Protein AF-A0A352AIN8-F1 (afdb_monomer_lite)

Secondary structure (DSSP, 8-state):
-------HHHHHHHHHHHTS---TTT--HHHHHHHHHHHHHHHHHTSSS---HHHHHHHHHHHHHHS-SSSHHHHHHHHHHHHHHHS-GGG-HHHHHHHHTT--HHHHHHHHHHHHHHH-TTS---HHHHHHHHHHHHHTT--THHHHHHHHHHTTPPPS-HHHHHHHHHHT-GGGGGGGT-----HHHHHHHHHHHTS---GGG--HHHHHHHHHHHHHHHHHTTSS---HHHHHHHHHHHHHHSPTT-HHHHHHHHHHHHHHHHS-GGG-HHHHHHHHTTS-HHHHHHHHHHHHHHHTTTS---HHHHHHHHHHHHHTT--HHHHHHHHHHHTTS----HHHHHHHHHHT-GGGGTTT-HHHHHHHHHHHHHHHHHH-

Sequence (380 aa):
MSTSDVSSEVVELLSSLTGRHLTQDEMTPSVKFLAALAITTMGVMFADGTVEPEERQLLSKMIAVLVPPEGNVRHMMQVLVSGLEENPFYQNPQVWLKLTTSLSELERVLLLSLAFEMAAIDAHIDPKEESYLYLTANALEIDPRIPEVLNAWLQNQSIPDAAVWEELLIKLQPQQFEHLGIRLVSLDAVEIVSCLVGRRLSRVDITPSAVFLLALVMMTLGVMFADGEVQPEEQRLLFKTVNRLIPNRDDELRQWLNNAIATLESNPEYRHPHSFVKLTTALSGSEKLLALGFVYEMSAVDGIIDPKEKKYLQLTANFLEIDPRYEAVMAAGFGGEGIEDEKAFTELRSQLNPEQFWYLNAVFVDAAKYILDSLEVCSS

Structure (mmCIF, N/CA/C/O backbone):
data_AF-A0A352AIN8-F1
#
_entry.id   AF-A0A352AIN8-F1
#
loop_
_atom_site.group_PDB
_atom_site.id
_atom_site.type_symbol
_atom_site.label_atom_id
_atom_site.label_alt_id
_atom_site.label_comp_id
_atom_site.label_asym_id
_atom_site.label_entity_id
_atom_site.label_seq_id
_atom_site.pdbx_PDB_ins_code
_atom_site.Cartn_x
_atom_site.Cartn_y
_atom_site.Cartn_z
_atom_site.occupancy
_atom_site.B_iso_or_equiv
_atom_site.auth_seq_id
_atom_site.auth_comp_id
_atom_site.auth_asym_id
_atom_site.auth_atom_id
_atom_site.pdbx_PDB_model_num
ATOM 1 N N . MET A 1 1 ? 7.154 -21.716 18.716 1.00 32.78 1 MET A N 1
ATOM 2 C CA . MET A 1 1 ? 5.781 -22.208 18.486 1.00 32.78 1 MET A CA 1
ATOM 3 C C . MET A 1 1 ? 4.998 -22.036 19.771 1.00 32.78 1 MET A C 1
ATOM 5 O O . MET A 1 1 ? 5.180 -22.830 20.680 1.00 32.78 1 MET A O 1
ATOM 9 N N . SER A 1 2 ? 4.174 -20.994 19.830 1.00 26.50 2 SER A N 1
ATOM 10 C CA . SER A 1 2 ? 3.079 -20.875 20.792 1.00 26.50 2 SER A CA 1
ATOM 11 C C . SER A 1 2 ? 1.897 -20.360 19.983 1.00 26.50 2 SER A C 1
ATOM 13 O O . SER A 1 2 ? 1.851 -19.183 19.644 1.00 26.50 2 SER A O 1
ATOM 15 N N . THR A 1 3 ? 1.014 -21.259 19.558 1.00 33.56 3 THR A N 1
ATOM 16 C CA . THR A 1 3 ? -0.309 -20.894 19.052 1.00 33.56 3 THR A CA 1
ATOM 17 C C . THR A 1 3 ? -1.026 -20.224 20.215 1.00 33.56 3 THR A C 1
ATOM 19 O O . THR A 1 3 ? -1.382 -20.904 21.172 1.00 33.56 3 THR A O 1
ATOM 22 N N . SER A 1 4 ? -1.121 -18.893 20.208 1.00 43.50 4 SER A N 1
ATOM 23 C CA . SER A 1 4 ? -1.864 -18.170 21.237 1.00 43.50 4 SER A CA 1
ATOM 24 C C . SER A 1 4 ? -3.303 -18.678 21.210 1.00 43.50 4 SER A C 1
ATOM 26 O O . SER A 1 4 ? -3.974 -18.521 20.184 1.00 43.50 4 SER A O 1
ATOM 28 N N . ASP A 1 5 ? -3.747 -19.306 22.296 1.00 46.97 5 ASP A N 1
ATOM 29 C CA . ASP A 1 5 ? -5.129 -19.736 22.474 1.00 46.97 5 ASP A CA 1
ATOM 30 C C . ASP A 1 5 ? -6.048 -18.550 22.183 1.00 46.97 5 ASP A C 1
ATOM 32 O O . ASP A 1 5 ? -6.076 -17.559 22.914 1.00 46.97 5 ASP A O 1
ATOM 36 N N . VAL A 1 6 ? -6.778 -18.628 21.072 1.00 54.31 6 VAL A N 1
ATOM 37 C CA . VAL A 1 6 ? -7.889 -17.715 20.831 1.00 54.31 6 VAL A CA 1
ATOM 38 C C . VAL A 1 6 ? -8.900 -18.025 21.916 1.00 54.31 6 VAL A C 1
ATOM 40 O O . VAL A 1 6 ? -9.452 -19.130 21.933 1.00 54.31 6 VAL A O 1
ATOM 43 N N . SER A 1 7 ? -9.110 -17.088 22.842 1.00 66.75 7 SER A N 1
ATOM 44 C CA . SER A 1 7 ? -10.103 -17.289 23.890 1.00 66.75 7 SER A CA 1
ATOM 45 C C . SER A 1 7 ? -11.453 -17.562 23.224 1.00 66.75 7 SER A C 1
ATOM 47 O O . SER A 1 7 ? -11.827 -16.905 22.248 1.00 66.75 7 SER A O 1
ATOM 49 N N . SER A 1 8 ? -12.181 -18.563 23.720 1.00 74.75 8 SER A N 1
ATOM 50 C CA . SER A 1 8 ? -13.527 -18.900 23.237 1.00 74.75 8 SER A CA 1
ATOM 51 C C . SER A 1 8 ? -14.443 -17.672 23.199 1.00 74.75 8 SER A C 1
ATOM 53 O O . SER A 1 8 ? -15.295 -17.563 22.325 1.00 74.75 8 SER A O 1
ATOM 55 N N . GLU A 1 9 ? -14.187 -16.698 24.074 1.00 78.56 9 GLU A N 1
ATOM 56 C CA . GLU A 1 9 ? -14.882 -15.414 24.140 1.00 78.56 9 GLU A CA 1
ATOM 57 C C . GLU A 1 9 ? -14.755 -14.563 22.864 1.00 78.56 9 GLU A C 1
ATOM 59 O O . GLU A 1 9 ? -15.727 -13.920 22.475 1.00 78.56 9 GLU A O 1
ATOM 64 N N . VAL A 1 10 ? -13.597 -14.544 22.190 1.00 82.56 10 VAL A N 1
ATOM 65 C CA . VAL A 1 10 ? -13.422 -13.789 20.930 1.00 82.56 10 VAL A CA 1
ATOM 66 C C . VAL A 1 10 ? -14.238 -14.423 19.806 1.00 82.56 10 VAL A C 1
ATOM 68 O O . VAL A 1 10 ? -14.904 -13.719 19.049 1.00 82.56 10 VAL A O 1
ATOM 71 N N . VAL A 1 11 ? -14.228 -15.757 19.726 1.00 85.19 11 VAL A N 1
ATOM 72 C CA . VAL A 1 11 ? -15.022 -16.509 18.744 1.00 85.19 11 VAL A CA 1
ATOM 73 C C . VAL A 1 11 ? -16.512 -16.286 18.985 1.00 85.19 11 VAL A C 1
ATOM 75 O O . VAL A 1 11 ? -17.246 -16.019 18.037 1.00 85.19 11 VAL A O 1
ATOM 78 N N . GLU A 1 12 ? -16.961 -16.358 20.239 1.00 84.81 12 GLU A N 1
ATOM 79 C CA . GLU A 1 12 ? -18.355 -16.113 20.620 1.00 84.81 12 GLU A CA 1
ATOM 80 C C . GLU A 1 12 ? -18.792 -14.682 20.292 1.00 84.81 12 GLU A C 1
ATOM 82 O O . GLU A 1 12 ? -19.850 -14.488 19.691 1.00 84.81 12 GLU A O 1
ATOM 87 N N . LEU A 1 13 ? -17.962 -13.684 20.613 1.00 84.50 13 LEU A N 1
ATOM 88 C CA . LEU A 1 13 ? -18.246 -12.283 20.312 1.00 84.50 13 LEU A CA 1
ATOM 89 C C . LEU A 1 13 ? -18.413 -12.065 18.805 1.00 84.50 13 LEU A C 1
ATOM 91 O O . LEU A 1 13 ? -19.433 -11.531 18.370 1.00 84.50 13 LEU A O 1
ATOM 95 N N . LEU A 1 14 ? -17.459 -12.525 17.996 1.00 86.12 14 LEU A N 1
ATOM 96 C CA . LEU A 1 14 ? -17.529 -12.364 16.543 1.00 86.12 14 LEU A CA 1
ATOM 97 C C . LEU A 1 14 ? -18.645 -13.208 15.916 1.00 86.12 14 LEU A C 1
ATOM 99 O O . LEU A 1 14 ? -19.280 -12.767 14.958 1.00 86.12 14 LEU A O 1
ATOM 103 N N . SER A 1 15 ? -18.955 -14.374 16.482 1.00 87.50 15 SER A N 1
ATOM 104 C CA . SER A 1 15 ? -20.103 -15.182 16.056 1.00 87.50 15 SER A CA 1
ATOM 105 C C . SER A 1 15 ? -21.427 -14.464 16.316 1.00 87.50 15 SER A C 1
ATOM 107 O O . SER A 1 15 ? -22.312 -14.454 15.462 1.00 87.50 15 SER A O 1
ATOM 109 N N . SER A 1 16 ? -21.548 -13.813 17.477 1.00 85.25 16 SER A N 1
ATOM 110 C CA . SER A 1 16 ? -22.736 -13.036 17.838 1.00 85.25 16 SER A CA 1
ATOM 111 C C . SER A 1 16 ? -22.932 -11.831 16.918 1.00 85.25 16 SER A C 1
ATOM 113 O O . SER A 1 16 ? -24.041 -11.596 16.450 1.00 85.25 16 SER A O 1
ATOM 115 N N . LEU A 1 17 ? -21.842 -11.133 16.586 1.00 83.25 17 LEU A N 1
ATOM 116 C CA . LEU A 1 17 ? -21.850 -9.977 15.693 1.00 83.25 17 LEU A CA 1
ATOM 117 C C . LEU A 1 17 ? -22.157 -10.341 14.249 1.00 83.25 17 LEU A C 1
ATOM 119 O O . LEU A 1 17 ? -22.866 -9.620 13.561 1.00 83.25 17 LEU A O 1
ATOM 123 N N . THR A 1 18 ? -21.620 -11.460 13.776 1.00 85.19 18 THR A N 1
ATOM 124 C CA . THR A 1 18 ? -21.806 -11.867 12.381 1.00 85.19 18 THR A CA 1
ATOM 125 C C . THR A 1 18 ? -23.087 -12.668 12.154 1.00 85.19 18 THR A C 1
ATOM 127 O O . THR A 1 18 ? -23.425 -12.960 11.008 1.00 85.19 18 THR A O 1
ATOM 130 N N . GLY A 1 19 ? -23.778 -13.089 13.221 1.00 82.44 19 GLY A N 1
ATOM 131 C CA . GLY A 1 19 ? -24.901 -14.028 13.144 1.00 82.44 19 GLY A CA 1
ATOM 132 C C . GLY A 1 19 ? -24.507 -15.412 12.607 1.00 82.44 19 GLY A C 1
ATOM 133 O O . GLY A 1 19 ? -25.372 -16.196 12.212 1.00 82.44 19 GLY A O 1
ATOM 134 N N . ARG A 1 20 ? -23.205 -15.719 12.558 1.00 84.25 20 ARG A N 1
ATOM 135 C CA . ARG A 1 20 ? -22.641 -16.966 12.028 1.00 84.25 20 ARG A CA 1
ATOM 136 C C . ARG A 1 20 ? -21.929 -17.714 13.141 1.00 84.25 20 ARG A C 1
ATOM 138 O O . ARG A 1 20 ? -21.288 -17.111 13.985 1.00 84.25 20 ARG A O 1
ATOM 145 N N . HIS A 1 21 ? -22.000 -19.040 13.120 1.00 85.94 21 HIS A N 1
ATOM 146 C CA . HIS A 1 21 ? -21.219 -19.855 14.044 1.00 85.94 21 HIS A CA 1
ATOM 147 C C . HIS A 1 21 ? -19.779 -19.959 13.533 1.00 85.94 21 HIS A C 1
ATOM 149 O O . HIS A 1 21 ? -19.478 -20.845 12.734 1.00 85.94 21 HIS A O 1
ATOM 155 N N . LEU A 1 22 ? -18.910 -19.053 13.978 1.00 85.88 22 LEU A N 1
ATOM 156 C CA . LEU A 1 22 ? -17.504 -19.053 13.586 1.00 85.88 22 LEU A CA 1
ATOM 157 C C . LEU A 1 22 ? -16.728 -20.121 14.366 1.00 85.88 22 LEU A C 1
ATOM 159 O O . LEU A 1 22 ? -17.043 -20.430 15.518 1.00 85.88 22 LEU A O 1
ATOM 163 N N . THR A 1 23 ? -15.712 -20.703 13.739 1.00 85.31 23 THR A N 1
ATOM 164 C CA . THR A 1 23 ? -14.772 -21.626 14.392 1.00 85.31 23 THR A CA 1
ATOM 165 C C . THR A 1 23 ? -13.455 -20.928 14.734 1.00 85.31 23 THR A C 1
ATOM 167 O O . THR A 1 23 ? -13.161 -19.838 14.243 1.00 85.31 23 THR A O 1
ATOM 170 N N . GLN A 1 24 ? -12.623 -21.558 15.571 1.00 81.81 24 GLN A N 1
ATOM 171 C CA . GLN A 1 24 ? -11.273 -21.046 15.844 1.00 81.81 24 GLN A CA 1
ATOM 172 C C . GLN A 1 24 ? -10.399 -20.978 14.582 1.00 81.81 24 GLN A C 1
ATOM 174 O O . GLN A 1 24 ? -9.587 -20.063 14.470 1.00 81.81 24 GLN A O 1
ATOM 179 N N . ASP A 1 25 ? -10.592 -21.883 13.619 1.00 83.69 25 ASP A N 1
ATOM 180 C CA . ASP A 1 25 ? -9.819 -21.903 12.370 1.00 83.69 25 ASP A CA 1
ATOM 181 C C . ASP A 1 25 ? -10.167 -20.713 11.462 1.00 83.69 25 ASP A C 1
ATOM 183 O O . ASP A 1 25 ? -9.329 -20.229 10.703 1.00 83.69 25 ASP A O 1
ATOM 187 N N . GLU A 1 26 ? -11.391 -20.189 11.575 1.00 82.19 26 GLU A N 1
ATOM 188 C CA . GLU A 1 26 ? -11.822 -18.977 10.872 1.00 82.19 26 GLU A CA 1
ATOM 189 C C . GLU A 1 26 ? -11.247 -17.695 11.510 1.00 82.19 26 GLU A C 1
ATOM 191 O O . GLU A 1 26 ? -11.233 -16.637 10.875 1.00 82.19 26 GLU A O 1
ATOM 196 N N . MET A 1 27 ? -10.703 -17.772 12.733 1.00 85.50 27 MET A N 1
ATOM 197 C CA . MET A 1 27 ? -10.077 -16.649 13.448 1.00 85.50 27 MET A CA 1
ATOM 198 C C . MET A 1 27 ? -8.617 -16.445 13.036 1.00 85.50 27 MET A C 1
ATOM 200 O O . MET A 1 27 ? -7.688 -16.506 13.851 1.00 85.50 27 MET A O 1
ATOM 204 N N . THR A 1 28 ? -8.405 -16.171 11.753 1.00 87.81 28 THR A N 1
ATOM 205 C CA . THR A 1 28 ? -7.077 -15.809 11.242 1.00 87.81 28 THR A CA 1
ATOM 206 C C . THR A 1 28 ? -6.591 -14.475 11.846 1.00 87.81 28 THR A C 1
ATOM 208 O O . THR A 1 28 ? -7.410 -13.684 12.328 1.00 87.81 28 THR A O 1
ATOM 211 N N . PRO A 1 29 ? -5.276 -14.178 11.832 1.00 89.00 29 PRO A N 1
ATOM 212 C CA . PRO A 1 29 ? -4.754 -12.889 12.301 1.00 89.00 29 PRO A CA 1
ATOM 213 C C . PRO A 1 29 ? -5.438 -11.686 11.636 1.00 89.00 29 PRO A C 1
ATOM 215 O O . PRO A 1 29 ? -5.846 -10.758 12.332 1.00 89.00 29 PRO A O 1
ATOM 218 N N . SER A 1 30 ? -5.670 -11.766 10.317 1.00 89.62 30 SER A N 1
ATOM 219 C CA . SER A 1 30 ? -6.389 -10.750 9.533 1.00 89.62 30 SER A CA 1
ATOM 220 C C . SER A 1 30 ? -7.755 -10.408 10.132 1.00 89.62 30 SER A C 1
ATOM 222 O O . SER A 1 30 ? -8.097 -9.248 10.327 1.00 89.62 30 SER A O 1
ATOM 224 N N . VAL A 1 31 ? -8.516 -11.438 10.499 1.00 89.44 31 VAL A N 1
ATOM 225 C CA . VAL A 1 31 ? -9.891 -11.330 10.985 1.00 89.44 31 VAL A CA 1
ATOM 226 C C . VAL A 1 31 ? -9.931 -10.668 12.348 1.00 89.44 31 VAL A C 1
ATOM 228 O O . VAL A 1 31 ? -10.738 -9.771 12.568 1.00 89.44 31 VAL A O 1
ATOM 231 N N . LYS A 1 32 ? -9.040 -11.076 13.256 1.00 89.31 32 LYS A N 1
ATOM 232 C CA . LYS A 1 32 ? -8.955 -10.481 14.595 1.00 89.31 32 LYS A CA 1
ATOM 233 C C . LYS A 1 32 ? -8.574 -9.010 14.512 1.00 89.31 32 LYS A C 1
ATOM 235 O O . LYS A 1 32 ? -9.218 -8.178 15.146 1.00 89.31 32 LYS A O 1
ATOM 240 N N . PHE A 1 33 ? -7.559 -8.699 13.707 1.00 93.00 33 PHE A N 1
ATOM 241 C CA . PHE A 1 33 ? -7.091 -7.334 13.526 1.00 93.00 33 PHE A CA 1
ATOM 242 C C . PHE A 1 33 ? -8.173 -6.442 12.906 1.00 93.00 33 PHE A C 1
ATOM 244 O O . PHE A 1 33 ? -8.482 -5.388 13.452 1.00 93.00 33 PHE A O 1
ATOM 251 N N . LEU A 1 34 ? -8.803 -6.877 11.812 1.00 92.31 34 LEU A N 1
ATOM 252 C CA . LEU A 1 34 ? -9.840 -6.096 11.134 1.00 92.31 34 LEU A CA 1
ATOM 253 C C . LEU A 1 34 ? -11.115 -5.957 11.973 1.00 92.31 34 LEU A C 1
ATOM 255 O O . LEU A 1 34 ? -11.768 -4.920 11.908 1.00 92.31 34 LEU A O 1
ATOM 259 N N . ALA A 1 35 ? -11.463 -6.958 12.787 1.00 91.00 35 ALA A N 1
ATOM 260 C CA . ALA A 1 35 ? -12.559 -6.847 13.744 1.00 91.00 35 ALA A CA 1
ATOM 261 C C . ALA A 1 35 ? -12.265 -5.801 14.828 1.00 91.00 35 ALA A C 1
ATOM 263 O O . ALA A 1 35 ? -13.121 -4.968 15.122 1.00 91.00 35 ALA A O 1
ATOM 264 N N . ALA A 1 36 ? -11.051 -5.814 15.391 1.00 92.38 36 ALA A N 1
ATOM 265 C CA . ALA A 1 36 ? -10.611 -4.782 16.324 1.00 92.38 36 ALA A CA 1
ATOM 266 C C . ALA A 1 36 ? -10.637 -3.396 15.661 1.00 92.38 36 ALA A C 1
ATOM 268 O O . ALA A 1 36 ? -11.183 -2.461 16.238 1.00 92.38 36 ALA A O 1
ATOM 269 N N . LEU A 1 37 ? -10.149 -3.288 14.421 1.00 93.12 37 LEU A N 1
ATOM 270 C CA . LEU A 1 37 ? -10.188 -2.059 13.631 1.00 93.12 37 LEU A CA 1
ATOM 271 C C . LEU A 1 37 ? -11.609 -1.542 13.436 1.00 93.12 37 LEU A C 1
ATOM 273 O O . LEU A 1 37 ? -11.871 -0.389 13.761 1.00 93.12 37 LEU A O 1
ATOM 277 N N . ALA A 1 38 ? -12.533 -2.378 12.963 1.00 90.88 38 ALA A N 1
ATOM 278 C CA . ALA A 1 38 ? -13.923 -1.984 12.753 1.00 90.88 38 ALA A CA 1
ATOM 279 C C . ALA A 1 38 ? -14.574 -1.479 14.049 1.00 90.88 38 ALA A C 1
ATOM 281 O O . ALA A 1 38 ? -15.252 -0.460 14.048 1.00 90.88 38 ALA A O 1
ATOM 282 N N . ILE A 1 39 ? -14.324 -2.143 15.177 1.00 89.56 39 ILE A N 1
ATOM 283 C CA . ILE A 1 39 ? -14.923 -1.749 16.456 1.00 89.56 39 ILE A CA 1
ATOM 284 C C . ILE A 1 39 ? -14.318 -0.455 16.991 1.00 89.56 39 ILE A C 1
ATOM 286 O O . ILE A 1 39 ? -15.060 0.422 17.428 1.00 89.56 39 ILE A O 1
ATOM 290 N N . THR A 1 40 ? -12.993 -0.316 16.951 1.00 90.12 40 THR A N 1
ATOM 291 C CA . THR A 1 40 ? -12.316 0.902 17.407 1.00 90.12 40 THR A CA 1
ATOM 292 C C . THR A 1 40 ? -12.707 2.101 16.547 1.00 90.12 40 THR A C 1
ATOM 294 O O . THR A 1 40 ? -13.025 3.152 17.091 1.00 90.12 40 THR A O 1
ATOM 297 N N . THR A 1 41 ? -12.748 1.943 15.223 1.00 89.94 41 THR A N 1
ATOM 298 C CA . THR A 1 41 ? -13.132 3.019 14.291 1.00 89.94 41 THR A CA 1
ATOM 299 C C . THR A 1 41 ? -14.600 3.403 14.421 1.00 89.94 41 THR A C 1
ATOM 301 O O . THR A 1 41 ? -14.899 4.587 14.480 1.00 89.94 41 THR A O 1
ATOM 304 N N . MET A 1 42 ? -15.517 2.446 14.592 1.00 87.94 42 MET A N 1
ATOM 305 C CA . MET A 1 42 ? -16.904 2.779 14.937 1.00 87.94 42 MET A CA 1
ATOM 306 C C . MET A 1 42 ? -16.994 3.493 16.288 1.00 87.94 42 MET A C 1
ATOM 308 O O . MET A 1 42 ? -17.786 4.411 16.446 1.00 87.94 42 MET A O 1
ATOM 312 N N . GLY A 1 43 ? -16.162 3.126 17.262 1.00 88.19 43 GLY A N 1
ATOM 313 C CA . GLY A 1 43 ? -16.069 3.844 18.530 1.00 88.19 43 GLY A CA 1
ATOM 314 C C . GLY A 1 43 ? -15.679 5.314 18.378 1.00 88.19 43 GLY A C 1
ATOM 315 O O . GLY A 1 43 ? -16.268 6.155 19.052 1.00 88.19 43 GLY A O 1
ATOM 316 N N . VAL A 1 44 ? -14.745 5.608 17.468 1.00 88.81 44 VAL A N 1
ATOM 317 C CA . VAL A 1 44 ? -14.362 6.974 17.079 1.00 88.81 44 VAL A CA 1
ATOM 318 C C . VAL A 1 44 ? -15.547 7.696 16.438 1.00 88.81 44 VAL A C 1
ATOM 320 O O . VAL A 1 44 ? -15.969 8.712 16.972 1.00 88.81 44 VAL A O 1
ATOM 323 N N . MET A 1 45 ? -16.156 7.112 15.401 1.00 86.38 45 MET A N 1
ATOM 324 C CA . MET A 1 45 ? -17.291 7.710 14.676 1.00 86.38 45 MET A CA 1
ATOM 325 C C . MET A 1 45 ? -18.492 8.009 15.588 1.00 86.38 45 MET A C 1
ATOM 327 O O . MET A 1 45 ? -19.251 8.938 15.376 1.00 86.38 45 MET A O 1
ATOM 331 N N . PHE A 1 46 ? -18.708 7.200 16.630 1.00 84.75 46 PHE A N 1
ATOM 332 C CA . PHE A 1 46 ? -19.801 7.406 17.585 1.00 84.75 46 PHE A CA 1
ATOM 333 C C . PHE A 1 46 ? -19.404 8.233 18.817 1.00 84.75 46 PHE A C 1
ATOM 335 O O . PHE A 1 46 ? -20.231 8.395 19.723 1.00 84.75 46 PHE A O 1
ATOM 342 N N . ALA A 1 47 ? -18.166 8.730 18.905 1.00 82.50 47 ALA A N 1
ATOM 343 C CA . ALA A 1 47 ? -17.677 9.455 20.077 1.00 82.50 47 ALA A CA 1
ATOM 344 C C . ALA A 1 47 ? -18.441 10.768 20.307 1.00 82.50 47 ALA A C 1
ATOM 346 O O . ALA A 1 47 ? -18.635 11.194 21.453 1.00 82.50 47 ALA A O 1
ATOM 347 N N . ASP A 1 48 ? -18.914 11.398 19.234 1.00 78.12 48 ASP A N 1
ATOM 348 C CA . ASP A 1 48 ? -19.683 12.635 19.283 1.00 78.12 48 ASP A CA 1
ATOM 349 C C . ASP A 1 48 ? -21.189 12.427 19.552 1.00 78.12 48 ASP A C 1
ATOM 351 O O . ASP A 1 48 ? -21.842 13.334 20.091 1.00 78.12 48 ASP A O 1
ATOM 355 N N . GLY A 1 49 ? -21.682 11.208 19.305 1.00 73.50 49 GLY A N 1
ATOM 356 C CA . GLY A 1 49 ? -23.067 10.765 19.430 1.00 73.50 49 GLY A CA 1
ATOM 357 C C . GLY A 1 49 ? -23.828 10.640 18.102 1.00 73.50 49 GLY A C 1
ATOM 358 O O . GLY A 1 49 ? -25.003 10.260 18.133 1.00 73.50 49 GLY A O 1
ATOM 359 N N . THR A 1 50 ? -23.202 10.927 16.960 1.00 73.69 50 THR A N 1
ATOM 360 C CA . THR A 1 50 ? -23.822 10.978 15.630 1.00 73.69 50 THR A CA 1
ATOM 361 C C . THR A 1 50 ? -22.884 10.427 14.568 1.00 73.69 50 THR A C 1
ATOM 363 O O . THR A 1 50 ? -21.771 10.887 14.456 1.00 73.69 50 THR A O 1
ATOM 366 N N . VAL A 1 51 ? -23.358 9.493 13.737 1.00 76.94 51 VAL A N 1
ATOM 367 C CA . VAL A 1 51 ? -22.559 8.987 12.608 1.00 76.94 51 VAL A CA 1
ATOM 368 C C . VAL A 1 51 ? -23.083 9.531 11.296 1.00 76.94 51 VAL A C 1
ATOM 370 O O . VAL A 1 51 ? -24.227 9.239 10.914 1.00 76.94 51 VAL A O 1
ATOM 373 N N . GLU A 1 52 ? -22.230 10.257 10.592 1.00 78.94 52 GLU A N 1
ATOM 374 C CA . GLU A 1 52 ? -22.491 10.769 9.257 1.00 78.94 52 GLU A CA 1
ATOM 375 C C . GLU A 1 52 ? -22.320 9.656 8.197 1.00 78.94 52 GLU A C 1
ATOM 377 O O . GLU A 1 52 ? -21.525 8.720 8.360 1.00 78.94 52 GLU A O 1
ATOM 382 N N . PRO A 1 53 ? -23.097 9.679 7.097 1.00 80.94 53 PRO A N 1
ATOM 383 C CA . PRO A 1 53 ? -22.947 8.716 6.002 1.00 80.94 53 PRO A CA 1
ATOM 384 C C . PRO A 1 53 ? -21.517 8.629 5.442 1.00 80.94 53 PRO A C 1
ATOM 386 O O . PRO A 1 53 ? -21.065 7.543 5.068 1.00 80.94 53 PRO A O 1
ATOM 389 N N . GLU A 1 54 ? -20.812 9.756 5.405 1.00 80.75 54 GLU A N 1
ATOM 390 C CA . GLU A 1 54 ? -19.443 9.913 4.925 1.00 80.75 54 GLU A CA 1
ATOM 391 C C . GLU A 1 54 ? -18.454 9.069 5.743 1.00 80.75 54 GLU A C 1
ATOM 393 O O . GLU A 1 54 ? -17.619 8.363 5.172 1.00 80.75 54 GLU A O 1
ATOM 398 N N . GLU A 1 55 ? -18.602 9.038 7.067 1.00 82.44 55 GLU A N 1
ATOM 399 C CA . GLU A 1 55 ? -17.746 8.251 7.958 1.00 82.44 55 GLU A CA 1
ATOM 400 C C . GLU A 1 55 ? -17.935 6.739 7.749 1.00 82.44 55 GLU A C 1
ATOM 402 O O . GLU A 1 55 ? -16.974 5.963 7.731 1.00 82.44 55 GLU A O 1
ATOM 407 N N . ARG A 1 56 ? -19.176 6.292 7.497 1.00 82.50 56 ARG A N 1
ATOM 408 C CA . ARG A 1 56 ? -19.460 4.878 7.169 1.00 82.50 56 ARG A CA 1
ATOM 409 C C . ARG A 1 56 ? -18.841 4.474 5.841 1.00 82.50 56 ARG A C 1
ATOM 411 O O . ARG A 1 56 ? -18.318 3.361 5.687 1.00 82.50 56 ARG A O 1
ATOM 418 N N . GLN A 1 57 ? -18.920 5.373 4.864 1.00 85.12 57 GLN A N 1
ATOM 419 C CA . GLN A 1 57 ? -18.283 5.172 3.575 1.00 85.12 57 GLN A CA 1
ATOM 420 C C . GLN A 1 57 ? -16.762 5.106 3.735 1.00 85.12 57 GLN A C 1
ATOM 422 O O . GLN A 1 57 ? -16.130 4.261 3.096 1.00 85.12 57 GLN A O 1
ATOM 427 N N . LEU A 1 58 ? -16.181 5.918 4.620 1.00 86.31 58 LEU A N 1
ATOM 428 C CA . LEU A 1 58 ? -14.749 5.906 4.887 1.00 86.31 58 LEU A CA 1
ATOM 429 C C . LEU A 1 58 ? -14.289 4.598 5.541 1.00 86.31 58 LEU A C 1
ATOM 431 O O . LEU A 1 58 ? -13.308 4.019 5.080 1.00 86.31 58 LEU A O 1
ATOM 435 N N . LEU A 1 59 ? -15.027 4.057 6.515 1.00 88.62 59 LEU A N 1
ATOM 436 C CA . LEU A 1 59 ? -14.704 2.751 7.107 1.00 88.62 59 LEU A CA 1
ATOM 437 C C . LEU A 1 59 ? -14.735 1.644 6.044 1.00 88.62 59 LEU A C 1
ATOM 439 O O . LEU A 1 59 ? -13.832 0.808 5.948 1.00 88.62 59 LEU A O 1
ATOM 443 N N . SER A 1 60 ? -15.754 1.675 5.184 1.00 87.75 60 SER A N 1
ATOM 444 C CA . SER A 1 60 ? -15.871 0.741 4.062 1.00 87.75 60 SER A CA 1
ATOM 445 C C . SER A 1 60 ? -14.701 0.876 3.078 1.00 87.75 60 SER A C 1
ATOM 447 O O . SER A 1 60 ? -14.184 -0.135 2.594 1.00 87.75 60 SER A O 1
ATOM 449 N N . LYS A 1 61 ? -14.260 2.112 2.803 1.00 88.88 61 LYS A N 1
ATOM 450 C CA . LYS A 1 61 ? -13.096 2.424 1.958 1.00 88.88 61 LYS A CA 1
ATOM 451 C C . LYS A 1 61 ? -11.802 1.916 2.596 1.00 88.88 61 LYS A C 1
ATOM 453 O O . LYS A 1 61 ? -11.044 1.226 1.922 1.00 88.88 61 LYS A O 1
ATOM 458 N N . MET A 1 62 ? -11.588 2.161 3.889 1.00 90.44 62 MET A N 1
ATOM 459 C CA . MET A 1 62 ? -10.422 1.684 4.637 1.00 90.44 62 MET A CA 1
ATOM 460 C C . MET A 1 62 ? -10.306 0.161 4.572 1.00 90.44 62 MET A C 1
ATOM 462 O O . MET A 1 62 ? -9.261 -0.361 4.187 1.00 90.44 62 MET A O 1
ATOM 466 N N . ILE A 1 63 ? -11.389 -0.563 4.867 1.00 89.31 63 ILE A N 1
ATOM 467 C CA . ILE A 1 63 ? -11.403 -2.027 4.758 1.00 89.31 63 ILE A CA 1
ATOM 468 C C . ILE A 1 63 ? -11.092 -2.448 3.316 1.00 89.31 63 ILE A C 1
ATOM 470 O O . ILE A 1 63 ? -10.270 -3.331 3.102 1.00 89.31 63 ILE A O 1
ATOM 474 N N . ALA A 1 64 ? -11.695 -1.802 2.314 1.00 86.25 64 ALA A N 1
ATOM 475 C CA . ALA A 1 64 ? -11.461 -2.135 0.908 1.00 86.25 64 ALA A CA 1
ATOM 476 C C . ALA A 1 64 ? -10.015 -1.900 0.431 1.00 86.25 64 ALA A C 1
ATOM 478 O O . ALA A 1 64 ? -9.589 -2.573 -0.503 1.00 86.25 64 ALA A O 1
ATOM 479 N N . VAL A 1 65 ? -9.273 -0.970 1.039 1.00 87.62 65 VAL A N 1
ATOM 480 C CA . VAL A 1 65 ? -7.846 -0.745 0.743 1.00 87.62 65 VAL A CA 1
ATOM 481 C C . VAL A 1 65 ? -6.966 -1.797 1.430 1.00 87.62 65 VAL A C 1
ATOM 483 O O . VAL A 1 65 ? -6.003 -2.288 0.835 1.00 87.62 65 VAL A O 1
ATOM 486 N N . LEU A 1 66 ? -7.314 -2.177 2.663 1.00 89.06 66 LEU A N 1
ATOM 487 C CA . LEU A 1 66 ? -6.522 -3.098 3.482 1.00 89.06 66 LEU A CA 1
ATOM 488 C C . LEU A 1 66 ? -6.663 -4.568 3.085 1.00 89.06 66 LEU A C 1
ATOM 490 O O . LEU A 1 66 ? -5.721 -5.326 3.308 1.00 89.06 66 LEU A O 1
ATOM 494 N N . VAL A 1 67 ? -7.808 -4.987 2.536 1.00 85.31 67 VAL A N 1
ATOM 495 C CA . VAL A 1 67 ? -8.038 -6.380 2.119 1.00 85.31 67 VAL A CA 1
ATOM 496 C C . VAL A 1 67 ? -8.380 -6.518 0.637 1.00 85.31 67 VAL A C 1
ATOM 498 O O . VAL A 1 67 ? -9.046 -5.644 0.080 1.00 85.31 67 VAL A O 1
ATOM 501 N N . PRO A 1 68 ? -7.995 -7.646 0.001 1.00 74.50 68 PRO A N 1
ATOM 502 C CA . PRO A 1 68 ? -8.311 -7.899 -1.396 1.00 74.50 68 PRO A CA 1
ATOM 503 C C . PRO A 1 68 ? -9.817 -7.820 -1.670 1.00 74.50 68 PRO A C 1
ATOM 505 O O . PRO A 1 68 ? -10.635 -8.172 -0.808 1.00 74.50 68 PRO A O 1
ATOM 508 N N . PRO A 1 69 ? -10.211 -7.421 -2.891 1.00 68.81 69 PRO A N 1
ATOM 509 C CA . PRO A 1 69 ? -11.613 -7.266 -3.229 1.00 68.81 69 PRO A CA 1
ATOM 510 C C . PRO A 1 69 ? -12.386 -8.587 -3.246 1.00 68.81 69 PRO A C 1
ATOM 512 O O . PRO A 1 69 ? -13.601 -8.568 -3.035 1.00 68.81 69 PRO A O 1
ATOM 515 N N . GLU A 1 70 ? -11.686 -9.699 -3.469 1.00 66.88 70 GLU A N 1
ATOM 516 C CA . GLU A 1 70 ? -12.215 -11.056 -3.489 1.00 66.88 70 GLU A CA 1
ATOM 517 C C . GLU A 1 70 ? -11.727 -11.825 -2.256 1.00 66.88 70 GLU A C 1
ATOM 519 O O . GLU A 1 70 ? -10.539 -11.821 -1.936 1.00 66.88 70 GLU A O 1
ATOM 524 N N . GLY A 1 71 ? -12.643 -12.488 -1.547 1.00 70.25 71 GLY A N 1
ATOM 525 C CA . GLY A 1 71 ? -12.284 -13.371 -0.440 1.00 70.25 71 GLY A CA 1
ATOM 526 C C . GLY A 1 71 ? -13.262 -13.362 0.730 1.00 70.25 71 GLY A C 1
ATOM 527 O O . GLY A 1 71 ? -14.049 -12.435 0.935 1.00 70.25 71 GLY A O 1
ATOM 528 N N . ASN A 1 72 ? -13.172 -14.416 1.542 1.00 79.56 72 ASN A N 1
ATOM 529 C CA . ASN A 1 72 ? -14.040 -14.622 2.703 1.00 79.56 72 ASN A CA 1
ATOM 530 C C . ASN A 1 72 ? -13.886 -13.521 3.762 1.00 79.56 72 ASN A C 1
ATOM 532 O O . ASN A 1 72 ? -14.867 -13.164 4.412 1.00 79.56 72 ASN A O 1
ATOM 536 N N . VAL A 1 73 ? -12.680 -12.957 3.909 1.00 84.56 73 VAL A N 1
ATOM 537 C CA . VAL A 1 73 ? -12.393 -11.903 4.895 1.00 84.56 73 VAL A CA 1
ATOM 538 C C . VAL A 1 73 ? -13.195 -10.641 4.588 1.00 84.56 73 VAL A C 1
ATOM 540 O O . VAL A 1 73 ? -13.860 -10.120 5.477 1.00 84.56 73 VAL A O 1
ATOM 543 N N . ARG A 1 74 ? -13.222 -10.185 3.328 1.00 83.75 74 ARG A N 1
ATOM 544 C CA . ARG A 1 74 ? -13.960 -8.972 2.943 1.00 83.75 74 ARG A CA 1
ATOM 545 C C . ARG A 1 74 ? -15.459 -9.111 3.188 1.00 83.75 74 ARG A C 1
ATOM 547 O O . ARG A 1 74 ? -16.069 -8.213 3.761 1.00 83.75 74 ARG A O 1
ATOM 554 N N . HIS A 1 75 ? -16.040 -10.246 2.799 1.00 84.38 75 HIS A N 1
ATOM 555 C CA . HIS A 1 75 ? -17.454 -10.514 3.054 1.00 84.38 75 HIS A CA 1
ATOM 556 C C . HIS A 1 75 ? -17.754 -10.566 4.556 1.00 84.38 75 HIS A C 1
ATOM 558 O O . HIS A 1 75 ? -18.725 -9.972 5.017 1.00 84.38 75 HIS A O 1
ATOM 564 N N . MET A 1 76 ? -16.900 -11.226 5.339 1.00 85.94 76 MET A N 1
ATOM 565 C CA . MET A 1 76 ? -17.079 -11.279 6.785 1.00 85.94 76 MET A CA 1
ATOM 566 C C . MET A 1 76 ? -16.982 -9.897 7.432 1.00 85.94 76 MET A C 1
ATOM 568 O O . MET A 1 76 ? -17.777 -9.601 8.318 1.00 85.94 76 MET A O 1
ATOM 572 N N . MET A 1 77 ? -16.073 -9.037 6.967 1.00 88.50 77 MET A N 1
ATOM 573 C CA . MET A 1 77 ? -15.965 -7.675 7.481 1.00 88.50 77 MET A CA 1
ATOM 574 C C . MET A 1 77 ? -17.206 -6.835 7.193 1.00 88.50 77 MET A C 1
ATOM 576 O O . MET A 1 77 ? -17.637 -6.092 8.066 1.00 88.50 77 MET A O 1
ATOM 580 N N . GLN A 1 78 ? -17.826 -6.993 6.022 1.00 85.44 78 GLN A N 1
ATOM 581 C CA . GLN A 1 78 ? -19.099 -6.330 5.722 1.00 85.44 78 GLN A CA 1
ATOM 582 C C . GLN A 1 78 ? -20.198 -6.756 6.702 1.00 85.44 78 GLN A C 1
ATOM 584 O O . GLN A 1 78 ? -20.884 -5.907 7.261 1.00 85.44 78 GLN A O 1
ATOM 589 N N . VAL A 1 79 ? -20.327 -8.064 6.953 1.00 87.12 79 VAL A N 1
ATOM 590 C CA . VAL A 1 79 ? -21.320 -8.597 7.900 1.00 87.12 79 VAL A CA 1
ATOM 591 C C . VAL A 1 79 ? -21.037 -8.118 9.328 1.00 87.12 79 VAL A C 1
ATOM 593 O O . VAL A 1 79 ? -21.961 -7.748 10.045 1.00 87.12 79 VAL A O 1
ATOM 596 N N . LEU A 1 80 ? -19.767 -8.086 9.736 1.00 87.94 80 LEU A N 1
ATOM 597 C CA . LEU A 1 80 ? -19.351 -7.620 11.057 1.00 87.94 80 LEU A CA 1
ATOM 598 C C . LEU A 1 80 ? -19.677 -6.138 11.272 1.00 87.94 80 LEU A C 1
ATOM 600 O O . LEU A 1 80 ? -20.211 -5.793 12.322 1.00 87.94 80 LEU A O 1
ATOM 604 N N . VAL A 1 81 ? -19.387 -5.277 10.290 1.00 86.81 81 VAL A N 1
ATOM 605 C CA . VAL A 1 81 ? -19.711 -3.843 10.364 1.00 86.81 81 VAL A CA 1
ATOM 606 C C . VAL A 1 81 ? -21.221 -3.647 10.508 1.00 86.81 81 VAL A C 1
ATOM 608 O O . VAL A 1 81 ? -21.646 -2.929 11.406 1.00 86.81 81 VAL A O 1
ATOM 611 N N . SER A 1 82 ? -22.042 -4.352 9.719 1.00 85.75 82 SER A N 1
ATOM 612 C CA . SER A 1 82 ? -23.504 -4.315 9.884 1.00 85.75 82 SER A CA 1
ATOM 613 C C . SER A 1 82 ? -23.953 -4.796 11.270 1.00 85.75 82 SER A C 1
ATOM 615 O O . SER A 1 82 ? -24.794 -4.164 11.901 1.00 85.75 82 SER A O 1
ATOM 617 N N . GLY A 1 83 ? -23.361 -5.873 11.792 1.00 84.38 83 GLY A N 1
ATOM 618 C CA . GLY A 1 83 ? -23.681 -6.382 13.127 1.00 84.38 83 GLY A CA 1
ATOM 619 C C . GLY A 1 83 ? -23.344 -5.411 14.262 1.00 84.38 83 GLY A C 1
ATOM 620 O O . GLY A 1 83 ? -24.043 -5.384 15.277 1.00 84.38 83 GLY A O 1
ATOM 621 N N . LEU A 1 84 ? -22.297 -4.599 14.092 1.00 84.38 84 LEU A N 1
ATOM 622 C CA . LEU A 1 84 ? -21.909 -3.561 15.048 1.00 84.38 84 LEU A CA 1
ATOM 623 C C . LEU A 1 84 ? -22.833 -2.346 15.031 1.00 84.38 84 LEU A C 1
ATOM 625 O O . LEU A 1 84 ? -23.000 -1.713 16.071 1.00 84.38 84 LEU A O 1
ATOM 629 N N . GLU A 1 85 ? -23.450 -2.027 13.892 1.00 80.44 85 GLU A N 1
ATOM 630 C CA . GLU A 1 85 ? -24.496 -0.998 13.835 1.00 80.44 85 GLU A CA 1
ATOM 631 C C . GLU A 1 85 ? -25.721 -1.408 14.668 1.00 80.44 85 GLU A C 1
ATOM 633 O O . GLU A 1 85 ? -26.355 -0.566 15.303 1.00 80.44 85 GLU A O 1
ATOM 638 N N . GLU A 1 86 ? -26.039 -2.706 14.699 1.00 81.75 86 GLU A N 1
ATOM 639 C CA . GLU A 1 86 ? -27.156 -3.256 15.475 1.00 81.75 86 GLU A CA 1
ATOM 640 C C . GLU A 1 86 ? -26.804 -3.485 16.955 1.00 81.75 86 GLU A C 1
ATOM 642 O O . GLU A 1 86 ? -27.673 -3.397 17.825 1.00 81.75 86 GLU A O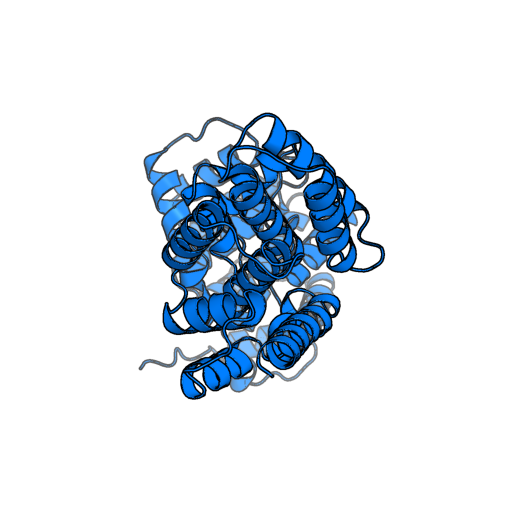 1
ATOM 647 N N . ASN A 1 87 ? -25.532 -3.766 17.253 1.00 81.94 87 ASN A N 1
ATOM 648 C CA . ASN A 1 87 ? -25.041 -4.085 18.592 1.00 81.94 87 ASN A CA 1
ATOM 649 C C . ASN A 1 87 ? -23.819 -3.216 18.921 1.00 81.94 87 ASN A C 1
ATOM 651 O O . ASN A 1 87 ? -22.699 -3.580 18.545 1.00 81.94 87 ASN A O 1
ATOM 655 N N . PRO A 1 88 ? -23.988 -2.100 19.658 1.00 79.25 88 PRO A N 1
ATOM 656 C CA . PRO A 1 88 ? -22.959 -1.074 19.799 1.00 79.25 88 PRO A CA 1
ATOM 657 C C . PRO A 1 88 ? -21.864 -1.455 20.810 1.00 79.25 88 PRO A C 1
ATOM 659 O O . PRO A 1 88 ? -21.596 -0.743 21.778 1.00 79.25 88 PRO A O 1
ATOM 662 N N . PHE A 1 89 ? -21.197 -2.595 20.608 1.00 80.12 89 PHE A N 1
ATOM 663 C CA . PHE A 1 89 ? -20.124 -3.084 21.481 1.00 80.12 89 PHE A CA 1
ATOM 664 C C . PHE A 1 89 ? -18.937 -2.120 21.574 1.00 80.12 89 PHE A C 1
ATOM 666 O O . PHE A 1 89 ? -18.222 -2.138 22.575 1.00 80.12 89 PHE A O 1
ATOM 673 N N . TYR A 1 90 ? -18.764 -1.236 20.588 1.00 77.38 90 TYR A N 1
ATOM 674 C CA . TYR A 1 90 ? -17.778 -0.154 20.610 1.00 77.38 90 TYR A CA 1
ATOM 675 C C . TYR A 1 90 ? -17.974 0.826 21.784 1.00 77.38 90 TYR A C 1
ATOM 677 O O . TYR A 1 90 ? -17.008 1.444 22.233 1.00 77.38 90 TYR A O 1
ATOM 685 N N . GLN A 1 91 ? -19.186 0.918 22.349 1.00 78.38 91 GLN A N 1
ATOM 686 C CA . GLN A 1 91 ? -19.474 1.722 23.546 1.00 78.38 91 GLN A CA 1
ATOM 687 C C . GLN A 1 91 ? -18.992 1.067 24.848 1.00 78.38 91 GLN A C 1
ATOM 689 O O . GLN A 1 91 ? -18.981 1.718 25.892 1.00 78.38 91 GLN A O 1
ATOM 694 N N . ASN A 1 92 ? -18.612 -0.216 24.823 1.00 81.44 92 ASN A N 1
ATOM 695 C CA . ASN A 1 92 ? -18.144 -0.940 25.999 1.00 81.44 92 ASN A CA 1
ATOM 696 C C . ASN A 1 92 ? -16.653 -1.302 25.868 1.00 81.44 92 ASN A C 1
ATOM 698 O O . ASN A 1 92 ? -16.323 -2.327 25.262 1.00 81.44 92 ASN A O 1
ATOM 702 N N . PRO A 1 93 ? -15.747 -0.529 26.502 1.00 77.19 93 PRO A N 1
ATOM 703 C CA . PRO A 1 93 ? -14.309 -0.787 26.472 1.00 77.19 93 PRO A CA 1
ATOM 704 C C . PRO A 1 93 ? -13.915 -2.204 26.875 1.00 77.19 93 PRO A C 1
ATOM 706 O O . PRO A 1 93 ? -13.034 -2.799 26.268 1.00 77.19 93 PRO A O 1
ATOM 709 N N . GLN A 1 94 ? -14.614 -2.793 27.845 1.00 79.75 94 GLN A N 1
ATOM 710 C CA . GLN A 1 94 ? -14.312 -4.144 28.320 1.00 79.75 94 GLN A CA 1
ATOM 711 C C . GLN A 1 94 ? -14.603 -5.225 27.276 1.00 79.75 94 GLN A C 1
ATOM 713 O O . GLN A 1 94 ? -14.067 -6.324 27.376 1.00 79.75 94 GLN A O 1
ATOM 718 N N . VAL A 1 95 ? -15.470 -4.949 26.299 1.00 75.94 95 VAL A N 1
ATOM 719 C CA . VAL A 1 95 ? -15.817 -5.906 25.242 1.00 75.94 95 VAL A CA 1
ATOM 720 C C . VAL A 1 95 ? -14.796 -5.835 24.119 1.00 75.94 95 VAL A C 1
ATOM 722 O O . VAL A 1 95 ? -14.251 -6.867 23.735 1.00 75.94 95 VAL A O 1
ATOM 725 N N . TRP A 1 96 ? -14.488 -4.638 23.620 1.00 79.44 96 TRP A N 1
ATOM 726 C CA . TRP A 1 96 ? -13.574 -4.520 22.487 1.00 79.44 96 TRP A CA 1
ATOM 727 C C . TRP A 1 96 ? -12.107 -4.720 22.875 1.00 79.44 96 TRP A C 1
ATOM 729 O O . TRP A 1 96 ? -11.358 -5.285 22.082 1.00 79.44 96 TRP A O 1
ATOM 739 N N . LEU A 1 97 ? -11.705 -4.403 24.114 1.00 84.38 97 LEU A N 1
ATOM 740 C CA . LEU A 1 97 ? -10.357 -4.720 24.606 1.00 84.38 97 LEU A CA 1
ATOM 741 C C . LEU A 1 97 ? -10.054 -6.222 24.565 1.00 84.38 97 LEU A C 1
ATOM 743 O O . LEU A 1 97 ? -8.905 -6.614 24.387 1.00 84.38 97 LEU A O 1
ATOM 747 N N . LYS A 1 98 ? -11.069 -7.092 24.649 1.00 83.81 98 LYS A N 1
ATOM 748 C CA . LYS A 1 98 ? -10.866 -8.543 24.503 1.00 83.81 98 LYS A CA 1
ATOM 749 C C . LYS A 1 98 ? -10.303 -8.904 23.134 1.00 83.81 98 LYS A C 1
ATOM 751 O O . LYS A 1 98 ? -9.437 -9.771 23.050 1.00 83.81 98 LYS A O 1
ATOM 756 N N . LEU A 1 99 ? -10.745 -8.214 22.084 1.00 79.88 99 LEU A N 1
ATOM 757 C CA . LEU A 1 99 ? -10.267 -8.423 20.715 1.00 79.88 99 LEU A CA 1
ATOM 758 C C . LEU A 1 99 ? -8.839 -7.921 20.511 1.00 79.88 99 LEU A C 1
ATOM 760 O O . LEU A 1 99 ? -8.154 -8.383 19.602 1.00 79.88 99 LEU A O 1
ATOM 764 N N . THR A 1 100 ? -8.373 -7.015 21.371 1.00 86.06 100 THR A N 1
ATOM 765 C CA . THR A 1 100 ? -7.022 -6.455 21.288 1.00 86.06 100 THR A CA 1
ATOM 766 C C . THR A 1 100 ? -6.014 -7.197 22.164 1.00 86.06 100 THR A C 1
ATOM 768 O O . THR A 1 100 ? -4.811 -7.036 21.968 1.00 86.06 100 THR A O 1
ATOM 771 N N . THR A 1 101 ? -6.465 -8.084 23.063 1.00 85.06 101 THR A N 1
ATOM 772 C CA . THR A 1 101 ? -5.571 -8.876 23.933 1.00 85.06 101 THR A CA 1
ATOM 773 C C . THR A 1 101 ? -4.570 -9.735 23.165 1.00 85.06 101 THR A C 1
ATOM 775 O O . THR A 1 101 ? -3.437 -9.895 23.615 1.00 85.06 101 THR A O 1
ATOM 778 N N . SER A 1 102 ? -4.959 -10.268 22.001 1.00 84.25 102 SER A N 1
ATOM 779 C CA . SER A 1 102 ? -4.072 -11.067 21.151 1.00 84.25 102 SER A CA 1
ATOM 780 C C . SER A 1 102 ? -3.188 -10.233 20.225 1.00 84.25 102 SER A C 1
ATOM 782 O O . SER A 1 102 ? -2.356 -10.811 19.534 1.00 84.25 102 SER A O 1
ATOM 784 N N . LEU A 1 103 ? -3.385 -8.911 20.174 1.00 92.00 103 LEU A N 1
ATOM 785 C CA . LEU A 1 103 ? -2.585 -8.026 19.337 1.00 92.00 103 LEU A CA 1
ATOM 786 C C . LEU A 1 103 ? -1.251 -7.719 20.022 1.00 92.00 103 LEU A C 1
ATOM 788 O O . LEU A 1 103 ? -1.202 -7.337 21.198 1.00 92.00 103 LEU A O 1
ATOM 792 N N . SER A 1 104 ? -0.179 -7.861 19.255 1.00 94.62 104 SER A N 1
ATOM 793 C CA . SER A 1 104 ? 1.161 -7.373 19.564 1.00 94.62 104 SER A CA 1
ATOM 794 C C . SER A 1 104 ? 1.189 -5.849 19.691 1.00 94.62 104 SER A C 1
ATOM 796 O O . SER A 1 104 ? 0.285 -5.150 19.239 1.00 94.62 104 SER A O 1
ATOM 798 N N . GLU A 1 105 ? 2.261 -5.316 20.278 1.00 95.25 105 GLU A N 1
ATOM 799 C CA . GLU A 1 105 ? 2.466 -3.868 20.391 1.00 95.25 105 GLU A CA 1
ATOM 800 C C . GLU A 1 105 ? 2.368 -3.166 19.025 1.00 95.25 105 GLU A C 1
ATOM 802 O O . GLU A 1 105 ? 1.651 -2.177 18.893 1.00 95.25 105 GLU A O 1
ATOM 807 N N . LEU A 1 106 ? 3.015 -3.717 17.991 1.00 96.50 106 LEU A N 1
ATOM 808 C CA . LEU A 1 106 ? 2.994 -3.153 16.638 1.00 96.50 106 LEU A CA 1
ATOM 809 C C . LEU A 1 106 ? 1.578 -3.129 16.054 1.00 96.50 106 LEU A C 1
ATOM 811 O O . LEU A 1 106 ? 1.162 -2.128 15.480 1.00 96.50 106 LEU A O 1
ATOM 815 N N . GLU A 1 107 ? 0.809 -4.204 16.237 1.00 96.62 107 GLU A N 1
ATOM 816 C CA . GLU A 1 107 ? -0.581 -4.270 15.774 1.00 96.62 107 GLU A CA 1
ATOM 817 C C . GLU A 1 107 ? -1.477 -3.274 16.516 1.00 96.62 107 GLU A C 1
ATOM 819 O O . GLU A 1 107 ? -2.354 -2.674 15.902 1.00 96.62 107 GLU A O 1
ATOM 824 N N . ARG A 1 108 ? -1.250 -3.036 17.814 1.00 96.75 108 ARG A N 1
ATOM 825 C CA . ARG A 1 108 ? -1.982 -2.008 18.573 1.00 96.75 108 ARG A CA 1
ATOM 826 C C . ARG A 1 108 ? -1.642 -0.598 18.090 1.00 96.75 108 ARG A C 1
ATOM 828 O O . ARG A 1 108 ? -2.546 0.220 17.937 1.00 96.75 108 ARG A O 1
ATOM 835 N N . VAL A 1 109 ? -0.367 -0.322 17.808 1.00 97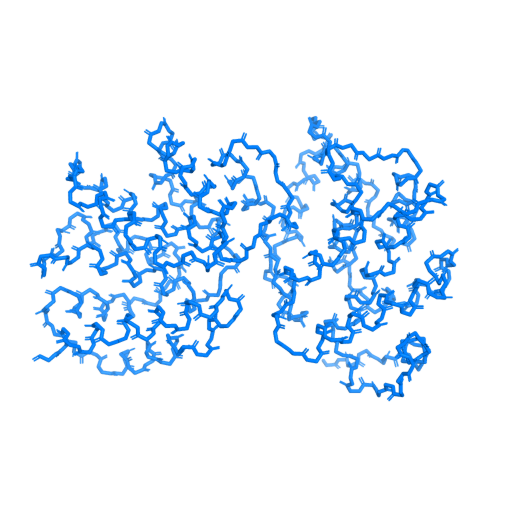.25 109 VAL A N 1
ATOM 836 C CA . VAL A 1 109 ? 0.074 0.961 17.236 1.00 97.25 109 VAL A CA 1
ATOM 837 C C . VAL A 1 109 ? -0.522 1.169 15.842 1.00 97.25 109 VAL A C 1
ATOM 839 O O . VAL A 1 109 ? -1.027 2.253 15.555 1.00 97.25 109 VAL A O 1
ATOM 842 N N . LEU A 1 110 ? -0.544 0.134 14.996 1.00 96.44 110 LEU A N 1
ATOM 843 C CA . LEU A 1 110 ? -1.192 0.193 13.684 1.00 96.44 110 LEU A CA 1
ATOM 844 C C . LEU A 1 110 ? -2.702 0.434 13.801 1.00 96.44 110 LEU A C 1
ATOM 846 O O . LEU A 1 110 ? -3.230 1.300 13.105 1.00 96.44 110 LEU A O 1
ATOM 850 N N . LEU A 1 111 ? -3.380 -0.296 14.691 1.00 95.88 111 LEU A N 1
ATOM 851 C CA . LEU A 1 111 ? -4.805 -0.132 14.983 1.00 95.88 111 LEU A CA 1
ATOM 852 C C . LEU A 1 111 ? -5.125 1.317 15.367 1.00 95.88 111 LEU A C 1
ATOM 854 O O . LEU A 1 111 ? -6.020 1.923 14.782 1.00 95.88 111 LEU A O 1
ATOM 858 N N . LEU A 1 112 ? -4.366 1.880 16.313 1.00 96.25 112 LEU A N 1
ATOM 859 C CA . LEU A 1 112 ? -4.530 3.266 16.746 1.00 96.25 112 LEU A CA 1
ATOM 860 C C . LEU A 1 112 ? -4.269 4.243 15.593 1.00 96.25 112 LEU A C 1
ATOM 862 O O . LEU A 1 112 ? -5.047 5.165 15.382 1.00 96.25 112 LEU A O 1
ATOM 866 N N . SER A 1 113 ? -3.200 4.030 14.827 1.00 95.38 113 SER A N 1
ATOM 867 C CA . SER A 1 113 ? -2.825 4.894 13.707 1.00 95.38 113 SER A CA 1
ATOM 868 C C . SER A 1 113 ? -3.900 4.947 12.616 1.00 95.38 113 SER A C 1
ATOM 870 O O . SER A 1 113 ? -4.202 6.026 12.113 1.00 95.38 113 SER A O 1
ATOM 872 N N . LEU A 1 114 ? -4.525 3.813 12.289 1.00 93.75 114 LEU A N 1
ATOM 873 C CA . LEU A 1 114 ? -5.657 3.770 11.361 1.00 93.75 114 LEU A CA 1
ATOM 874 C C . LEU A 1 114 ? -6.910 4.429 11.963 1.00 93.75 114 LEU A C 1
ATOM 876 O O . LEU A 1 114 ? -7.614 5.150 11.266 1.00 93.75 114 LEU A O 1
ATOM 880 N N . ALA A 1 115 ? -7.174 4.251 13.259 1.00 93.25 115 ALA A N 1
ATOM 881 C CA . ALA A 1 115 ? -8.295 4.921 13.922 1.00 93.25 115 ALA A CA 1
ATOM 882 C C . ALA A 1 115 ? -8.152 6.455 13.926 1.00 93.25 115 ALA A C 1
ATOM 884 O O . ALA A 1 115 ? -9.134 7.165 13.734 1.00 93.25 115 ALA A O 1
ATOM 885 N N . PHE A 1 116 ? -6.929 6.963 14.074 1.00 93.38 116 PHE A N 1
ATOM 886 C CA . PHE A 1 116 ? -6.622 8.384 13.917 1.00 93.38 116 PHE A CA 1
ATOM 887 C C . PHE A 1 116 ? -6.891 8.883 12.489 1.00 93.38 116 PHE A C 1
ATOM 889 O O . PHE A 1 116 ? -7.464 9.953 12.315 1.00 93.38 116 PHE A O 1
ATOM 896 N N . GLU A 1 117 ? -6.526 8.106 11.464 1.00 90.56 117 GLU A N 1
ATOM 897 C CA . GLU A 1 117 ? -6.831 8.451 10.066 1.00 90.56 117 GLU A CA 1
ATOM 898 C C . GLU A 1 117 ? -8.329 8.497 9.775 1.00 90.56 117 GLU A C 1
ATOM 900 O O . GLU A 1 117 ? -8.761 9.354 9.010 1.00 90.56 117 GLU A O 1
ATOM 905 N N . MET A 1 118 ? -9.119 7.619 10.402 1.00 88.56 118 MET A N 1
ATOM 906 C CA . MET A 1 118 ? -10.580 7.676 10.305 1.00 88.56 118 MET A CA 1
ATOM 907 C C . MET A 1 118 ? -11.153 8.979 10.857 1.00 88.56 118 MET A C 1
ATOM 909 O O . MET A 1 118 ? -12.088 9.502 10.268 1.00 88.56 118 MET A O 1
ATOM 913 N N . ALA A 1 119 ? -10.601 9.491 11.958 1.00 89.50 119 ALA A N 1
ATOM 914 C CA . ALA A 1 119 ? -11.082 10.723 12.579 1.00 89.50 119 ALA A CA 1
ATOM 915 C C . ALA A 1 119 ? -10.679 11.981 11.790 1.00 89.50 119 ALA A C 1
ATOM 917 O O . ALA A 1 119 ? -11.304 13.024 11.902 1.00 89.50 119 ALA A O 1
ATOM 918 N N . ALA A 1 120 ? -9.611 11.905 10.991 1.00 86.81 120 ALA A N 1
ATOM 919 C CA . ALA A 1 120 ? -8.981 13.066 10.366 1.00 86.81 120 ALA A CA 1
ATOM 920 C C . ALA A 1 120 ? -9.443 13.337 8.922 1.00 86.81 120 ALA A C 1
ATOM 922 O O . ALA A 1 120 ? -8.627 13.761 8.098 1.00 86.81 120 ALA A O 1
ATOM 923 N N . ILE A 1 121 ? -10.723 13.101 8.604 1.00 71.88 121 ILE A N 1
ATOM 924 C CA . ILE A 1 121 ? -11.267 13.108 7.227 1.00 71.88 121 ILE A CA 1
ATOM 925 C C . ILE A 1 121 ? -10.929 14.406 6.465 1.00 71.88 121 ILE A C 1
ATOM 927 O O . ILE A 1 121 ? -10.585 14.346 5.286 1.00 71.88 121 ILE A O 1
ATOM 931 N N . ASP A 1 122 ? -10.904 15.552 7.158 1.00 69.25 122 ASP A N 1
ATOM 932 C CA . ASP A 1 122 ? -10.566 16.875 6.603 1.00 69.25 122 ASP A CA 1
ATOM 933 C C . ASP A 1 122 ? -9.342 17.529 7.276 1.00 69.25 122 ASP A C 1
ATOM 935 O O . ASP A 1 122 ? -9.260 18.753 7.413 1.00 69.25 122 ASP A O 1
ATOM 939 N N . ALA A 1 123 ? -8.380 16.722 7.740 1.00 75.69 123 ALA A N 1
ATOM 940 C CA . ALA A 1 123 ? -7.261 17.186 8.576 1.00 75.69 123 ALA A CA 1
ATOM 941 C C . ALA A 1 123 ? -7.726 17.911 9.858 1.00 75.69 123 ALA A C 1
ATOM 943 O O . ALA A 1 123 ? -7.024 18.755 10.420 1.00 75.69 123 ALA A O 1
ATOM 944 N N . HIS A 1 124 ? -8.919 17.561 10.327 1.00 84.62 124 HIS A N 1
ATOM 945 C CA . HIS A 1 124 ? -9.496 17.998 11.584 1.00 84.62 124 HIS A CA 1
ATOM 946 C C . HIS A 1 124 ? -10.020 16.771 12.316 1.00 84.62 124 HIS A C 1
ATOM 948 O O . HIS A 1 124 ? -10.578 15.890 11.676 1.00 84.62 124 HIS A O 1
ATOM 954 N N . ILE A 1 125 ? -9.810 16.729 13.628 1.00 87.19 125 ILE A N 1
ATOM 955 C CA . ILE A 1 125 ? -10.306 15.680 14.518 1.00 87.19 125 ILE A CA 1
ATOM 956 C C . ILE A 1 125 ? -11.163 16.383 15.569 1.00 87.19 125 ILE A C 1
ATOM 958 O O . ILE A 1 125 ? -10.693 17.351 16.182 1.00 87.19 125 ILE A O 1
ATOM 962 N N . ASP A 1 126 ? -12.403 15.935 15.775 1.00 89.62 126 ASP A N 1
ATOM 963 C CA . ASP A 1 126 ? -13.275 16.521 16.794 1.00 89.62 126 ASP A CA 1
ATOM 964 C C . ASP A 1 126 ? -12.707 16.245 18.202 1.00 89.62 126 ASP A C 1
ATOM 966 O O . ASP A 1 126 ? -12.198 15.151 18.468 1.00 89.62 126 ASP A O 1
ATOM 970 N N . PRO A 1 127 ? -12.805 17.184 19.164 1.00 91.06 127 PRO A N 1
ATOM 971 C CA . PRO A 1 127 ? -12.283 16.976 20.515 1.00 91.06 127 PRO A CA 1
ATOM 972 C C . PRO A 1 127 ? -12.795 15.713 21.228 1.00 91.06 127 PRO A C 1
ATOM 974 O O . PRO A 1 127 ? -12.105 15.173 22.098 1.00 91.06 127 PRO A O 1
ATOM 977 N N . LYS A 1 128 ? -14.006 15.233 20.913 1.00 91.12 128 LYS A N 1
ATOM 978 C CA . LYS A 1 128 ? -14.539 13.990 21.488 1.00 91.12 128 LYS A CA 1
ATOM 979 C C . LYS A 1 128 ? -13.916 12.754 20.848 1.00 91.12 128 LYS A C 1
ATOM 981 O O . LYS A 1 128 ? -13.599 11.815 21.578 1.00 91.12 128 LYS A O 1
ATOM 986 N N . GLU A 1 129 ? -13.705 12.763 19.535 1.00 91.94 129 GLU A N 1
ATOM 987 C CA . GLU A 1 129 ? -12.975 11.710 18.818 1.00 91.94 129 GLU A CA 1
ATOM 988 C C . GLU A 1 129 ? -11.527 11.644 19.295 1.00 91.94 129 GLU A C 1
ATOM 990 O O . GLU A 1 129 ? -11.033 10.573 19.643 1.00 91.94 129 GLU A O 1
ATOM 995 N N . GLU A 1 130 ? -10.874 12.804 19.415 1.00 93.62 130 GLU A N 1
ATOM 996 C CA . GLU A 1 130 ? -9.536 12.929 19.981 1.00 93.62 130 GLU A CA 1
ATOM 997 C C . GLU A 1 130 ? -9.513 12.318 21.387 1.00 93.62 130 GLU A C 1
ATOM 999 O O . GLU A 1 130 ? -8.740 11.399 21.662 1.00 93.62 130 GLU A O 1
ATOM 1004 N N . SER A 1 131 ? -10.422 12.736 22.273 1.00 92.75 131 SER A N 1
ATOM 1005 C CA . SER A 1 131 ? -10.504 12.177 23.625 1.00 92.75 131 SER A CA 1
ATOM 1006 C C . SER A 1 131 ? -10.706 10.657 23.622 1.00 92.75 131 SER A C 1
ATOM 1008 O O . SER A 1 131 ? -10.079 9.966 24.431 1.00 92.75 131 SER A O 1
ATOM 1010 N N . TYR A 1 132 ? -11.538 10.125 22.724 1.00 91.56 132 TYR A N 1
ATOM 1011 C CA . TYR A 1 132 ? -11.738 8.686 22.564 1.00 91.56 132 TYR A CA 1
ATOM 1012 C C . TYR A 1 132 ? -10.449 7.976 22.124 1.00 91.56 132 TYR A C 1
ATOM 1014 O O . TYR A 1 132 ? -10.094 6.934 22.683 1.00 91.56 132 TYR A O 1
ATOM 1022 N N . LEU A 1 133 ? -9.712 8.546 21.170 1.00 94.44 133 LEU A N 1
ATOM 1023 C CA . LEU A 1 133 ? -8.450 8.008 20.662 1.00 94.44 133 LEU A CA 1
ATOM 1024 C C . LEU A 1 133 ? -7.356 7.985 21.738 1.00 94.44 133 LEU A C 1
ATOM 1026 O O . LEU A 1 133 ? -6.674 6.971 21.885 1.00 94.44 133 LEU A O 1
ATOM 1030 N N . TYR A 1 134 ? -7.225 9.034 22.554 1.00 95.31 134 TYR A N 1
ATOM 1031 C CA . TYR A 1 134 ? -6.272 9.045 23.675 1.00 95.31 134 TYR A CA 1
ATOM 1032 C C . TYR A 1 134 ? -6.640 8.028 24.765 1.00 95.31 134 TYR A C 1
ATOM 1034 O O . TYR A 1 134 ? -5.764 7.342 25.298 1.00 95.31 134 TYR A O 1
ATOM 1042 N N . LEU A 1 135 ? -7.932 7.877 25.083 1.00 92.69 135 LEU A N 1
ATOM 1043 C CA . LEU A 1 135 ? -8.393 6.839 26.014 1.00 92.69 135 LEU A CA 1
ATOM 1044 C C . LEU A 1 135 ? -8.123 5.434 25.468 1.00 92.69 135 LEU A C 1
ATOM 1046 O O . LEU A 1 135 ? -7.688 4.557 26.217 1.00 92.69 135 LEU A O 1
ATOM 1050 N N . THR A 1 136 ? -8.336 5.239 24.168 1.00 92.50 136 THR A N 1
ATOM 1051 C CA . THR A 1 136 ? -8.030 3.997 23.452 1.00 92.50 136 THR A CA 1
ATOM 1052 C C . THR A 1 136 ? -6.535 3.696 23.505 1.00 92.50 136 THR A C 1
ATOM 1054 O O . THR A 1 136 ? -6.160 2.589 23.881 1.00 92.50 136 THR A O 1
ATOM 1057 N N . ALA A 1 137 ? -5.673 4.676 23.220 1.00 95.25 137 ALA A N 1
ATOM 1058 C CA . ALA A 1 137 ? -4.220 4.528 23.294 1.00 95.25 137 ALA A CA 1
ATOM 1059 C C . ALA A 1 137 ? -3.762 4.083 24.691 1.00 95.25 137 ALA A C 1
ATOM 1061 O O . ALA A 1 137 ? -3.007 3.119 24.822 1.00 95.25 137 ALA A O 1
ATOM 1062 N N . ASN A 1 138 ? -4.289 4.727 25.737 1.00 94.25 138 ASN A N 1
ATOM 1063 C CA . ASN A 1 138 ? -3.998 4.367 27.121 1.00 94.25 138 ASN A CA 1
ATOM 1064 C C . ASN A 1 138 ? -4.485 2.950 27.469 1.00 94.25 138 ASN A C 1
ATOM 1066 O O . ASN A 1 138 ? -3.763 2.185 28.100 1.00 94.25 138 ASN A O 1
ATOM 1070 N N . ALA A 1 139 ? -5.689 2.572 27.034 1.00 91.94 139 ALA A N 1
ATOM 1071 C CA . ALA A 1 139 ? -6.236 1.236 27.276 1.00 91.94 139 ALA A CA 1
ATOM 1072 C C . ALA A 1 139 ? -5.478 0.126 26.522 1.00 91.94 139 ALA A C 1
ATOM 1074 O O . ALA A 1 139 ? -5.457 -1.018 26.971 1.00 91.94 139 ALA A O 1
ATOM 1075 N N . LEU A 1 140 ? -4.848 0.466 25.395 1.00 92.94 140 LEU A N 1
ATOM 1076 C CA . LEU A 1 140 ? -3.981 -0.421 24.618 1.00 92.94 140 LEU A CA 1
ATOM 1077 C C . LEU A 1 140 ? -2.528 -0.457 25.116 1.00 92.94 140 LEU A C 1
ATOM 1079 O O . LEU A 1 140 ? -1.732 -1.223 24.565 1.00 92.94 140 LEU A O 1
ATOM 1083 N N . GLU A 1 141 ? -2.205 0.326 26.150 1.00 94.81 141 GLU A N 1
ATOM 1084 C CA . GLU A 1 141 ? -0.860 0.473 26.722 1.00 94.81 141 GLU A CA 1
ATOM 1085 C C . GLU A 1 141 ? 0.164 1.011 25.703 1.00 94.81 141 GLU A C 1
ATOM 1087 O O . GLU A 1 141 ? 1.332 0.628 25.706 1.00 94.81 141 GLU A O 1
ATOM 1092 N N . ILE A 1 142 ? -0.280 1.896 24.805 1.00 96.44 142 ILE A N 1
ATOM 1093 C CA . ILE A 1 142 ? 0.569 2.550 23.801 1.00 96.44 142 ILE A CA 1
ATOM 1094 C C . ILE A 1 142 ? 1.274 3.758 24.436 1.00 96.44 142 ILE A C 1
ATOM 1096 O O . ILE A 1 142 ? 0.679 4.467 25.250 1.00 96.44 142 ILE A O 1
ATOM 1100 N N . ASP A 1 143 ? 2.534 4.010 24.053 1.00 96.19 143 ASP A N 1
ATOM 1101 C CA . ASP A 1 143 ? 3.284 5.201 24.481 1.00 96.19 143 ASP A CA 1
ATOM 1102 C C . ASP A 1 143 ? 2.451 6.475 24.225 1.00 96.19 143 ASP A C 1
ATOM 1104 O O . ASP A 1 143 ? 2.052 6.709 23.081 1.00 96.19 143 ASP A O 1
ATOM 1108 N N . PRO A 1 144 ? 2.185 7.311 25.248 1.00 95.75 144 PRO A N 1
ATOM 1109 C CA . PRO A 1 144 ? 1.321 8.485 25.120 1.00 95.75 144 PRO A CA 1
ATOM 1110 C C . PRO A 1 144 ? 1.847 9.543 24.141 1.00 95.75 144 PRO A C 1
ATOM 1112 O O . PRO A 1 144 ? 1.072 10.380 23.696 1.00 95.75 144 PRO A O 1
ATOM 1115 N N . ARG A 1 145 ? 3.124 9.492 23.747 1.00 97.12 145 ARG A N 1
ATOM 1116 C CA . ARG A 1 145 ? 3.693 10.387 22.727 1.00 97.12 145 ARG A CA 1
ATOM 1117 C C . ARG A 1 145 ? 3.286 9.997 21.303 1.00 97.12 145 ARG A C 1
ATOM 1119 O O . ARG A 1 145 ? 3.309 10.837 20.409 1.00 97.12 145 ARG A O 1
ATOM 1126 N N . ILE A 1 146 ? 2.898 8.739 21.070 1.00 97.12 146 ILE A N 1
ATOM 1127 C CA . ILE A 1 146 ? 2.432 8.257 19.758 1.00 97.12 146 ILE A CA 1
ATOM 1128 C C . ILE A 1 146 ? 1.133 8.952 19.307 1.00 97.12 146 ILE A C 1
ATOM 1130 O O . ILE A 1 146 ? 1.117 9.473 18.189 1.00 97.12 146 ILE A O 1
ATOM 1134 N N . PRO A 1 147 ? 0.046 9.007 20.108 1.00 96.75 147 PRO A N 1
ATOM 1135 C CA . PRO A 1 147 ? -1.146 9.754 19.714 1.00 96.75 147 PRO A CA 1
ATOM 1136 C C . PRO A 1 147 ? -0.856 11.250 19.516 1.00 96.75 147 PRO A C 1
ATOM 1138 O O . PRO A 1 147 ? -1.424 11.837 18.604 1.00 96.75 147 PRO A O 1
ATOM 1141 N N . GLU A 1 148 ? 0.075 11.852 20.269 1.00 96.06 148 GLU A N 1
ATOM 1142 C CA . GLU A 1 148 ? 0.475 13.257 20.070 1.00 96.06 148 GLU A CA 1
ATOM 1143 C C . GLU A 1 148 ? 1.088 13.497 18.680 1.00 96.06 148 GLU A C 1
ATOM 1145 O O . GLU A 1 148 ? 0.687 14.432 17.980 1.00 96.06 148 GLU A O 1
ATOM 1150 N N . VAL A 1 149 ? 2.030 12.647 18.243 1.00 96.31 149 VAL A N 1
ATOM 1151 C CA . VAL A 1 149 ? 2.642 12.789 16.909 1.00 96.31 149 VAL A CA 1
ATOM 1152 C C . VAL A 1 149 ? 1.663 12.466 15.780 1.00 96.31 149 VAL A C 1
ATOM 1154 O O . VAL A 1 149 ? 1.679 13.158 14.764 1.00 96.31 149 VAL A O 1
ATOM 1157 N N . LEU A 1 150 ? 0.785 11.467 15.951 1.00 94.62 150 LEU A N 1
ATOM 1158 C CA . LEU A 1 150 ? -0.250 11.120 14.968 1.00 94.62 150 LEU A CA 1
ATOM 1159 C C . LEU A 1 150 ? -1.245 12.267 14.782 1.00 94.62 150 LEU A C 1
ATOM 1161 O O . LEU A 1 150 ? -1.529 12.658 13.651 1.00 94.62 150 LEU A O 1
ATOM 1165 N N . ASN A 1 151 ? -1.726 12.828 15.892 1.00 93.94 151 ASN A N 1
ATOM 1166 C CA . ASN A 1 151 ? -2.648 13.956 15.904 1.00 93.94 151 ASN A CA 1
ATOM 1167 C C . ASN A 1 151 ? -2.049 15.169 15.182 1.00 93.94 151 ASN A C 1
ATOM 1169 O O . ASN A 1 151 ? -2.669 15.731 14.281 1.00 93.94 151 ASN A O 1
ATOM 1173 N N . ALA A 1 152 ? -0.805 15.525 15.523 1.00 92.62 152 ALA A N 1
ATOM 1174 C CA . ALA A 1 152 ? -0.102 16.629 14.880 1.00 92.62 152 ALA A CA 1
ATOM 1175 C C . ALA A 1 152 ? 0.104 16.380 13.377 1.00 92.62 152 ALA A C 1
ATOM 1177 O O . ALA A 1 152 ? -0.164 17.261 12.562 1.00 92.62 152 ALA A O 1
ATOM 1178 N N . TRP A 1 153 ? 0.537 15.176 12.993 1.00 90.62 153 TRP A N 1
ATOM 1179 C CA . TRP A 1 153 ? 0.784 14.821 11.595 1.00 90.62 153 TRP A CA 1
ATOM 1180 C C . TRP A 1 153 ? -0.489 14.879 10.739 1.00 90.62 153 TRP A C 1
ATOM 1182 O O . TRP A 1 153 ? -0.462 15.415 9.626 1.00 90.62 153 TRP A O 1
ATOM 1192 N N . LEU A 1 154 ? -1.607 14.351 11.239 1.00 89.19 154 LEU A N 1
ATOM 1193 C CA . LEU A 1 154 ? -2.873 14.318 10.503 1.00 89.19 154 LEU A CA 1
ATOM 1194 C C . LEU A 1 154 ? -3.538 15.689 10.407 1.00 89.19 154 LEU A C 1
ATOM 1196 O O . LEU A 1 154 ? -4.095 16.014 9.364 1.00 89.19 154 LEU A O 1
ATOM 1200 N N . GLN A 1 155 ? -3.400 16.523 11.438 1.00 89.50 155 GLN A N 1
ATOM 1201 C CA . GLN A 1 155 ? -3.909 17.896 11.435 1.00 89.50 155 GLN A CA 1
ATOM 1202 C C . GLN A 1 155 ? -2.951 18.912 10.783 1.00 89.50 155 GLN A C 1
ATOM 1204 O O . GLN A 1 155 ? -3.148 20.123 10.898 1.00 89.50 155 GLN A O 1
ATOM 1209 N N . ASN A 1 156 ? -1.898 18.442 10.101 1.00 86.31 156 ASN A N 1
ATOM 1210 C CA . ASN A 1 156 ? -0.897 19.274 9.422 1.00 86.31 156 ASN A CA 1
ATOM 1211 C C . ASN A 1 156 ? -0.210 20.301 10.350 1.00 86.31 156 ASN A C 1
ATOM 1213 O O . ASN A 1 156 ? 0.038 21.454 9.986 1.00 86.31 156 ASN A O 1
ATOM 1217 N N . GLN A 1 157 ? 0.082 19.876 11.574 1.00 89.88 157 GLN A N 1
ATOM 1218 C CA . GLN A 1 157 ? 0.796 20.647 12.583 1.00 89.88 157 GLN A CA 1
ATOM 1219 C C . GLN A 1 157 ? 2.267 20.217 12.647 1.00 89.88 157 GLN A C 1
ATOM 1221 O O . GLN A 1 157 ? 2.669 19.180 12.119 1.00 89.88 157 GLN A O 1
ATOM 1226 N N . SER A 1 158 ? 3.096 21.026 13.312 1.00 91.62 158 SER A N 1
ATOM 1227 C CA . SER A 1 158 ? 4.487 20.649 13.574 1.00 91.62 158 SER A CA 1
ATOM 1228 C C . SER A 1 158 ? 4.532 19.399 14.446 1.00 91.62 158 SER A C 1
ATOM 1230 O O . SER A 1 158 ? 3.923 19.373 15.514 1.00 91.62 158 SER A O 1
ATOM 1232 N N . ILE A 1 159 ? 5.309 18.402 14.025 1.00 94.12 159 ILE A N 1
ATOM 1233 C CA . ILE A 1 159 ? 5.540 17.191 14.810 1.00 94.12 159 ILE A CA 1
ATOM 1234 C C . ILE A 1 159 ? 6.226 17.572 16.135 1.00 94.12 159 ILE A C 1
ATOM 1236 O O . ILE A 1 159 ? 7.279 18.218 16.095 1.00 94.12 159 ILE A O 1
ATOM 1240 N N . PRO A 1 160 ? 5.651 17.214 17.298 1.00 93.81 160 PRO A N 1
ATOM 1241 C CA . PRO A 1 160 ? 6.160 17.646 18.600 1.00 93.81 160 PRO A CA 1
ATOM 1242 C C . PRO A 1 160 ? 7.456 16.930 19.007 1.00 93.81 160 PRO A C 1
ATOM 1244 O O . PRO A 1 160 ? 8.308 17.533 19.657 1.00 93.81 160 PRO A O 1
ATOM 1247 N N . ASP A 1 161 ? 7.625 15.669 18.599 1.00 96.06 161 ASP A N 1
ATOM 1248 C CA . ASP A 1 161 ? 8.808 14.853 18.878 1.00 96.06 161 ASP A CA 1
ATOM 1249 C C . ASP A 1 161 ? 9.231 14.095 17.609 1.00 96.06 161 ASP A C 1
ATOM 1251 O O . ASP A 1 161 ? 8.601 13.121 17.191 1.00 96.06 161 ASP A O 1
ATOM 1255 N N . ALA A 1 162 ? 10.307 14.568 16.975 1.00 94.44 162 ALA A N 1
ATOM 1256 C CA . ALA A 1 162 ? 10.825 13.982 15.742 1.00 94.44 162 ALA A CA 1
ATOM 1257 C C . ALA A 1 162 ? 11.380 12.562 15.944 1.00 94.44 162 ALA A C 1
ATOM 1259 O O . ALA A 1 162 ? 11.275 11.741 15.038 1.00 94.44 162 ALA A O 1
ATOM 1260 N N . ALA A 1 163 ? 11.926 12.247 17.125 1.00 96.62 163 ALA A N 1
ATOM 1261 C CA . ALA A 1 163 ? 12.469 10.917 17.397 1.00 96.62 163 ALA A CA 1
ATOM 1262 C C . ALA A 1 163 ? 11.343 9.883 17.524 1.00 96.62 163 ALA A C 1
ATOM 1264 O O . ALA A 1 163 ? 11.452 8.780 16.991 1.00 96.62 163 ALA A O 1
ATOM 1265 N N . VAL A 1 164 ? 10.235 10.258 18.173 1.00 96.50 164 VAL A N 1
ATOM 1266 C CA . VAL A 1 164 ? 9.032 9.412 18.248 1.00 96.50 164 VAL A CA 1
ATOM 1267 C C . VAL A 1 164 ? 8.408 9.229 16.865 1.00 96.50 164 VAL A C 1
ATOM 1269 O O . VAL A 1 164 ? 7.956 8.134 16.541 1.00 96.50 164 VAL A O 1
ATOM 1272 N N . TRP A 1 165 ? 8.412 10.266 16.024 1.00 94.88 165 TRP A N 1
ATOM 1273 C CA . TRP A 1 165 ? 7.950 10.146 14.641 1.00 94.88 165 TRP A CA 1
ATOM 1274 C C . TRP A 1 165 ? 8.802 9.176 13.816 1.00 94.88 165 TRP A C 1
ATOM 1276 O O . TRP A 1 165 ? 8.252 8.297 13.158 1.00 94.88 165 TRP A O 1
ATOM 1286 N N . GLU A 1 166 ? 10.131 9.269 13.886 1.00 93.81 166 GLU A N 1
ATOM 1287 C CA . GLU A 1 166 ? 11.030 8.322 13.212 1.00 93.81 166 GLU A CA 1
ATOM 1288 C C . GLU A 1 166 ? 10.827 6.882 13.709 1.00 93.81 166 GLU A C 1
ATOM 1290 O O . GLU A 1 166 ? 10.752 5.949 12.907 1.00 93.81 166 GLU A O 1
ATOM 1295 N N . GLU A 1 167 ? 10.672 6.690 15.022 1.00 95.12 167 GLU A N 1
ATOM 1296 C CA . GLU A 1 167 ? 10.343 5.385 15.600 1.00 95.12 167 GLU A CA 1
ATOM 1297 C C . GLU A 1 167 ? 9.003 4.858 15.066 1.00 95.12 167 GLU A C 1
ATOM 1299 O O . GLU A 1 167 ? 8.897 3.688 14.690 1.00 95.12 167 GLU A O 1
ATOM 1304 N N . LEU A 1 168 ? 7.988 5.720 14.982 1.00 94.94 168 LEU A N 1
ATOM 1305 C CA . LEU A 1 168 ? 6.671 5.374 14.460 1.00 94.94 168 LEU A CA 1
ATOM 1306 C C . LEU A 1 168 ? 6.733 4.964 12.983 1.00 94.94 168 LEU A C 1
ATOM 1308 O O . LEU A 1 168 ? 6.124 3.961 12.611 1.00 94.94 168 LEU A O 1
ATOM 1312 N N . LEU A 1 169 ? 7.507 5.674 12.153 1.00 91.75 169 LEU A N 1
ATOM 1313 C CA . LEU A 1 169 ? 7.737 5.302 10.752 1.00 91.75 169 LEU A CA 1
ATOM 1314 C C . LEU A 1 169 ? 8.342 3.899 10.629 1.00 91.75 169 LEU A C 1
ATOM 1316 O O . LEU A 1 169 ? 7.969 3.150 9.728 1.00 91.75 169 LEU A O 1
ATOM 1320 N N . ILE A 1 170 ? 9.244 3.518 11.539 1.00 92.50 170 ILE A N 1
ATOM 1321 C CA . ILE A 1 170 ? 9.850 2.180 11.571 1.00 92.50 170 ILE A CA 1
ATOM 1322 C C . ILE A 1 170 ? 8.840 1.128 12.048 1.00 92.50 170 ILE A C 1
ATOM 1324 O O . ILE A 1 170 ? 8.763 0.055 11.451 1.00 92.50 170 ILE A O 1
ATOM 1328 N N . LYS A 1 171 ? 8.054 1.419 13.094 1.00 94.56 171 LYS A N 1
ATOM 1329 C CA . LYS A 1 171 ? 7.011 0.520 13.637 1.00 94.56 171 LYS A CA 1
ATOM 1330 C C . LYS A 1 171 ? 5.820 0.312 12.694 1.00 94.56 171 LYS A C 1
ATOM 1332 O O . LYS A 1 171 ? 5.036 -0.610 12.890 1.00 94.56 171 LYS A O 1
ATOM 1337 N N . LEU A 1 172 ? 5.632 1.197 11.717 1.00 94.00 172 LEU A N 1
ATOM 1338 C CA . LEU A 1 172 ? 4.519 1.145 10.765 1.00 94.00 172 LEU A CA 1
ATOM 1339 C C . LEU A 1 172 ? 4.949 0.724 9.354 1.00 94.00 172 LEU A C 1
ATOM 1341 O O . LEU A 1 172 ? 4.202 0.925 8.393 1.00 94.00 172 LEU A O 1
ATOM 1345 N N . GLN A 1 173 ? 6.133 0.119 9.213 1.00 91.25 173 GLN A N 1
ATOM 1346 C CA . GLN A 1 173 ? 6.565 -0.434 7.931 1.00 91.25 173 GLN A CA 1
ATOM 1347 C C . GLN A 1 173 ? 5.677 -1.623 7.521 1.00 91.25 173 GLN A C 1
ATOM 1349 O O . GLN A 1 173 ? 5.458 -2.520 8.340 1.00 91.25 173 GLN A O 1
ATOM 1354 N N . PRO A 1 174 ? 5.197 -1.686 6.261 1.00 91.25 174 PRO A N 1
ATOM 1355 C CA . PRO A 1 174 ? 4.281 -2.735 5.801 1.00 91.25 174 PRO A CA 1
ATOM 1356 C C . PRO A 1 174 ? 4.762 -4.169 6.068 1.00 91.25 174 PRO A C 1
ATOM 1358 O O . PRO A 1 174 ? 3.955 -5.027 6.420 1.00 91.25 174 PRO A O 1
ATOM 1361 N N . GLN A 1 175 ? 6.073 -4.420 5.978 1.00 89.50 175 GLN A N 1
ATOM 1362 C CA . GLN A 1 175 ? 6.690 -5.738 6.184 1.00 89.50 175 GLN A CA 1
ATOM 1363 C C . GLN A 1 175 ? 6.424 -6.307 7.583 1.00 89.50 175 GLN A C 1
ATOM 1365 O O . GLN A 1 175 ? 6.378 -7.520 7.769 1.00 89.50 175 GLN A O 1
ATOM 1370 N N . GLN A 1 176 ? 6.221 -5.444 8.583 1.00 92.19 176 GLN A N 1
ATOM 1371 C CA . GLN A 1 176 ? 5.941 -5.866 9.958 1.00 92.19 176 GLN A CA 1
ATOM 1372 C C . GLN A 1 176 ? 4.538 -6.464 10.130 1.00 92.19 176 GLN A C 1
ATOM 1374 O O . GLN A 1 176 ? 4.240 -7.032 11.179 1.00 92.19 176 GLN A O 1
ATOM 1379 N N . PHE A 1 177 ? 3.688 -6.350 9.105 1.00 92.88 177 PHE A N 1
ATOM 1380 C CA . PHE A 1 177 ? 2.284 -6.749 9.135 1.00 92.88 177 PHE A CA 1
ATOM 1381 C C . PHE A 1 177 ? 1.924 -7.774 8.055 1.00 92.88 177 PHE A C 1
ATOM 1383 O O . PHE A 1 177 ? 0.745 -8.060 7.859 1.00 92.88 177 PHE A O 1
ATOM 1390 N N . GLU A 1 178 ? 2.903 -8.373 7.368 1.00 89.06 178 GLU A N 1
ATOM 1391 C CA . GLU A 1 178 ? 2.647 -9.383 6.328 1.00 89.06 178 GLU A CA 1
ATOM 1392 C C . GLU A 1 178 ? 1.833 -10.576 6.851 1.00 89.06 178 GLU A C 1
ATOM 1394 O O . GLU A 1 178 ? 0.973 -11.108 6.148 1.00 89.06 178 GLU A O 1
ATOM 1399 N N . HIS A 1 179 ? 2.034 -10.966 8.116 1.00 90.62 179 HIS A N 1
ATOM 1400 C CA . HIS A 1 179 ? 1.292 -12.060 8.753 1.00 90.62 179 HIS A CA 1
ATOM 1401 C C . HIS A 1 179 ? -0.201 -11.761 8.939 1.00 90.62 179 HIS A C 1
ATOM 1403 O O . HIS A 1 179 ? -0.988 -12.690 9.133 1.00 90.62 179 HIS A O 1
ATOM 1409 N N . LEU A 1 180 ? -0.602 -10.487 8.882 1.00 90.62 180 LEU A N 1
ATOM 1410 C CA . LEU A 1 180 ? -2.006 -10.091 8.888 1.00 90.62 180 LEU A CA 1
ATOM 1411 C C . LEU A 1 180 ? -2.672 -10.311 7.530 1.00 90.62 180 LEU A C 1
ATOM 1413 O O . LEU A 1 180 ? -3.892 -10.236 7.464 1.00 90.62 180 LEU A O 1
ATOM 1417 N N . GLY A 1 181 ? -1.922 -10.558 6.451 1.00 87.19 181 GLY A N 1
ATOM 1418 C CA . GLY A 1 181 ? -2.490 -10.702 5.107 1.00 87.19 181 GLY A CA 1
ATOM 1419 C C . GLY A 1 181 ? -3.249 -9.458 4.626 1.00 87.19 181 GLY A C 1
ATOM 1420 O O . GLY A 1 181 ? -4.131 -9.573 3.776 1.00 87.19 181 GLY A O 1
ATOM 1421 N N . ILE A 1 182 ? -2.934 -8.290 5.195 1.00 87.88 182 ILE A N 1
ATOM 1422 C CA . ILE A 1 182 ? -3.440 -6.984 4.767 1.00 87.88 182 ILE A CA 1
ATOM 1423 C C . ILE A 1 182 ? -2.372 -6.272 3.948 1.00 87.88 182 ILE A C 1
ATOM 1425 O O . ILE A 1 182 ? -1.179 -6.533 4.115 1.00 87.88 182 ILE A O 1
ATOM 1429 N N . ARG A 1 183 ? -2.779 -5.319 3.112 1.00 86.44 183 ARG A N 1
ATOM 1430 C CA . ARG A 1 183 ? -1.832 -4.444 2.423 1.00 86.44 183 ARG A CA 1
ATOM 1431 C C . ARG A 1 183 ? -1.869 -3.042 2.984 1.00 86.44 183 ARG A C 1
ATOM 1433 O O . ARG A 1 183 ? -2.896 -2.372 2.955 1.00 86.44 183 ARG A O 1
ATOM 1440 N N . LEU A 1 184 ? -0.710 -2.606 3.453 1.00 89.44 184 LEU A N 1
ATOM 1441 C CA . LEU A 1 184 ? -0.531 -1.308 4.071 1.00 89.44 184 LEU A CA 1
ATOM 1442 C C . LEU A 1 184 ? 0.347 -0.424 3.188 1.00 89.44 184 LEU A C 1
ATOM 1444 O O . LEU A 1 184 ? 1.441 -0.824 2.797 1.00 89.44 184 LEU A O 1
ATOM 1448 N N . VAL A 1 185 ? -0.118 0.790 2.903 1.00 90.88 185 VAL A N 1
ATOM 1449 C CA . VAL A 1 185 ? 0.721 1.848 2.328 1.00 90.88 185 VAL A CA 1
ATOM 1450 C C . VAL A 1 185 ? 1.571 2.440 3.456 1.00 90.88 185 VAL A C 1
ATOM 1452 O O . VAL A 1 185 ? 1.045 2.734 4.528 1.00 90.88 185 VAL A O 1
ATOM 1455 N N . SER A 1 186 ? 2.881 2.591 3.253 1.00 91.00 186 SER A N 1
ATOM 1456 C CA . SER A 1 186 ? 3.756 3.207 4.259 1.00 91.00 186 SER A CA 1
ATOM 1457 C C . SER A 1 186 ? 3.461 4.703 4.402 1.00 91.00 186 SER A C 1
ATOM 1459 O O . SER A 1 186 ? 3.016 5.355 3.458 1.00 91.00 186 SER A O 1
ATOM 1461 N N . LEU A 1 187 ? 3.750 5.278 5.570 1.00 89.56 187 LEU A N 1
ATOM 1462 C CA . LEU A 1 187 ? 3.590 6.721 5.785 1.00 89.56 187 LEU A CA 1
ATOM 1463 C C . LEU A 1 187 ? 4.532 7.551 4.889 1.00 89.56 187 LEU A C 1
ATOM 1465 O O . LEU A 1 187 ? 4.133 8.608 4.406 1.00 89.56 187 LEU A O 1
ATOM 1469 N N . ASP A 1 188 ? 5.728 7.035 4.576 1.00 89.38 188 ASP A N 1
ATOM 1470 C CA . ASP A 1 188 ? 6.620 7.621 3.563 1.00 89.38 188 ASP A CA 1
ATOM 1471 C C . ASP A 1 188 ? 5.950 7.692 2.181 1.00 89.38 188 ASP A C 1
ATOM 1473 O O . ASP A 1 188 ? 6.025 8.711 1.493 1.00 89.38 188 ASP A O 1
ATOM 1477 N N . ALA A 1 189 ? 5.277 6.615 1.759 1.00 91.25 189 ALA A N 1
ATOM 1478 C CA . ALA A 1 189 ? 4.564 6.595 0.489 1.00 91.25 189 ALA A CA 1
ATOM 1479 C C . ALA A 1 189 ? 3.400 7.596 0.495 1.00 91.25 189 ALA A C 1
ATOM 1481 O O . ALA A 1 189 ? 3.205 8.295 -0.496 1.00 91.25 189 ALA A O 1
ATOM 1482 N N . VAL A 1 190 ? 2.671 7.730 1.609 1.00 91.19 190 VAL A N 1
ATOM 1483 C CA . VAL A 1 190 ? 1.614 8.747 1.755 1.00 91.19 190 VAL A CA 1
ATOM 1484 C C . VAL A 1 190 ? 2.165 10.155 1.546 1.00 91.19 190 VAL A C 1
ATOM 1486 O O . VAL A 1 190 ? 1.553 10.950 0.830 1.00 91.19 190 VAL A O 1
ATOM 1489 N N . GLU A 1 191 ? 3.317 10.471 2.136 1.00 89.12 191 GLU A N 1
ATOM 1490 C CA . GLU A 1 191 ? 3.956 11.781 1.996 1.00 89.12 191 GLU A CA 1
ATOM 1491 C C . GLU A 1 191 ? 4.362 12.065 0.545 1.00 89.12 191 GLU A C 1
ATOM 1493 O O . GLU A 1 191 ? 4.028 13.124 0.004 1.00 89.12 191 GLU A O 1
ATOM 1498 N N . ILE A 1 192 ? 4.999 11.094 -0.114 1.00 90.19 192 ILE A N 1
ATOM 1499 C CA . ILE A 1 192 ? 5.402 11.206 -1.521 1.00 90.19 192 ILE A CA 1
ATOM 1500 C C . ILE A 1 192 ? 4.177 11.409 -2.413 1.00 90.19 192 ILE A C 1
ATOM 1502 O O . ILE A 1 192 ? 4.134 12.358 -3.192 1.00 90.19 192 ILE A O 1
ATOM 1506 N N . VAL A 1 193 ? 3.150 10.564 -2.284 1.00 91.75 193 VAL A N 1
ATOM 1507 C CA . VAL A 1 193 ? 1.937 10.671 -3.108 1.00 91.75 193 VAL A CA 1
ATOM 1508 C C . VAL A 1 193 ? 1.215 11.994 -2.842 1.00 91.75 193 VAL A C 1
ATOM 1510 O O . VAL A 1 193 ? 0.788 12.650 -3.791 1.00 91.75 193 VAL A O 1
ATOM 1513 N N . SER A 1 194 ? 1.139 12.438 -1.584 1.00 90.25 194 SER A N 1
ATOM 1514 C CA . SER A 1 194 ? 0.554 13.738 -1.233 1.00 90.25 194 SER A CA 1
ATOM 1515 C C . SER A 1 194 ? 1.279 14.895 -1.928 1.00 90.25 194 SER A C 1
ATOM 1517 O O . SER A 1 194 ? 0.645 15.799 -2.478 1.00 90.25 194 SER A O 1
ATOM 1519 N N . CYS A 1 195 ? 2.616 14.852 -1.946 1.00 89.12 195 CYS A N 1
ATOM 1520 C CA . CYS A 1 195 ? 3.443 15.837 -2.637 1.00 89.12 195 CYS A CA 1
ATOM 1521 C C . CYS A 1 195 ? 3.186 15.826 -4.150 1.00 89.12 195 CYS A C 1
ATOM 1523 O O . CYS A 1 195 ? 2.939 16.877 -4.739 1.00 89.12 195 CYS A O 1
ATOM 1525 N N . LEU A 1 196 ? 3.171 14.641 -4.766 1.00 89.62 196 LEU A N 1
ATOM 1526 C CA . LEU A 1 196 ? 2.971 14.475 -6.207 1.00 89.62 196 LEU A CA 1
ATOM 1527 C C . LEU A 1 196 ? 1.596 14.965 -6.674 1.00 89.62 196 LEU A C 1
ATOM 1529 O O . LEU A 1 196 ? 1.493 15.650 -7.693 1.00 89.62 196 LEU A O 1
ATOM 1533 N N . VAL A 1 197 ? 0.543 14.632 -5.926 1.00 88.94 197 VAL A N 1
ATOM 1534 C CA . VAL A 1 197 ? -0.843 14.997 -6.259 1.00 88.94 197 VAL A CA 1
ATOM 1535 C C . VAL A 1 197 ? -1.150 16.458 -5.900 1.00 88.94 197 VAL A C 1
ATOM 1537 O O . VAL A 1 197 ? -2.089 17.038 -6.451 1.00 88.94 197 VAL A O 1
ATOM 1540 N N . GLY A 1 198 ? -0.355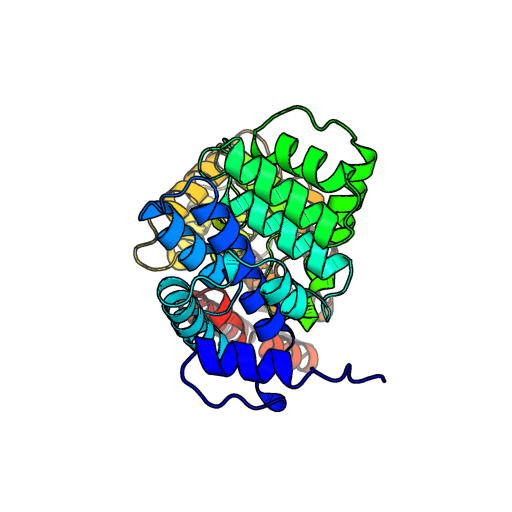 17.071 -5.015 1.00 85.81 198 GLY A N 1
ATOM 1541 C CA . GLY A 1 198 ? -0.507 18.462 -4.584 1.00 85.81 198 GLY A CA 1
ATOM 1542 C C . GLY A 1 198 ? -1.566 18.670 -3.497 1.00 85.81 198 GLY A C 1
ATOM 1543 O O . GLY A 1 198 ? -2.045 19.788 -3.313 1.00 85.81 198 GLY A O 1
ATOM 1544 N N . ARG A 1 199 ? -1.954 17.609 -2.780 1.00 85.81 199 ARG A N 1
ATOM 1545 C CA . ARG A 1 199 ? -2.874 17.671 -1.633 1.00 85.81 199 ARG A CA 1
ATOM 1546 C C . ARG A 1 199 ? -2.496 16.630 -0.590 1.00 85.81 199 ARG A C 1
ATOM 1548 O O . ARG A 1 199 ? -1.928 15.598 -0.929 1.00 85.81 199 ARG A O 1
ATOM 1555 N N . ARG A 1 200 ? -2.845 16.880 0.671 1.00 84.75 200 ARG A N 1
ATOM 1556 C CA . ARG A 1 200 ? -2.643 15.910 1.750 1.00 84.75 200 ARG A CA 1
ATOM 1557 C C . ARG A 1 200 ? -3.572 14.710 1.560 1.00 84.75 200 ARG A C 1
ATOM 1559 O O . ARG A 1 200 ? -4.743 14.895 1.248 1.00 84.75 200 ARG A O 1
ATOM 1566 N N . LEU A 1 201 ? -3.033 13.512 1.741 1.00 87.50 201 LEU A N 1
ATOM 1567 C CA . LEU A 1 201 ? -3.759 12.247 1.682 1.00 87.50 201 LEU A CA 1
ATOM 1568 C C . LEU A 1 201 ? -3.500 11.444 2.959 1.00 87.50 201 LEU A C 1
ATOM 1570 O O . LEU A 1 201 ? -2.482 11.639 3.626 1.00 87.50 201 LEU A O 1
ATOM 1574 N N . SER A 1 202 ? -4.409 10.526 3.266 1.00 87.50 202 SER A N 1
ATOM 1575 C CA . SER A 1 202 ? -4.226 9.455 4.251 1.00 87.50 202 SER A CA 1
ATOM 1576 C C . SER A 1 202 ? -3.901 8.127 3.549 1.00 87.50 202 SER A C 1
ATOM 1578 O O . SER A 1 202 ? -3.929 8.045 2.316 1.00 87.50 202 SER A O 1
ATOM 1580 N N . ARG A 1 203 ? -3.632 7.044 4.298 1.00 89.56 203 ARG A N 1
ATOM 1581 C CA . ARG A 1 203 ? -3.476 5.714 3.671 1.00 89.56 203 ARG A CA 1
ATOM 1582 C C . ARG A 1 203 ? -4.788 5.237 3.056 1.00 89.56 203 ARG A C 1
ATOM 1584 O O . ARG A 1 203 ? -4.760 4.518 2.064 1.00 89.56 203 ARG A O 1
ATOM 1591 N N . VAL A 1 204 ? -5.924 5.665 3.606 1.00 85.94 204 VAL A N 1
ATOM 1592 C CA . VAL A 1 204 ? -7.265 5.303 3.120 1.00 85.94 204 VAL A CA 1
ATOM 1593 C C . VAL A 1 204 ? -7.542 5.861 1.729 1.00 85.94 204 VAL A C 1
ATOM 1595 O O . VAL A 1 204 ? -8.314 5.280 0.968 1.00 85.94 204 VAL A O 1
ATOM 1598 N N . ASP A 1 205 ? -6.906 6.972 1.368 1.00 86.00 205 ASP A N 1
ATOM 1599 C CA . ASP A 1 205 ? -7.083 7.580 0.052 1.00 86.00 205 ASP A CA 1
ATOM 1600 C C . ASP A 1 205 ? -6.287 6.879 -1.040 1.00 86.00 205 ASP A C 1
ATOM 1602 O O . ASP A 1 205 ? -6.656 6.948 -2.210 1.00 86.00 205 ASP A O 1
ATOM 1606 N N . ILE A 1 206 ? -5.212 6.187 -0.670 1.00 90.00 206 ILE A N 1
ATOM 1607 C CA . ILE A 1 206 ? -4.230 5.674 -1.615 1.00 90.00 206 ILE A CA 1
ATOM 1608 C C . ILE A 1 206 ? -4.478 4.190 -1.858 1.00 90.00 206 ILE A C 1
ATOM 1610 O O . ILE A 1 206 ? -4.214 3.333 -1.015 1.00 90.00 206 ILE A O 1
ATOM 1614 N N . THR A 1 207 ? -4.937 3.869 -3.065 1.00 88.25 207 THR A N 1
ATOM 1615 C CA . THR A 1 207 ? -5.099 2.476 -3.480 1.00 88.25 207 THR A CA 1
ATOM 1616 C C . THR A 1 207 ? -3.750 1.846 -3.857 1.00 88.25 207 THR A C 1
ATOM 1618 O O . THR A 1 207 ? -2.833 2.541 -4.307 1.00 88.25 207 THR A O 1
ATOM 1621 N N . PRO A 1 208 ? -3.618 0.511 -3.775 1.00 87.25 208 PRO A N 1
ATOM 1622 C CA . PRO A 1 208 ? -2.441 -0.199 -4.2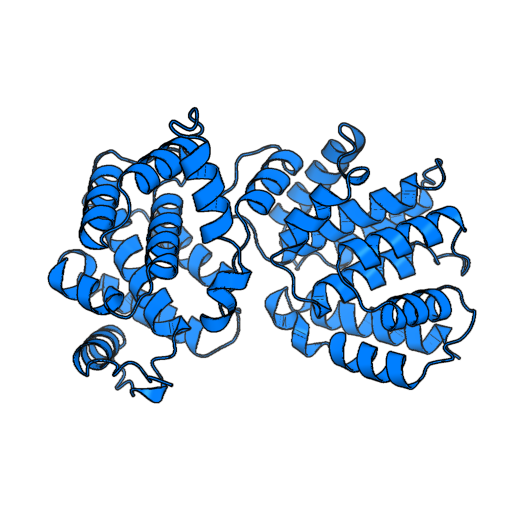81 1.00 87.25 208 PRO A CA 1
ATOM 1623 C C . PRO A 1 208 ? -2.148 0.092 -5.760 1.00 87.25 208 PRO A C 1
ATOM 1625 O O . PRO A 1 208 ? -0.993 0.251 -6.148 1.00 87.25 208 PRO A O 1
ATOM 1628 N N . SER A 1 209 ? -3.202 0.218 -6.576 1.00 90.44 209 SER A N 1
ATOM 1629 C CA . SER A 1 209 ? -3.094 0.615 -7.985 1.00 90.44 209 SER A CA 1
ATOM 1630 C C . SER A 1 209 ? -2.481 2.009 -8.141 1.00 90.44 209 SER A C 1
ATOM 1632 O O . SER A 1 209 ? -1.642 2.209 -9.017 1.00 90.44 209 SER A O 1
ATOM 1634 N N . ALA A 1 210 ? -2.845 2.966 -7.280 1.00 92.00 210 ALA A N 1
ATOM 1635 C CA . ALA A 1 210 ? -2.261 4.304 -7.299 1.00 92.00 210 ALA A CA 1
ATOM 1636 C C . ALA A 1 210 ? -0.759 4.276 -6.991 1.00 92.00 210 ALA A C 1
ATOM 1638 O O . ALA A 1 210 ? 0.024 4.880 -7.724 1.00 92.00 210 ALA A O 1
ATOM 1639 N N . VAL A 1 211 ? -0.349 3.521 -5.963 1.00 92.44 211 VAL A N 1
ATOM 1640 C CA . VAL A 1 211 ? 1.071 3.324 -5.620 1.00 92.44 211 VAL A CA 1
ATOM 1641 C C . VAL A 1 211 ? 1.838 2.726 -6.797 1.00 92.44 211 VAL A C 1
ATOM 1643 O O . VAL A 1 211 ? 2.883 3.252 -7.178 1.00 92.44 211 VAL A O 1
ATOM 1646 N N . PHE A 1 212 ? 1.304 1.659 -7.400 1.00 94.12 212 PHE A N 1
ATOM 1647 C CA . PHE A 1 212 ? 1.921 1.007 -8.554 1.00 94.12 212 PHE A CA 1
ATOM 1648 C C . PHE A 1 212 ? 2.117 1.985 -9.718 1.00 94.12 212 PHE A C 1
ATOM 1650 O O . PHE A 1 212 ? 3.215 2.091 -10.259 1.00 94.12 212 PHE A O 1
ATOM 1657 N N . LEU A 1 213 ? 1.066 2.715 -10.106 1.00 94.50 213 LEU A N 1
ATOM 1658 C CA . LEU A 1 213 ? 1.113 3.590 -11.278 1.00 94.50 213 LEU A CA 1
ATOM 1659 C C . LEU A 1 213 ? 2.016 4.801 -11.064 1.00 94.50 213 LEU A C 1
ATOM 1661 O O . LEU A 1 213 ? 2.742 5.178 -11.979 1.00 94.50 213 LEU A O 1
ATOM 1665 N N . LEU A 1 214 ? 2.021 5.385 -9.866 1.00 93.44 214 LEU A N 1
ATOM 1666 C CA . LEU A 1 214 ? 2.929 6.485 -9.543 1.00 93.44 214 LEU A CA 1
ATOM 1667 C C . LEU A 1 214 ? 4.388 6.019 -9.528 1.00 93.44 214 LEU A C 1
ATOM 1669 O O . LEU A 1 214 ? 5.249 6.718 -10.057 1.00 93.44 214 LEU A O 1
ATOM 1673 N N . ALA A 1 215 ? 4.665 4.819 -9.010 1.00 93.06 215 ALA A N 1
ATOM 1674 C CA . ALA A 1 215 ? 5.999 4.234 -9.082 1.00 93.06 215 ALA A CA 1
ATOM 1675 C C . ALA A 1 215 ? 6.424 3.985 -10.534 1.00 93.06 215 ALA A C 1
ATOM 1677 O O . ALA A 1 215 ? 7.533 4.355 -10.915 1.00 93.06 215 ALA A O 1
ATOM 1678 N N . LEU A 1 216 ? 5.532 3.426 -11.359 1.00 94.06 216 LEU A N 1
ATOM 1679 C CA . LEU A 1 216 ? 5.775 3.223 -12.785 1.00 94.06 216 LEU A CA 1
ATOM 1680 C C . LEU A 1 216 ? 6.089 4.548 -13.493 1.00 94.06 216 LEU A C 1
ATOM 1682 O O . LEU A 1 216 ? 7.079 4.623 -14.217 1.00 94.06 216 LEU A O 1
ATOM 1686 N N . VAL A 1 217 ? 5.303 5.602 -13.252 1.00 92.44 217 VAL A N 1
ATOM 1687 C CA . VAL A 1 217 ? 5.549 6.943 -13.807 1.00 92.44 217 VAL A CA 1
ATOM 1688 C C . VAL A 1 217 ? 6.919 7.469 -13.382 1.00 92.44 217 VAL A C 1
ATOM 1690 O O . VAL A 1 217 ? 7.686 7.902 -14.239 1.00 92.44 217 VAL A O 1
ATOM 1693 N N . MET A 1 218 ? 7.258 7.404 -12.090 1.00 91.50 218 MET A N 1
ATOM 1694 C CA . MET A 1 218 ? 8.554 7.879 -11.593 1.00 91.50 218 MET A CA 1
ATOM 1695 C C . MET A 1 218 ? 9.724 7.133 -12.237 1.00 91.50 218 MET A C 1
ATOM 1697 O O . MET A 1 218 ? 10.672 7.770 -12.686 1.00 91.50 218 MET A O 1
ATOM 1701 N N . MET A 1 219 ? 9.658 5.802 -12.318 1.00 91.94 219 MET A N 1
ATOM 1702 C CA . MET A 1 219 ? 10.723 5.002 -12.929 1.00 91.94 219 MET A CA 1
ATOM 1703 C C . MET A 1 219 ? 10.849 5.269 -14.429 1.00 91.94 219 MET A C 1
ATOM 1705 O O . MET A 1 219 ? 11.959 5.406 -14.934 1.00 91.94 219 MET A O 1
ATOM 1709 N N . THR A 1 220 ? 9.721 5.398 -15.126 1.00 90.81 220 THR A N 1
ATOM 1710 C CA . THR A 1 220 ? 9.701 5.644 -16.571 1.00 90.81 220 THR A CA 1
ATOM 1711 C C . THR A 1 220 ? 10.255 7.020 -16.916 1.00 90.81 220 THR A C 1
ATOM 1713 O O . THR A 1 220 ? 11.117 7.124 -17.781 1.00 90.81 220 THR A O 1
ATOM 1716 N N . LEU A 1 221 ? 9.844 8.072 -16.198 1.00 89.31 221 LEU A N 1
ATOM 1717 C CA . LEU A 1 221 ? 10.448 9.399 -16.356 1.00 89.31 221 LEU A CA 1
ATOM 1718 C C . LEU A 1 221 ? 11.947 9.352 -16.034 1.00 89.31 221 LEU A C 1
ATOM 1720 O O . LEU A 1 221 ? 12.753 9.944 -16.742 1.00 89.31 221 LEU A O 1
ATOM 1724 N N . GLY A 1 222 ? 12.336 8.600 -15.005 1.00 88.62 222 GLY A N 1
ATOM 1725 C CA . GLY A 1 222 ? 13.733 8.327 -14.686 1.00 88.62 222 GLY A CA 1
ATOM 1726 C C . GLY A 1 222 ? 14.556 7.831 -15.873 1.00 88.62 222 GLY A C 1
ATOM 1727 O O . GLY A 1 222 ? 15.638 8.364 -16.122 1.00 88.62 222 GLY A O 1
ATOM 1728 N N . VAL A 1 223 ? 14.019 6.860 -16.613 1.00 88.31 223 VAL A N 1
ATOM 1729 C CA . VAL A 1 223 ? 14.669 6.294 -17.798 1.00 88.31 223 VAL A CA 1
ATOM 1730 C C . VAL A 1 223 ? 14.634 7.250 -18.987 1.00 88.31 223 VAL A C 1
ATOM 1732 O O . VAL A 1 223 ? 15.688 7.511 -19.554 1.00 88.31 223 VAL A O 1
ATOM 1735 N N . MET A 1 224 ? 13.486 7.864 -19.288 1.00 86.50 224 MET A N 1
ATOM 1736 C CA . MET A 1 224 ? 13.348 8.838 -20.386 1.00 86.50 224 MET A CA 1
ATOM 1737 C C . MET A 1 224 ? 14.302 10.034 -20.243 1.00 86.50 224 MET A C 1
ATOM 1739 O O . MET A 1 224 ? 14.712 10.645 -21.217 1.00 86.50 224 MET A O 1
ATOM 1743 N N . PHE A 1 225 ? 14.655 10.420 -19.014 1.00 83.81 225 PHE A N 1
ATOM 1744 C CA . PHE A 1 225 ? 15.611 11.503 -18.763 1.00 83.81 225 PHE A CA 1
ATOM 1745 C C . PHE A 1 225 ? 17.056 11.014 -18.562 1.00 83.81 225 PHE A C 1
ATOM 1747 O O . PHE A 1 225 ? 17.935 11.838 -18.281 1.00 83.81 225 PHE A O 1
ATOM 1754 N N . ALA A 1 226 ? 17.325 9.707 -18.652 1.00 81.62 226 ALA A N 1
ATOM 1755 C CA . ALA A 1 226 ? 18.648 9.138 -18.399 1.00 81.62 226 ALA A CA 1
ATOM 1756 C C . ALA A 1 226 ? 19.662 9.514 -19.487 1.00 81.62 226 ALA A C 1
ATOM 1758 O O . ALA A 1 226 ? 20.853 9.688 -19.199 1.00 81.62 226 ALA A O 1
ATOM 1759 N N . ASP A 1 227 ? 19.205 9.657 -20.729 1.00 74.94 227 ASP A N 1
ATOM 1760 C CA . ASP A 1 227 ? 20.039 10.031 -21.863 1.00 74.94 227 ASP A CA 1
ATOM 1761 C C . ASP A 1 227 ? 20.216 11.553 -22.023 1.00 74.94 227 ASP A C 1
ATOM 1763 O O . ASP A 1 227 ? 21.265 11.994 -22.517 1.00 74.94 227 ASP A O 1
ATOM 1767 N N . GLY A 1 228 ? 19.279 12.323 -21.463 1.00 70.56 228 GLY A N 1
ATOM 1768 C CA . GLY A 1 228 ? 19.225 13.780 -21.446 1.00 70.56 228 GLY A CA 1
ATOM 1769 C C . GLY A 1 228 ? 18.245 14.388 -22.454 1.00 70.56 228 GLY A C 1
ATOM 1770 O O . GLY A 1 228 ? 18.110 15.614 -22.457 1.00 70.56 228 GLY A O 1
ATOM 1771 N N . GLU A 1 229 ? 17.561 13.582 -23.271 1.00 72.38 229 GLU A N 1
ATOM 1772 C CA . GLU A 1 229 ? 16.647 14.035 -24.322 1.00 72.38 229 GLU A CA 1
ATOM 1773 C C . GLU A 1 229 ? 15.327 13.259 -24.270 1.00 72.38 229 GLU A C 1
ATOM 1775 O O . GLU A 1 229 ? 15.272 12.096 -24.621 1.00 72.38 229 GLU A O 1
ATOM 1780 N N . VAL A 1 230 ? 14.229 13.931 -23.908 1.00 76.25 230 VAL A N 1
ATOM 1781 C CA . VAL A 1 230 ? 12.898 13.308 -23.951 1.00 76.25 230 VAL A CA 1
ATOM 1782 C C . VAL A 1 230 ? 12.240 13.569 -25.299 1.00 76.25 230 VAL A C 1
ATOM 1784 O O . VAL A 1 230 ? 11.943 14.720 -25.645 1.00 76.25 230 VAL A O 1
ATOM 1787 N N . GLN A 1 231 ? 11.951 12.506 -26.040 1.00 77.75 231 GLN A N 1
ATOM 1788 C CA . GLN A 1 231 ? 11.241 12.570 -27.308 1.00 77.75 231 GLN A CA 1
ATOM 1789 C C . GLN A 1 231 ? 9.714 12.622 -27.091 1.00 77.75 231 GLN A C 1
ATOM 1791 O O . GLN A 1 231 ? 9.171 11.995 -26.172 1.00 77.75 231 GLN A O 1
ATOM 1796 N N . PRO A 1 232 ? 8.958 13.343 -27.943 1.00 80.31 232 PRO A N 1
ATOM 1797 C CA . PRO A 1 232 ? 7.494 13.385 -27.861 1.00 80.31 232 PRO A CA 1
ATOM 1798 C C . PRO A 1 232 ? 6.825 12.003 -27.936 1.00 80.31 232 PRO A C 1
ATOM 1800 O O . PRO A 1 232 ? 5.746 11.793 -27.376 1.00 80.31 232 PRO A O 1
ATOM 1803 N N . GLU A 1 233 ? 7.437 11.063 -28.652 1.00 80.62 233 GLU A N 1
ATOM 1804 C CA . GLU A 1 233 ? 6.991 9.681 -28.802 1.00 80.62 233 GLU A CA 1
ATOM 1805 C C . GLU A 1 233 ? 7.021 8.918 -27.471 1.00 80.62 233 GLU A C 1
ATOM 1807 O O . GLU A 1 233 ? 6.049 8.229 -27.149 1.00 80.62 233 GLU A O 1
ATOM 1812 N N . GLU A 1 234 ? 8.063 9.107 -26.661 1.00 81.31 234 GLU A N 1
ATOM 1813 C CA . GLU A 1 234 ? 8.206 8.474 -25.346 1.00 81.31 234 GLU A CA 1
ATOM 1814 C C . GLU A 1 234 ? 7.157 8.994 -24.359 1.00 81.31 234 GLU A C 1
ATOM 1816 O O . GLU A 1 234 ? 6.503 8.216 -23.664 1.00 81.31 234 GLU A O 1
ATOM 1821 N N . GLN A 1 235 ? 6.898 10.309 -24.363 1.00 82.81 235 GLN A N 1
ATOM 1822 C CA . GLN A 1 235 ? 5.822 10.892 -23.554 1.00 82.81 235 GLN A CA 1
ATOM 1823 C C . GLN A 1 235 ? 4.459 10.316 -23.945 1.00 82.81 235 GLN A C 1
ATOM 1825 O O . GLN A 1 235 ? 3.663 9.929 -23.087 1.00 82.81 235 GLN A O 1
ATOM 1830 N N . ARG A 1 236 ? 4.174 10.217 -25.250 1.00 85.50 236 ARG A N 1
ATOM 1831 C CA . ARG A 1 236 ? 2.926 9.609 -25.738 1.00 85.50 236 ARG A CA 1
ATOM 1832 C C . ARG A 1 236 ? 2.803 8.157 -25.302 1.00 85.50 236 ARG A C 1
ATOM 1834 O O . ARG A 1 236 ? 1.697 7.728 -24.965 1.00 85.50 236 ARG A O 1
ATOM 1841 N N . LEU A 1 237 ? 3.903 7.411 -25.312 1.00 86.00 237 LEU A N 1
ATOM 1842 C CA . LEU A 1 237 ? 3.909 6.031 -24.861 1.00 86.00 237 LEU A CA 1
ATOM 1843 C C . LEU A 1 237 ? 3.653 5.923 -23.359 1.00 86.00 237 LEU A C 1
ATOM 1845 O O . LEU A 1 237 ? 2.792 5.137 -22.976 1.00 86.00 237 LEU A O 1
ATOM 1849 N N . LEU A 1 238 ? 4.292 6.757 -22.532 1.00 88.62 238 LEU A N 1
ATOM 1850 C CA . LEU A 1 238 ? 4.024 6.830 -21.093 1.00 88.62 238 LEU A CA 1
ATOM 1851 C C . LEU A 1 238 ? 2.535 7.037 -20.827 1.00 88.62 238 LEU A C 1
ATOM 1853 O O . LEU A 1 238 ? 1.906 6.239 -20.130 1.00 88.62 238 LEU A O 1
ATOM 1857 N N . PHE A 1 239 ? 1.937 8.060 -21.443 1.00 88.38 239 PHE A N 1
ATOM 1858 C CA . PHE A 1 239 ? 0.510 8.321 -21.282 1.00 88.38 239 PHE A CA 1
ATOM 1859 C C . PHE A 1 239 ? -0.349 7.155 -21.771 1.00 88.38 239 PHE A C 1
ATOM 1861 O O . PHE A 1 239 ? -1.360 6.845 -21.142 1.00 88.38 239 PHE A O 1
ATOM 1868 N N . LYS A 1 240 ? 0.017 6.493 -22.873 1.00 89.75 240 LYS A N 1
ATOM 1869 C CA . LYS A 1 240 ? -0.717 5.331 -23.392 1.00 89.75 240 LYS A CA 1
ATOM 1870 C C . LYS A 1 240 ? -0.651 4.146 -22.425 1.00 89.75 240 LYS A C 1
ATOM 1872 O O . LYS A 1 240 ? -1.695 3.564 -22.126 1.00 89.75 240 LYS A O 1
ATOM 1877 N N . THR A 1 241 ? 0.538 3.807 -21.930 1.00 88.94 241 THR A N 1
ATOM 1878 C CA . THR A 1 241 ? 0.769 2.697 -20.998 1.00 88.94 241 THR A CA 1
ATOM 1879 C C . THR A 1 241 ? 0.042 2.944 -19.686 1.00 88.94 241 THR A C 1
ATOM 1881 O O . THR A 1 241 ? -0.760 2.112 -19.268 1.00 88.94 241 THR A O 1
ATOM 1884 N N . VAL A 1 242 ? 0.218 4.123 -19.091 1.00 89.81 242 VAL A N 1
ATOM 1885 C CA . VAL A 1 242 ? -0.449 4.492 -17.839 1.00 89.81 242 VAL A CA 1
ATOM 1886 C C . VAL A 1 242 ? -1.968 4.485 -18.011 1.00 89.81 242 VAL A C 1
ATOM 1888 O O . VAL A 1 242 ? -2.657 3.823 -17.242 1.00 89.81 242 VAL A O 1
ATOM 1891 N N . ASN A 1 243 ? -2.518 5.114 -19.058 1.00 89.50 243 ASN A N 1
ATOM 1892 C CA . ASN A 1 243 ? -3.971 5.135 -19.274 1.00 89.50 243 ASN A CA 1
ATOM 1893 C C . ASN A 1 243 ? -4.586 3.750 -19.505 1.00 89.50 243 ASN A C 1
ATOM 1895 O O . ASN A 1 243 ? -5.763 3.568 -19.183 1.00 89.50 243 ASN A O 1
ATOM 1899 N N . ARG A 1 244 ? -3.824 2.796 -20.060 1.00 89.88 244 ARG A N 1
ATOM 1900 C CA . ARG A 1 244 ? -4.252 1.397 -20.217 1.00 89.88 244 ARG A CA 1
ATOM 1901 C C . ARG A 1 244 ? -4.362 0.681 -18.872 1.00 89.88 244 ARG A C 1
ATOM 1903 O O . ARG A 1 244 ? -5.194 -0.207 -18.748 1.00 89.88 244 ARG A O 1
ATOM 1910 N N . LEU A 1 245 ? -3.533 1.052 -17.900 1.00 92.31 245 LEU A N 1
ATOM 1911 C CA . LEU A 1 245 ? -3.456 0.407 -16.589 1.00 92.31 245 LEU A CA 1
ATOM 1912 C C . LEU A 1 245 ? -4.361 1.054 -15.532 1.00 92.31 245 LEU A C 1
ATOM 1914 O O . LEU A 1 245 ? -4.505 0.516 -14.438 1.00 92.31 245 LEU A O 1
ATOM 1918 N N . ILE A 1 246 ? -4.992 2.190 -15.839 1.00 90.88 246 ILE A N 1
ATOM 1919 C CA . ILE A 1 246 ? -5.976 2.799 -14.943 1.00 90.88 246 ILE A CA 1
ATOM 1920 C C . ILE A 1 246 ? -7.284 2.000 -15.015 1.00 90.88 246 ILE A C 1
ATOM 1922 O O . ILE A 1 246 ? -7.845 1.867 -16.111 1.00 90.88 246 ILE A O 1
ATOM 1926 N N . PRO A 1 247 ? -7.821 1.520 -13.876 1.00 84.94 247 PRO A N 1
ATOM 1927 C CA . PRO A 1 247 ? -9.117 0.859 -13.841 1.00 84.94 247 PRO A CA 1
ATOM 1928 C C . PRO A 1 247 ? -10.224 1.691 -14.506 1.00 84.94 247 PRO A C 1
ATOM 1930 O O . PRO A 1 247 ? -10.244 2.926 -14.472 1.00 84.94 247 PRO A O 1
ATOM 1933 N N . ASN A 1 248 ? -11.179 1.011 -15.142 1.00 78.75 248 ASN A N 1
ATOM 1934 C CA . ASN A 1 248 ? -12.282 1.684 -15.824 1.00 78.75 248 ASN A CA 1
ATOM 1935 C C . ASN A 1 248 ? -13.066 2.581 -14.851 1.00 78.75 248 ASN A C 1
ATOM 1937 O O . ASN A 1 248 ? -13.505 2.110 -13.806 1.00 78.75 248 ASN A O 1
ATOM 1941 N N . ARG A 1 249 ? -13.323 3.834 -15.260 1.00 76.25 249 ARG A N 1
ATOM 1942 C CA . ARG A 1 249 ? -14.067 4.860 -14.495 1.00 76.25 249 ARG A CA 1
ATOM 1943 C C . ARG A 1 249 ? -13.376 5.380 -13.225 1.00 76.25 249 ARG A C 1
ATOM 1945 O O . ARG A 1 249 ? -14.039 6.006 -12.406 1.00 76.25 249 ARG A O 1
ATOM 1952 N N . ASP A 1 250 ? -12.073 5.160 -13.073 1.00 84.69 250 ASP A N 1
ATOM 1953 C CA . ASP A 1 250 ? -11.287 5.782 -12.003 1.00 84.69 250 ASP A CA 1
ATOM 1954 C C . ASP A 1 250 ? -10.759 7.162 -12.442 1.00 84.69 250 ASP A C 1
ATOM 1956 O O . ASP A 1 250 ? -9.593 7.337 -12.807 1.00 84.69 250 ASP A O 1
ATOM 1960 N N . ASP A 1 251 ? -11.667 8.138 -12.512 1.00 86.25 251 ASP A N 1
ATOM 1961 C CA . ASP A 1 251 ? -11.350 9.503 -12.957 1.00 86.25 251 ASP A CA 1
ATOM 1962 C C . ASP A 1 251 ? -10.455 10.247 -11.953 1.00 86.25 251 ASP A C 1
ATOM 1964 O O . ASP A 1 251 ? -9.644 11.089 -12.346 1.00 86.25 251 ASP A O 1
ATOM 1968 N N . GLU A 1 252 ? -10.552 9.898 -10.668 1.00 87.50 252 GLU A N 1
ATOM 1969 C CA . GLU A 1 252 ? -9.705 10.448 -9.612 1.00 87.50 252 GLU A CA 1
ATOM 1970 C C . GLU A 1 252 ? -8.246 10.028 -9.812 1.00 87.50 252 GLU A C 1
ATOM 1972 O O . GLU A 1 252 ? -7.363 10.888 -9.867 1.00 87.50 252 GLU A O 1
ATOM 1977 N N . LEU A 1 253 ? -7.982 8.736 -10.031 1.00 89.31 253 LEU A N 1
ATOM 1978 C CA . LEU A 1 253 ? -6.630 8.252 -10.298 1.00 89.31 253 LEU A CA 1
ATOM 1979 C C . LEU A 1 253 ? -6.047 8.839 -11.592 1.00 89.31 253 LEU A C 1
ATOM 1981 O O . LEU A 1 253 ? -4.863 9.180 -11.635 1.00 89.31 253 LEU A O 1
ATOM 1985 N N . ARG A 1 254 ? -6.869 9.040 -12.634 1.00 90.50 254 ARG A N 1
ATOM 1986 C CA . ARG A 1 254 ? -6.446 9.768 -13.852 1.00 90.50 254 ARG A CA 1
ATOM 1987 C C . ARG A 1 254 ? -5.977 11.177 -13.521 1.00 90.50 254 ARG A C 1
ATOM 1989 O O . ARG A 1 254 ? -4.927 11.602 -14.001 1.00 90.50 254 ARG A O 1
ATOM 1996 N N . GLN A 1 255 ? -6.746 11.903 -12.713 1.00 89.62 255 GLN A N 1
ATOM 1997 C CA . GLN A 1 255 ? -6.389 13.255 -12.302 1.00 89.62 255 GLN A CA 1
ATOM 1998 C C . GLN A 1 255 ? -5.096 13.266 -11.479 1.00 89.62 255 GLN A C 1
ATOM 2000 O O . GLN A 1 255 ? -4.224 14.096 -11.734 1.00 89.62 255 GLN A O 1
ATOM 2005 N N . TRP A 1 256 ? -4.939 12.326 -10.543 1.00 90.56 256 TRP A N 1
ATOM 2006 C CA . TRP A 1 256 ? -3.734 12.205 -9.721 1.00 90.56 256 TRP A CA 1
ATOM 2007 C C . TRP A 1 256 ? -2.487 11.986 -10.566 1.00 90.56 256 TRP A C 1
ATOM 2009 O O . TRP A 1 256 ? -1.488 12.664 -10.356 1.00 90.56 256 TRP A O 1
ATOM 2019 N N . LEU A 1 257 ? -2.550 11.078 -11.539 1.00 90.62 257 LEU A N 1
ATOM 2020 C CA . LEU A 1 257 ? -1.416 10.772 -12.406 1.00 90.62 257 LEU A CA 1
ATOM 2021 C C . LEU A 1 257 ? -1.029 11.961 -13.287 1.00 90.62 257 LEU A C 1
ATOM 2023 O O . LEU A 1 257 ? 0.155 12.256 -13.420 1.00 90.62 257 LEU A O 1
ATOM 2027 N N . ASN A 1 258 ? -2.008 12.684 -13.835 1.00 88.44 258 ASN A N 1
ATOM 2028 C CA . ASN A 1 258 ? -1.735 13.895 -14.611 1.00 88.44 258 ASN A CA 1
ATOM 2029 C C . ASN A 1 258 ? -1.065 14.980 -13.754 1.00 88.44 258 ASN A C 1
ATOM 2031 O O . ASN A 1 258 ? -0.089 15.589 -14.192 1.00 88.44 258 ASN A O 1
ATOM 2035 N N . ASN A 1 259 ? -1.551 15.190 -12.526 1.00 88.88 259 ASN A N 1
ATOM 2036 C CA . ASN A 1 259 ? -0.933 16.124 -11.585 1.00 88.88 259 ASN A CA 1
ATOM 2037 C C . ASN A 1 259 ? 0.486 15.678 -11.215 1.00 88.88 259 ASN A C 1
ATOM 2039 O O . ASN A 1 259 ? 1.404 16.487 -11.251 1.00 88.88 259 ASN A O 1
ATOM 2043 N N . ALA A 1 260 ? 0.678 14.391 -10.918 1.00 88.62 260 ALA A N 1
ATOM 2044 C CA . ALA A 1 260 ? 1.974 13.837 -10.553 1.00 88.62 260 ALA A CA 1
ATOM 2045 C C . ALA A 1 260 ? 3.011 14.002 -11.668 1.00 88.62 260 ALA A C 1
ATOM 2047 O O . ALA A 1 260 ? 4.138 14.390 -11.380 1.00 88.62 260 ALA A O 1
ATOM 2048 N N . ILE A 1 261 ? 2.636 13.764 -12.931 1.00 87.31 261 ILE A N 1
ATOM 2049 C CA . ILE A 1 261 ? 3.526 13.985 -14.081 1.00 87.31 261 ILE A CA 1
ATOM 2050 C C . ILE A 1 261 ? 3.945 15.460 -14.149 1.00 87.31 261 ILE A C 1
ATOM 2052 O O . ILE A 1 261 ? 5.139 15.744 -14.191 1.00 87.31 261 ILE A O 1
ATOM 20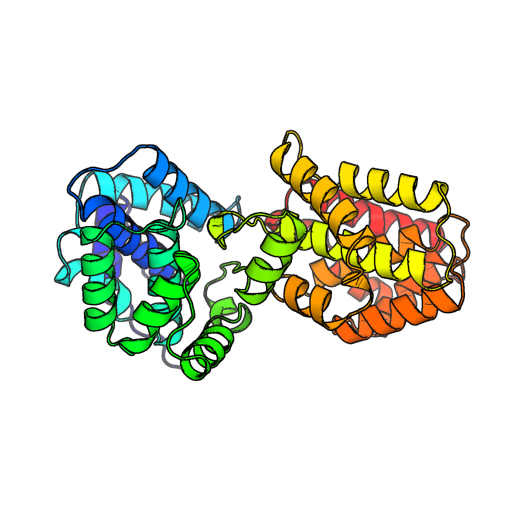56 N N . ALA A 1 262 ? 2.995 16.397 -14.061 1.00 86.44 262 ALA A N 1
ATOM 2057 C CA . ALA A 1 262 ? 3.299 17.831 -14.077 1.00 86.44 262 ALA A CA 1
ATOM 2058 C C . ALA A 1 262 ? 4.183 18.271 -12.889 1.00 86.44 262 ALA A C 1
ATOM 2060 O O . ALA A 1 262 ? 5.100 19.084 -13.043 1.00 86.44 262 ALA A O 1
ATOM 2061 N N . THR A 1 263 ? 3.938 17.714 -11.699 1.00 87.50 263 THR A N 1
ATOM 2062 C CA . THR A 1 263 ? 4.764 17.951 -10.509 1.00 87.50 263 THR A CA 1
ATOM 2063 C C . THR A 1 263 ? 6.181 17.422 -10.713 1.00 87.50 263 THR A C 1
ATOM 2065 O O . THR A 1 263 ? 7.135 18.134 -10.413 1.00 87.50 263 THR A O 1
ATOM 2068 N N . LEU A 1 264 ? 6.337 16.215 -11.263 1.00 86.62 264 LEU A N 1
ATOM 2069 C CA . LEU A 1 264 ? 7.637 15.584 -11.507 1.00 86.62 264 LEU A CA 1
ATOM 2070 C C . LEU A 1 264 ? 8.457 16.320 -12.569 1.00 86.62 264 LEU A C 1
ATOM 2072 O O . LEU A 1 264 ? 9.674 16.406 -12.440 1.00 86.62 264 LEU A O 1
ATOM 2076 N N . GLU A 1 265 ? 7.816 16.907 -13.579 1.00 82.19 265 GLU A N 1
ATOM 2077 C CA . GLU A 1 265 ? 8.493 17.786 -14.543 1.00 82.19 265 GLU A CA 1
ATOM 2078 C C . GLU A 1 265 ? 9.093 19.034 -13.873 1.00 82.19 265 GLU A C 1
ATOM 2080 O O . GLU A 1 265 ? 10.153 19.513 -14.279 1.00 82.19 265 GLU A O 1
ATOM 2085 N N . SER A 1 266 ? 8.435 19.552 -12.831 1.00 83.00 266 SER A N 1
ATOM 2086 C CA . SER A 1 266 ? 8.862 20.759 -12.109 1.00 83.00 266 SER A CA 1
ATOM 2087 C C . SER A 1 266 ? 9.814 20.465 -10.943 1.00 83.00 266 SER A C 1
ATOM 2089 O O . SER A 1 266 ? 10.693 21.274 -10.643 1.00 83.00 266 SER A O 1
ATOM 2091 N N . ASN A 1 267 ? 9.651 19.316 -10.287 1.00 82.75 267 ASN A N 1
ATOM 2092 C CA . ASN A 1 267 ? 10.508 18.814 -9.221 1.00 82.75 267 ASN A CA 1
ATOM 2093 C C . ASN A 1 267 ? 10.915 17.364 -9.543 1.00 82.75 267 ASN A C 1
ATOM 2095 O O . ASN A 1 267 ? 10.128 16.447 -9.290 1.00 82.75 267 ASN A O 1
ATOM 2099 N N . PRO A 1 268 ? 12.117 17.134 -10.105 1.00 81.06 268 PRO A N 1
ATOM 2100 C CA . PRO A 1 268 ? 12.500 15.851 -10.681 1.00 81.06 268 PRO A CA 1
ATOM 2101 C C . PRO A 1 268 ? 12.901 14.817 -9.616 1.00 81.06 268 PRO A C 1
ATOM 2103 O O . PRO A 1 268 ? 14.009 14.279 -9.638 1.00 81.06 268 PRO A O 1
ATOM 2106 N N . GLU A 1 269 ? 11.980 14.491 -8.708 1.00 80.00 269 GLU A N 1
ATOM 2107 C CA . GLU A 1 269 ? 12.123 13.457 -7.671 1.00 80.00 269 GLU A CA 1
ATOM 2108 C C . GLU A 1 269 ? 12.454 12.077 -8.257 1.00 80.00 269 GLU A C 1
ATOM 2110 O O . GLU A 1 269 ? 13.088 11.252 -7.606 1.00 80.00 269 GLU A O 1
ATOM 2115 N N . TYR A 1 270 ? 12.109 11.833 -9.526 1.00 77.00 270 TYR A N 1
ATOM 2116 C CA . TYR A 1 270 ? 12.501 10.632 -10.271 1.00 77.00 270 TYR A CA 1
ATOM 2117 C C . TYR A 1 270 ? 14.028 10.461 -10.422 1.00 77.00 270 TYR A C 1
ATOM 2119 O O . TYR A 1 270 ? 14.511 9.371 -10.730 1.00 77.00 270 TYR A O 1
ATOM 2127 N N . ARG A 1 271 ? 14.819 11.519 -10.191 1.00 78.38 271 ARG A N 1
ATOM 2128 C CA . ARG A 1 271 ? 16.292 11.456 -10.152 1.00 78.38 271 ARG A CA 1
ATOM 2129 C C . ARG A 1 271 ? 16.834 10.935 -8.822 1.00 78.38 271 ARG A C 1
ATOM 2131 O O . ARG A 1 271 ? 18.037 10.698 -8.718 1.00 78.38 271 ARG A O 1
ATOM 2138 N N . HIS A 1 272 ? 15.977 10.766 -7.817 1.00 80.25 272 HIS A N 1
ATOM 2139 C CA . HIS A 1 272 ? 16.330 10.289 -6.488 1.00 80.25 272 HIS A CA 1
ATOM 2140 C C . HIS A 1 272 ? 15.760 8.881 -6.279 1.00 80.25 272 HIS A C 1
ATOM 2142 O O . HIS A 1 272 ? 14.586 8.735 -5.943 1.00 80.25 272 HIS A O 1
ATOM 2148 N N . PRO A 1 273 ? 16.577 7.819 -6.428 1.00 78.69 273 PRO A N 1
ATOM 2149 C CA . PRO A 1 273 ? 16.072 6.451 -6.368 1.00 78.69 273 PRO A CA 1
ATOM 2150 C C . PRO A 1 273 ? 15.364 6.096 -5.060 1.00 78.69 273 PRO A C 1
ATOM 2152 O O . PRO A 1 273 ? 14.405 5.331 -5.045 1.00 78.69 273 PRO A O 1
ATOM 2155 N N . HIS A 1 274 ? 15.777 6.725 -3.959 1.00 84.38 274 HIS A N 1
ATOM 2156 C CA . HIS A 1 274 ? 15.139 6.558 -2.656 1.00 84.38 274 HIS A CA 1
ATOM 2157 C C . HIS A 1 274 ? 13.645 6.914 -2.655 1.00 84.38 274 HIS A C 1
ATOM 2159 O O . HIS A 1 274 ? 12.894 6.301 -1.900 1.00 84.38 274 HIS A O 1
ATOM 2165 N N . SER A 1 275 ? 13.197 7.847 -3.501 1.00 84.06 275 SER A N 1
ATOM 2166 C CA . SER A 1 275 ? 11.796 8.272 -3.555 1.00 84.06 275 SER A CA 1
ATOM 2167 C C . SER A 1 275 ? 10.900 7.164 -4.128 1.00 84.06 275 SER A C 1
ATOM 2169 O O . SER A 1 275 ? 9.915 6.783 -3.496 1.00 84.06 275 SER A O 1
ATOM 2171 N N . PHE A 1 276 ? 11.264 6.540 -5.257 1.00 84.62 276 PHE A N 1
ATOM 2172 C CA . PHE A 1 276 ? 10.473 5.409 -5.768 1.00 84.62 276 PHE A CA 1
ATOM 2173 C C . PHE A 1 276 ? 10.647 4.141 -4.917 1.00 84.62 276 PHE A C 1
ATOM 2175 O O . PHE A 1 276 ? 9.713 3.349 -4.806 1.00 84.62 276 PHE A O 1
ATOM 2182 N N . VA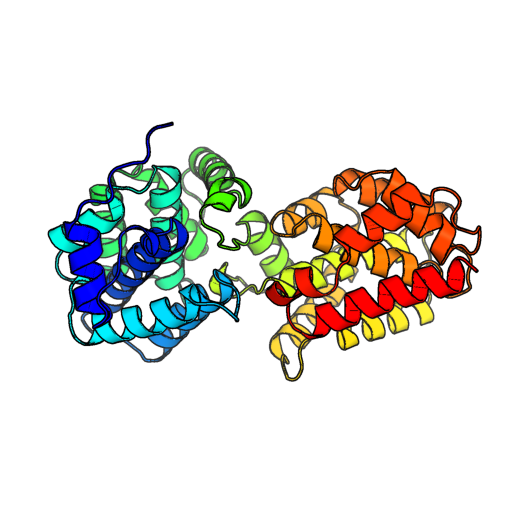L A 1 277 ? 11.797 3.942 -4.260 1.00 89.25 277 VAL A N 1
ATOM 2183 C CA . VAL A 1 277 ? 11.979 2.819 -3.320 1.00 89.25 277 VAL A CA 1
ATOM 2184 C C . VAL A 1 277 ? 10.997 2.933 -2.156 1.00 89.25 277 VAL A C 1
ATOM 2186 O O . VAL A 1 277 ? 10.268 1.984 -1.884 1.00 89.25 277 VAL A O 1
ATOM 2189 N N . LYS A 1 278 ? 10.901 4.113 -1.531 1.00 88.62 278 LYS A N 1
ATOM 2190 C CA . LYS A 1 278 ? 9.932 4.386 -0.457 1.00 88.62 278 LYS A CA 1
ATOM 2191 C C . LYS A 1 278 ? 8.484 4.174 -0.900 1.00 88.62 278 LYS A C 1
ATOM 2193 O O . LYS A 1 278 ? 7.683 3.628 -0.142 1.00 88.62 278 LYS A O 1
ATOM 2198 N N . LEU A 1 279 ? 8.154 4.587 -2.125 1.00 89.56 279 LEU A N 1
ATOM 2199 C CA . LEU A 1 279 ? 6.825 4.396 -2.705 1.00 89.56 279 LEU A CA 1
ATOM 2200 C C . LEU A 1 279 ? 6.512 2.907 -2.929 1.00 89.56 279 LEU A C 1
ATOM 2202 O O . LEU A 1 279 ? 5.409 2.449 -2.646 1.00 89.56 279 LEU A O 1
ATOM 2206 N N . THR A 1 280 ? 7.492 2.133 -3.395 1.00 90.69 280 THR A N 1
ATOM 2207 C CA . THR A 1 280 ? 7.323 0.711 -3.732 1.00 90.69 280 THR A CA 1
ATOM 2208 C C . THR A 1 280 ? 7.450 -0.239 -2.540 1.00 90.69 280 THR A C 1
ATOM 2210 O O . THR A 1 280 ? 7.285 -1.445 -2.715 1.00 90.69 280 THR A O 1
ATOM 2213 N N . THR A 1 281 ? 7.671 0.259 -1.319 1.00 87.94 281 THR A N 1
ATOM 2214 C CA . THR A 1 281 ? 7.750 -0.561 -0.095 1.00 87.94 281 THR A CA 1
ATOM 2215 C C . THR A 1 281 ? 6.502 -1.424 0.129 1.00 87.94 281 THR A C 1
ATOM 2217 O O . THR A 1 281 ? 6.612 -2.528 0.652 1.00 87.94 281 THR A O 1
ATOM 2220 N N . ALA A 1 282 ? 5.325 -0.948 -0.292 1.00 85.44 282 ALA A N 1
ATOM 2221 C CA . ALA A 1 282 ? 4.050 -1.667 -0.191 1.00 85.44 282 ALA A CA 1
ATOM 2222 C C . ALA A 1 282 ? 3.751 -2.597 -1.389 1.00 85.44 282 ALA A C 1
ATOM 2224 O O . ALA A 1 282 ? 2.675 -3.204 -1.461 1.00 85.44 282 ALA A O 1
ATOM 2225 N N . LEU A 1 283 ? 4.652 -2.666 -2.374 1.00 91.19 283 LEU A N 1
ATOM 2226 C CA . LEU A 1 283 ? 4.546 -3.567 -3.518 1.00 91.19 283 LEU A CA 1
ATOM 2227 C C . LEU A 1 283 ? 5.299 -4.870 -3.235 1.00 91.19 283 LEU A C 1
ATOM 2229 O O . LEU A 1 283 ? 6.422 -4.865 -2.729 1.00 91.19 283 LEU A O 1
ATOM 2233 N N . SER A 1 284 ? 4.688 -5.987 -3.616 1.00 90.88 284 SER A N 1
ATOM 2234 C CA . SER A 1 284 ? 5.335 -7.297 -3.643 1.00 90.88 284 SER A CA 1
ATOM 2235 C C . SER A 1 284 ? 6.455 -7.346 -4.688 1.00 90.88 284 SER A C 1
ATOM 2237 O O . SER A 1 284 ? 6.511 -6.525 -5.608 1.00 90.88 284 SER A O 1
ATOM 2239 N N . GLY A 1 285 ? 7.330 -8.352 -4.584 1.00 93.19 285 GLY A N 1
ATOM 2240 C CA . GLY A 1 285 ? 8.376 -8.595 -5.583 1.00 93.19 285 GLY A CA 1
ATOM 2241 C C . GLY A 1 285 ? 7.816 -8.729 -7.003 1.00 93.19 285 GLY A C 1
ATOM 2242 O O . GLY A 1 285 ? 8.337 -8.105 -7.922 1.00 93.19 285 GLY A O 1
ATOM 2243 N N . SER A 1 286 ? 6.702 -9.446 -7.171 1.00 95.38 286 SER A N 1
ATOM 2244 C CA . SER A 1 286 ? 6.020 -9.623 -8.459 1.00 95.38 286 SER A CA 1
ATOM 2245 C C . SER A 1 286 ? 5.497 -8.315 -9.050 1.00 95.38 286 SER A C 1
ATOM 2247 O O . SER A 1 286 ? 5.541 -8.118 -10.259 1.00 95.38 286 SER A O 1
ATOM 2249 N N . GLU A 1 287 ? 5.029 -7.387 -8.218 1.00 95.62 287 GLU A N 1
ATOM 2250 C CA . GLU A 1 287 ? 4.523 -6.085 -8.669 1.00 95.62 287 GLU A CA 1
ATOM 2251 C C . GLU A 1 287 ? 5.647 -5.112 -8.995 1.00 95.62 287 GLU A C 1
ATOM 2253 O O . GLU A 1 287 ? 5.567 -4.412 -10.001 1.00 95.62 287 GLU A O 1
ATOM 2258 N N . LYS A 1 288 ? 6.729 -5.112 -8.209 1.00 95.88 288 LYS A N 1
ATOM 2259 C CA . LYS A 1 288 ? 7.959 -4.395 -8.572 1.00 95.88 288 LYS A CA 1
ATOM 2260 C C . LYS A 1 288 ? 8.507 -4.908 -9.904 1.00 95.88 288 LYS A C 1
ATOM 2262 O O . LYS A 1 288 ? 8.882 -4.111 -10.759 1.00 95.88 288 LYS A O 1
ATOM 2267 N N . LEU A 1 289 ? 8.489 -6.228 -10.099 1.00 97.00 289 LEU A N 1
ATOM 2268 C CA . LEU A 1 289 ? 8.910 -6.874 -11.336 1.00 97.00 289 LEU A CA 1
ATOM 2269 C C . LEU A 1 289 ? 7.989 -6.511 -12.508 1.00 97.00 289 LEU A C 1
ATOM 2271 O O . LEU A 1 289 ? 8.484 -6.151 -13.568 1.00 97.00 289 LEU A O 1
ATOM 2275 N N . LEU A 1 290 ? 6.665 -6.535 -12.326 1.00 97.31 290 LEU A N 1
ATOM 2276 C CA . LEU A 1 290 ? 5.719 -6.121 -13.366 1.00 97.31 290 LEU A CA 1
ATOM 2277 C C . LEU A 1 290 ? 5.939 -4.658 -13.769 1.00 97.31 290 LEU A C 1
ATOM 2279 O O . LEU A 1 290 ? 5.950 -4.344 -14.958 1.00 97.31 290 LEU A O 1
ATOM 2283 N N . ALA A 1 291 ? 6.139 -3.772 -12.791 1.00 96.44 291 ALA A N 1
ATOM 2284 C CA . ALA A 1 291 ? 6.434 -2.373 -13.058 1.00 96.44 291 ALA A CA 1
ATOM 2285 C C . ALA A 1 291 ? 7.745 -2.231 -13.845 1.00 96.44 291 ALA A C 1
ATOM 2287 O O . ALA A 1 291 ? 7.743 -1.569 -14.877 1.00 96.44 291 ALA A O 1
ATOM 2288 N N . LEU A 1 292 ? 8.822 -2.912 -13.430 1.00 95.94 292 LEU A N 1
ATOM 2289 C CA . LEU A 1 292 ? 10.096 -2.924 -14.158 1.00 95.94 292 LEU A CA 1
ATOM 2290 C C . LEU A 1 292 ? 9.937 -3.453 -15.595 1.00 95.94 292 LEU A C 1
ATOM 2292 O O . LEU A 1 292 ? 10.512 -2.880 -16.516 1.00 95.94 292 LEU A O 1
ATOM 2296 N N . GLY A 1 293 ? 9.120 -4.490 -15.802 1.00 95.50 293 GLY A N 1
ATOM 2297 C CA . GLY A 1 293 ? 8.816 -5.034 -17.127 1.00 95.50 293 GLY A CA 1
ATOM 2298 C C . GLY A 1 293 ? 8.183 -4.005 -18.065 1.00 95.50 293 GLY A C 1
ATOM 2299 O O . GLY A 1 293 ? 8.576 -3.927 -19.225 1.00 95.50 293 GLY A O 1
ATOM 2300 N N . PHE A 1 294 ? 7.271 -3.165 -17.562 1.00 95.25 294 PHE A N 1
ATOM 2301 C CA . PHE A 1 294 ? 6.735 -2.044 -18.343 1.00 95.25 294 PHE A CA 1
ATOM 2302 C C . PHE A 1 294 ? 7.796 -0.997 -18.678 1.00 95.25 294 PHE A C 1
ATOM 2304 O O . PHE A 1 294 ? 7.788 -0.477 -19.789 1.00 95.25 294 PHE A O 1
ATOM 2311 N N . VAL A 1 295 ? 8.716 -0.691 -17.758 1.00 94.06 295 VAL A N 1
ATOM 2312 C CA . VAL A 1 295 ? 9.791 0.268 -18.058 1.00 94.06 295 VAL A CA 1
ATOM 2313 C C . VAL A 1 295 ? 10.723 -0.285 -19.143 1.00 94.06 295 VAL A C 1
ATOM 2315 O O . VAL A 1 295 ? 11.074 0.441 -20.065 1.00 94.06 295 VAL A O 1
ATOM 2318 N N . TYR A 1 296 ? 11.056 -1.579 -19.095 1.00 93.44 296 TYR A N 1
ATOM 2319 C CA . TYR A 1 296 ? 11.835 -2.242 -20.146 1.00 93.44 296 TYR A CA 1
ATOM 2320 C C . TYR A 1 296 ? 11.133 -2.246 -21.506 1.00 93.44 296 TYR A C 1
ATOM 2322 O O . TYR A 1 296 ? 11.758 -1.918 -22.510 1.00 93.44 296 TYR A O 1
ATOM 2330 N N . GLU A 1 297 ? 9.844 -2.595 -21.543 1.00 91.50 297 GLU A N 1
ATOM 2331 C CA . GLU A 1 297 ? 9.040 -2.548 -22.769 1.00 91.50 297 GLU A CA 1
ATOM 2332 C C . GLU A 1 297 ? 9.070 -1.147 -23.391 1.00 91.50 297 GLU A C 1
ATOM 2334 O O . GLU A 1 297 ? 9.244 -0.993 -24.598 1.00 91.50 297 GLU A O 1
ATOM 2339 N N . MET A 1 298 ? 8.937 -0.117 -22.554 1.00 88.88 298 MET A N 1
ATOM 2340 C CA . MET A 1 298 ? 8.951 1.270 -22.999 1.00 88.88 298 MET A CA 1
ATOM 2341 C C . MET A 1 298 ? 10.317 1.745 -23.497 1.00 88.88 298 MET A C 1
ATOM 2343 O O . MET A 1 298 ? 10.363 2.543 -24.427 1.00 88.88 298 MET A O 1
ATOM 2347 N N . SER A 1 299 ? 11.406 1.245 -22.921 1.00 88.94 299 SER A N 1
ATOM 2348 C CA . SER A 1 299 ? 12.772 1.536 -23.373 1.00 88.94 299 SER A CA 1
ATOM 2349 C C . SER A 1 299 ? 13.179 0.815 -24.652 1.00 88.94 299 SER A C 1
ATOM 2351 O O . SER A 1 299 ? 14.204 1.138 -25.235 1.00 88.94 299 SER A O 1
ATOM 2353 N N . ALA A 1 300 ? 12.418 -0.189 -25.082 1.00 87.44 300 ALA A N 1
ATOM 2354 C CA . ALA A 1 300 ? 12.761 -1.025 -26.228 1.00 87.44 300 ALA A CA 1
ATOM 2355 C C . ALA A 1 300 ? 11.753 -0.893 -27.378 1.00 87.44 300 ALA A C 1
ATOM 2357 O O . ALA A 1 300 ? 11.539 -1.828 -28.147 1.00 87.44 300 ALA A O 1
ATOM 2358 N N . VAL A 1 301 ? 11.091 0.258 -27.500 1.00 80.00 301 VAL A N 1
ATOM 2359 C CA . VAL A 1 301 ? 9.994 0.472 -28.465 1.00 80.00 301 VAL A CA 1
ATOM 2360 C C . VAL A 1 301 ? 10.442 0.329 -29.913 1.00 80.00 301 VAL A C 1
ATOM 2362 O O . VAL A 1 301 ? 9.671 -0.122 -30.761 1.00 80.00 301 VAL A O 1
ATOM 2365 N N . ASP A 1 302 ? 11.679 0.714 -30.204 1.00 74.56 302 ASP A N 1
ATOM 2366 C CA . ASP A 1 302 ? 12.329 0.533 -31.500 1.00 74.56 302 ASP A CA 1
ATOM 2367 C C . ASP A 1 302 ? 13.157 -0.768 -31.574 1.00 74.56 302 ASP A C 1
ATOM 2369 O O . ASP A 1 302 ? 13.827 -1.024 -32.576 1.00 74.56 302 ASP A O 1
ATOM 2373 N N . GLY A 1 303 ? 13.072 -1.610 -30.539 1.00 73.75 303 GLY A N 1
ATOM 2374 C CA . GLY A 1 303 ? 13.832 -2.844 -30.374 1.00 73.75 303 GLY A CA 1
ATOM 2375 C C . GLY A 1 303 ? 15.260 -2.641 -29.863 1.00 73.75 303 GLY A C 1
ATOM 2376 O O . GLY A 1 303 ? 16.014 -3.610 -29.831 1.00 73.75 303 GLY A O 1
ATOM 2377 N N . ILE A 1 304 ? 15.662 -1.418 -29.491 1.00 80.81 304 ILE A N 1
ATOM 2378 C CA . ILE A 1 304 ? 17.012 -1.108 -29.011 1.00 80.81 304 ILE A CA 1
ATOM 2379 C C . ILE A 1 304 ? 16.921 -0.295 -27.720 1.00 80.81 304 ILE A C 1
ATOM 2381 O O . ILE A 1 304 ? 16.330 0.771 -27.683 1.00 80.81 304 ILE A O 1
ATOM 2385 N N . ILE A 1 305 ? 17.584 -0.763 -26.664 1.00 85.00 305 ILE A N 1
ATOM 2386 C CA . ILE A 1 305 ? 17.686 -0.011 -25.408 1.00 85.00 305 ILE A CA 1
ATOM 2387 C C . ILE A 1 305 ? 18.990 0.793 -25.419 1.00 85.00 305 ILE A C 1
ATOM 2389 O O . ILE A 1 305 ? 20.074 0.207 -25.537 1.00 85.00 305 ILE A O 1
ATOM 2393 N N . ASP A 1 306 ? 18.915 2.117 -25.254 1.00 87.38 306 ASP A N 1
ATOM 2394 C CA . ASP A 1 306 ? 20.112 2.960 -25.160 1.00 87.38 306 ASP A CA 1
ATOM 2395 C C . ASP A 1 306 ? 21.004 2.525 -23.972 1.00 87.38 306 ASP A C 1
ATOM 2397 O O . ASP A 1 306 ? 20.506 2.202 -22.887 1.00 87.38 306 ASP A O 1
ATOM 2401 N N . PRO A 1 307 ? 22.346 2.517 -24.100 1.00 89.12 307 PRO A N 1
ATOM 2402 C CA . PRO A 1 307 ? 23.232 2.111 -23.009 1.00 89.12 307 PRO A CA 1
ATOM 2403 C C . PRO A 1 307 ? 23.055 2.890 -21.694 1.00 89.12 307 PRO A C 1
ATOM 2405 O O . PRO A 1 307 ? 23.311 2.335 -20.619 1.00 89.12 307 PRO A O 1
ATOM 2408 N N . LYS A 1 308 ? 22.656 4.169 -21.741 1.00 89.88 308 LYS A N 1
ATOM 2409 C CA . LYS A 1 308 ? 22.376 4.966 -20.538 1.00 89.88 308 LYS A CA 1
ATOM 2410 C C . LYS A 1 308 ? 21.056 4.549 -19.896 1.00 89.88 308 LYS A C 1
ATOM 2412 O O . LYS A 1 308 ? 21.018 4.426 -18.671 1.00 89.88 308 LYS A O 1
ATOM 2417 N N . GLU A 1 309 ? 20.030 4.268 -20.694 1.00 89.75 309 GLU A N 1
ATOM 2418 C CA . GLU A 1 309 ? 18.760 3.711 -20.219 1.00 89.75 309 GLU A CA 1
ATOM 2419 C C . GLU A 1 309 ? 18.962 2.333 -19.590 1.00 89.75 309 GLU A C 1
ATOM 2421 O O . GLU A 1 309 ? 18.560 2.117 -18.448 1.00 89.75 309 GLU A O 1
ATOM 2426 N N . LYS A 1 310 ? 19.698 1.435 -20.262 1.00 90.62 310 LYS A N 1
ATOM 2427 C CA . LYS A 1 310 ? 20.055 0.104 -19.739 1.00 90.62 310 LYS A CA 1
ATOM 2428 C C . LYS A 1 310 ? 20.754 0.209 -18.383 1.00 90.62 310 LYS A C 1
ATOM 2430 O O . LYS A 1 310 ? 20.423 -0.511 -17.445 1.00 90.62 310 LYS A O 1
ATOM 2435 N N . LYS A 1 311 ? 21.685 1.158 -18.236 1.00 91.38 311 LYS A N 1
ATOM 2436 C CA . LYS A 1 311 ? 22.354 1.418 -16.953 1.00 91.38 311 LYS A CA 1
ATOM 2437 C C . LYS A 1 311 ? 21.385 1.937 -15.885 1.00 91.38 311 LYS A C 1
ATOM 2439 O O . LYS A 1 311 ? 21.511 1.546 -14.724 1.00 91.38 311 LYS A O 1
ATOM 2444 N N . TYR A 1 312 ? 20.452 2.819 -16.241 1.00 90.81 312 TYR A N 1
ATOM 2445 C CA . TYR A 1 312 ? 19.432 3.293 -15.305 1.00 90.81 312 TYR A CA 1
ATOM 2446 C C . TYR A 1 312 ? 18.516 2.144 -14.864 1.00 90.81 312 TYR A C 1
ATOM 2448 O O . TYR A 1 312 ? 18.288 1.976 -13.669 1.00 90.81 312 TYR A O 1
ATOM 2456 N N . LEU A 1 313 ? 18.048 1.315 -15.798 1.00 92.88 313 LEU A N 1
ATOM 2457 C CA . LEU A 1 313 ? 17.210 0.143 -15.532 1.00 92.88 313 LEU A CA 1
ATOM 2458 C C . LEU A 1 313 ? 17.899 -0.852 -14.590 1.00 92.88 313 LEU A C 1
ATOM 2460 O O . LEU A 1 313 ? 17.291 -1.292 -13.617 1.00 92.88 313 LEU A O 1
ATOM 2464 N N . GLN A 1 314 ? 19.191 -1.119 -14.796 1.00 93.38 314 GLN A N 1
ATOM 2465 C CA . GLN A 1 314 ? 20.003 -1.945 -13.895 1.00 93.38 314 GLN A CA 1
ATOM 2466 C C . GLN A 1 314 ? 20.097 -1.368 -12.481 1.00 93.38 314 GLN A C 1
ATOM 2468 O O . GLN A 1 314 ? 19.995 -2.095 -11.491 1.00 93.38 314 GLN A O 1
ATOM 2473 N N . LEU A 1 315 ? 20.304 -0.054 -12.356 1.00 91.94 315 LEU A N 1
ATOM 2474 C CA . LEU A 1 315 ? 20.322 0.606 -11.050 1.00 91.94 315 LEU A CA 1
ATOM 2475 C C . LEU A 1 315 ? 18.949 0.518 -10.378 1.00 91.94 315 LEU A C 1
ATOM 2477 O O . LEU A 1 315 ? 18.877 0.169 -9.203 1.00 91.94 315 LEU A O 1
ATOM 2481 N N . THR A 1 316 ? 17.874 0.770 -11.122 1.00 92.38 316 THR A N 1
ATOM 2482 C CA . THR A 1 316 ? 16.495 0.669 -10.634 1.00 92.38 316 THR A CA 1
ATOM 2483 C C . THR A 1 316 ? 16.168 -0.744 -10.160 1.00 92.38 316 THR A C 1
ATOM 2485 O O . THR A 1 316 ? 15.679 -0.900 -9.045 1.00 92.38 316 THR A O 1
ATOM 2488 N N . ALA A 1 317 ? 16.515 -1.779 -10.930 1.00 94.44 317 ALA A N 1
ATOM 2489 C CA . ALA A 1 317 ? 16.339 -3.174 -10.528 1.00 94.44 317 ALA A CA 1
ATOM 2490 C C . ALA A 1 317 ? 17.072 -3.492 -9.214 1.00 94.44 317 ALA A C 1
ATOM 2492 O O . ALA A 1 317 ? 16.486 -4.089 -8.312 1.00 94.44 317 ALA A O 1
ATOM 2493 N N . ASN A 1 318 ? 18.315 -3.017 -9.065 1.00 94.56 318 ASN A N 1
ATOM 2494 C CA . ASN A 1 318 ? 19.080 -3.177 -7.826 1.00 94.56 318 ASN A CA 1
ATOM 2495 C C . ASN A 1 318 ? 18.422 -2.465 -6.634 1.00 94.56 318 ASN A C 1
ATOM 2497 O O . ASN A 1 318 ? 18.333 -3.042 -5.555 1.00 94.56 318 ASN A O 1
ATOM 2501 N N . PHE A 1 319 ? 17.940 -1.231 -6.814 1.00 93.06 319 PHE A N 1
ATOM 2502 C CA . PHE A 1 319 ? 17.238 -0.488 -5.760 1.00 93.06 319 PHE A CA 1
ATOM 2503 C C . PHE A 1 319 ? 15.911 -1.136 -5.351 1.00 93.06 319 PHE A C 1
ATOM 2505 O O . PHE A 1 319 ? 15.508 -1.023 -4.197 1.00 93.06 319 PHE A O 1
ATOM 2512 N N . LEU A 1 320 ? 15.240 -1.817 -6.282 1.00 92.94 320 LEU A N 1
ATOM 2513 C CA . LEU A 1 320 ? 14.019 -2.582 -6.023 1.00 92.94 320 LEU A CA 1
ATOM 2514 C C . LEU A 1 320 ? 14.280 -3.988 -5.463 1.00 92.94 320 LEU A C 1
ATOM 2516 O O . LEU A 1 320 ? 13.311 -4.693 -5.176 1.00 92.94 320 LEU A O 1
ATOM 2520 N N . GLU A 1 321 ? 15.550 -4.376 -5.308 1.00 94.50 321 GLU A N 1
ATOM 2521 C CA . GLU A 1 321 ? 15.988 -5.706 -4.865 1.00 94.50 321 GLU A CA 1
ATOM 2522 C C . GLU A 1 321 ? 15.506 -6.839 -5.792 1.00 94.50 321 GLU A C 1
ATOM 2524 O O . GLU A 1 321 ? 15.190 -7.946 -5.354 1.00 94.50 321 GLU A O 1
ATOM 2529 N N . ILE A 1 322 ? 15.438 -6.565 -7.098 1.00 95.44 322 ILE A N 1
ATOM 2530 C CA . ILE A 1 322 ? 15.070 -7.555 -8.115 1.00 95.44 322 ILE A CA 1
ATOM 2531 C C . ILE A 1 322 ? 16.270 -8.466 -8.405 1.00 95.44 322 ILE A C 1
ATOM 2533 O O . ILE A 1 322 ? 17.397 -7.992 -8.549 1.00 95.44 322 ILE A O 1
ATOM 2537 N N . ASP A 1 323 ? 16.027 -9.781 -8.504 1.00 95.88 323 ASP A N 1
ATOM 2538 C CA . ASP A 1 323 ? 17.063 -10.762 -8.861 1.00 95.88 323 ASP A CA 1
ATOM 2539 C C . ASP A 1 323 ? 17.707 -10.365 -10.206 1.00 95.88 323 ASP A C 1
ATOM 2541 O O . ASP A 1 323 ? 16.991 -10.249 -11.208 1.00 95.88 323 ASP A O 1
ATOM 2545 N N . PRO A 1 324 ? 19.041 -10.188 -10.271 1.00 95.44 324 PRO A N 1
ATOM 2546 C CA . PRO A 1 324 ? 19.733 -9.816 -11.504 1.00 95.44 324 PRO A CA 1
ATOM 2547 C C . PRO A 1 324 ? 19.465 -10.764 -12.680 1.00 95.44 324 PRO A C 1
ATOM 2549 O O . PRO A 1 324 ? 19.532 -10.349 -13.832 1.00 95.44 324 PRO A O 1
ATOM 2552 N N . ARG A 1 325 ? 19.128 -12.035 -12.421 1.00 96.19 325 ARG A N 1
ATOM 2553 C CA . ARG A 1 325 ? 18.754 -12.985 -13.479 1.00 96.19 325 ARG A CA 1
ATOM 2554 C C . ARG A 1 325 ? 17.439 -12.598 -14.156 1.00 96.19 325 ARG A C 1
ATOM 2556 O O . ARG A 1 325 ? 17.300 -12.784 -15.358 1.00 96.19 325 ARG A O 1
ATOM 2563 N N . TYR A 1 326 ? 16.482 -12.052 -13.406 1.00 96.38 326 TYR A N 1
ATOM 2564 C CA . TYR A 1 326 ? 15.210 -11.575 -13.954 1.00 96.38 326 TYR A CA 1
ATOM 2565 C C . TYR A 1 326 ? 15.395 -10.294 -14.766 1.00 96.38 326 TYR A C 1
ATOM 2567 O O . TYR A 1 326 ? 14.805 -10.155 -15.835 1.00 96.38 326 TYR A O 1
ATOM 2575 N N . GLU A 1 327 ? 16.249 -9.388 -14.287 1.00 95.19 327 GLU A N 1
ATOM 2576 C CA . GLU A 1 327 ? 16.631 -8.182 -15.026 1.00 95.19 327 GLU A CA 1
ATOM 2577 C C . GLU A 1 327 ? 17.318 -8.532 -16.352 1.00 95.19 327 GLU A C 1
ATOM 2579 O O . GLU A 1 327 ? 16.922 -8.008 -17.391 1.00 95.19 327 GLU A O 1
ATOM 2584 N N . ALA A 1 328 ? 18.260 -9.481 -16.346 1.00 93.56 328 ALA A N 1
ATOM 2585 C CA . ALA A 1 328 ? 18.936 -9.936 -17.558 1.00 93.56 328 ALA A CA 1
ATOM 2586 C C . ALA A 1 328 ? 17.962 -10.545 -18.581 1.00 93.56 328 ALA A C 1
ATOM 2588 O O . ALA A 1 328 ? 18.073 -10.269 -19.774 1.00 93.56 328 ALA A O 1
ATOM 2589 N N . VAL A 1 329 ? 16.980 -11.331 -18.121 1.00 94.88 329 VAL A N 1
ATOM 2590 C CA . VAL A 1 329 ? 15.917 -11.884 -18.977 1.00 94.88 329 VAL A CA 1
ATOM 2591 C C . VAL A 1 329 ? 15.085 -10.769 -19.619 1.00 94.88 329 VAL A C 1
ATOM 2593 O O . VAL A 1 329 ? 14.820 -10.832 -20.817 1.00 94.88 329 VAL A O 1
ATOM 2596 N N . MET A 1 330 ? 14.698 -9.737 -18.860 1.00 93.81 330 MET A N 1
ATOM 2597 C CA . MET A 1 330 ? 13.956 -8.593 -19.407 1.00 93.81 330 MET A CA 1
ATOM 2598 C C . MET A 1 330 ? 14.785 -7.807 -20.423 1.00 93.81 330 MET A C 1
ATOM 2600 O O . MET A 1 330 ? 14.289 -7.508 -21.506 1.00 93.81 330 MET A O 1
ATOM 2604 N N . ALA A 1 331 ? 16.046 -7.515 -20.102 1.00 92.25 331 ALA A N 1
ATOM 2605 C CA . ALA A 1 331 ? 16.939 -6.783 -20.991 1.00 92.25 331 ALA A CA 1
ATOM 2606 C C . ALA A 1 331 ? 17.168 -7.528 -22.313 1.00 92.25 331 ALA A C 1
ATOM 2608 O O . ALA A 1 331 ? 17.116 -6.912 -23.375 1.00 92.25 331 ALA A O 1
ATOM 2609 N N . ALA A 1 332 ? 17.390 -8.843 -22.253 1.00 90.81 332 ALA A N 1
ATOM 2610 C CA . ALA A 1 332 ? 17.637 -9.660 -23.434 1.00 90.81 332 ALA A CA 1
ATOM 2611 C C . ALA A 1 332 ? 16.366 -9.893 -24.266 1.00 90.81 332 ALA A C 1
ATOM 2613 O O . ALA A 1 332 ? 16.410 -9.803 -25.492 1.00 90.81 332 ALA A O 1
ATOM 2614 N N . GLY A 1 333 ? 15.233 -10.147 -23.600 1.00 91.12 333 GLY A N 1
ATOM 2615 C CA . GLY A 1 333 ? 13.932 -10.304 -24.243 1.00 91.12 333 GLY A CA 1
ATOM 2616 C C . GLY A 1 333 ? 13.519 -9.029 -24.970 1.00 91.12 333 GLY A C 1
ATOM 2617 O O . GLY A 1 333 ? 13.402 -9.030 -26.187 1.00 91.12 333 GLY A O 1
ATOM 2618 N N . PHE A 1 334 ? 13.365 -7.912 -24.258 1.00 91.06 334 PHE A N 1
ATOM 2619 C CA . PHE A 1 334 ? 12.921 -6.662 -24.880 1.00 91.06 334 PHE A CA 1
ATOM 2620 C C . PHE A 1 334 ? 13.957 -6.056 -25.839 1.00 91.06 334 PHE A C 1
ATOM 2622 O O . PHE A 1 334 ? 13.570 -5.486 -26.852 1.00 91.06 334 PHE A O 1
ATOM 2629 N N . GLY A 1 335 ? 15.257 -6.230 -25.580 1.00 86.44 335 GLY A N 1
ATOM 2630 C CA . GLY A 1 335 ? 16.332 -5.770 -26.469 1.00 86.44 335 GLY A CA 1
ATOM 2631 C C . GLY A 1 335 ? 16.570 -6.636 -27.714 1.00 86.44 335 GLY A C 1
ATOM 2632 O O . GLY A 1 335 ? 17.499 -6.354 -28.467 1.00 86.44 335 GLY A O 1
ATOM 2633 N N . GLY A 1 336 ? 15.791 -7.706 -27.923 1.00 83.81 336 GLY A N 1
ATOM 2634 C CA . GLY A 1 336 ? 15.913 -8.586 -29.093 1.00 83.81 336 GLY A CA 1
ATOM 2635 C C . GLY A 1 336 ? 17.215 -9.397 -29.151 1.00 83.81 336 GLY A C 1
ATOM 2636 O O . GLY A 1 336 ? 17.600 -9.870 -30.220 1.00 83.81 336 GLY A O 1
ATOM 2637 N N . GLU A 1 337 ? 17.911 -9.549 -28.020 1.00 83.81 337 GLU A N 1
ATOM 2638 C CA . GLU A 1 337 ? 19.162 -10.317 -27.910 1.00 83.81 337 GLU A CA 1
ATOM 2639 C C . GLU A 1 337 ? 18.892 -11.832 -27.754 1.00 83.81 337 GLU A C 1
ATOM 2641 O O . GLU A 1 337 ? 19.794 -12.642 -27.970 1.00 83.81 337 GLU A O 1
ATOM 2646 N N . GLY A 1 338 ? 17.646 -12.214 -27.441 1.00 84.12 338 GLY A N 1
ATOM 2647 C CA . GLY A 1 338 ? 17.227 -13.594 -27.180 1.00 84.12 338 GLY A CA 1
ATOM 2648 C C . GLY A 1 338 ? 17.508 -14.028 -25.737 1.00 84.12 338 GLY A C 1
ATOM 2649 O O . GLY A 1 338 ? 18.483 -13.612 -25.116 1.00 84.12 338 GLY A O 1
ATOM 2650 N N . ILE A 1 339 ? 16.637 -14.863 -25.164 1.00 89.56 339 ILE A N 1
ATOM 2651 C CA . ILE A 1 339 ? 16.727 -15.259 -23.750 1.00 89.56 339 ILE A CA 1
ATOM 2652 C C . ILE A 1 339 ? 17.567 -16.539 -23.617 1.00 89.56 339 ILE A C 1
ATOM 2654 O O . ILE A 1 339 ? 17.153 -17.604 -24.059 1.00 89.56 339 ILE A O 1
ATOM 2658 N N . GLU A 1 340 ? 18.741 -16.453 -22.981 1.00 88.56 340 GLU A N 1
ATOM 2659 C CA . GLU A 1 340 ? 19.618 -17.623 -22.784 1.00 88.56 340 GLU A CA 1
ATOM 2660 C C . GLU A 1 340 ? 19.293 -18.430 -21.510 1.00 88.56 340 GLU A C 1
ATOM 2662 O O . GLU A 1 340 ? 19.368 -19.661 -21.506 1.00 88.56 340 GLU A O 1
ATOM 2667 N N . ASP A 1 341 ? 18.940 -17.757 -20.407 1.00 92.56 341 ASP A N 1
ATOM 2668 C CA . ASP A 1 341 ? 18.639 -18.410 -19.125 1.00 92.56 341 ASP A CA 1
ATOM 2669 C C . ASP A 1 341 ? 17.156 -18.805 -19.030 1.00 92.56 341 ASP A C 1
ATOM 2671 O O . ASP A 1 341 ? 16.334 -18.156 -18.380 1.00 92.56 341 ASP A O 1
ATOM 2675 N N . GLU A 1 342 ? 16.821 -19.928 -19.660 1.00 91.25 342 GLU A N 1
ATOM 2676 C CA . GLU A 1 342 ? 15.479 -20.531 -19.640 1.00 91.25 342 GLU A CA 1
ATOM 2677 C C . GLU A 1 342 ? 14.957 -20.837 -18.226 1.00 91.25 342 GLU A C 1
ATOM 2679 O O . GLU A 1 342 ? 13.745 -20.842 -17.966 1.00 91.25 342 GLU A O 1
ATOM 2684 N N . LYS A 1 343 ? 15.866 -21.099 -17.277 1.00 95.56 343 LYS A N 1
ATOM 2685 C CA . LYS A 1 343 ? 15.486 -21.355 -15.887 1.00 95.56 343 LYS A CA 1
ATOM 2686 C C . LYS A 1 343 ? 15.026 -20.058 -15.233 1.00 95.56 343 LYS A C 1
ATOM 2688 O O . LYS A 1 343 ? 13.944 -20.039 -14.645 1.00 95.56 343 LYS A O 1
ATOM 2693 N N . ALA A 1 344 ? 15.808 -18.987 -15.365 1.00 95.12 344 ALA A N 1
ATOM 2694 C CA . ALA A 1 344 ? 15.418 -17.667 -14.887 1.00 95.12 344 ALA A CA 1
ATOM 2695 C C . ALA A 1 344 ? 14.134 -17.181 -15.567 1.00 95.12 344 ALA A C 1
ATOM 2697 O O . ALA A 1 344 ? 13.270 -16.638 -14.887 1.00 95.12 344 ALA A O 1
ATOM 2698 N N . PHE A 1 345 ? 13.947 -17.447 -16.863 1.00 95.31 345 PHE A N 1
ATOM 2699 C CA . PHE A 1 345 ? 12.708 -17.096 -17.557 1.00 95.31 345 PHE A CA 1
ATOM 2700 C C . PHE A 1 345 ? 11.493 -17.879 -17.041 1.00 95.31 345 PHE A C 1
ATOM 2702 O O . PHE A 1 345 ? 10.405 -17.332 -16.868 1.00 95.31 345 PHE A O 1
ATOM 2709 N N . THR A 1 346 ? 11.660 -19.159 -16.713 1.00 95.19 346 THR A N 1
ATOM 2710 C CA . THR A 1 346 ? 10.593 -19.957 -16.090 1.00 95.19 346 THR A CA 1
ATOM 2711 C C . THR A 1 346 ? 10.241 -19.459 -14.688 1.00 95.19 346 THR A C 1
ATOM 2713 O O . THR A 1 346 ? 9.062 -19.362 -14.347 1.00 95.19 346 THR A O 1
ATOM 2716 N N . GLU A 1 347 ? 11.242 -19.100 -13.886 1.00 96.50 347 GLU A N 1
ATOM 2717 C CA . GLU A 1 347 ? 11.040 -18.478 -12.574 1.00 96.50 347 GLU A CA 1
ATOM 2718 C C . GLU A 1 347 ? 10.338 -17.113 -12.709 1.00 96.50 347 GLU A C 1
ATOM 2720 O O . GLU A 1 347 ? 9.351 -16.868 -12.013 1.00 96.50 347 GLU A O 1
ATOM 2725 N N . LEU A 1 348 ? 10.760 -16.279 -13.667 1.00 95.94 348 LEU A N 1
ATOM 2726 C CA . LEU A 1 348 ? 10.135 -14.996 -14.005 1.00 95.94 348 LEU A CA 1
ATOM 2727 C C . LEU A 1 348 ? 8.652 -15.164 -14.356 1.00 95.94 348 LEU A C 1
ATOM 2729 O O . LEU A 1 348 ? 7.811 -14.455 -13.810 1.00 95.94 348 LEU A O 1
ATOM 2733 N N . ARG A 1 349 ? 8.310 -16.140 -15.209 1.00 95.38 349 ARG A N 1
ATOM 2734 C CA . ARG A 1 349 ? 6.914 -16.471 -15.552 1.00 95.38 349 ARG A CA 1
ATOM 2735 C C . ARG A 1 349 ? 6.092 -16.843 -14.327 1.00 95.38 349 ARG A C 1
ATOM 2737 O O . ARG A 1 349 ? 4.928 -16.466 -14.230 1.00 95.38 349 ARG A O 1
ATOM 2744 N N . SER A 1 350 ? 6.693 -17.554 -13.374 1.00 96.00 350 SER A N 1
ATOM 2745 C CA . SER A 1 350 ? 6.023 -17.867 -12.115 1.00 96.00 350 SER A CA 1
ATOM 2746 C C . SER A 1 350 ? 5.790 -16.624 -11.259 1.00 96.00 350 SER A C 1
ATOM 2748 O O . SER A 1 350 ? 4.767 -16.579 -10.586 1.00 96.00 350 SER A O 1
ATOM 2750 N N . GLN A 1 351 ? 6.699 -15.643 -11.249 1.00 96.25 351 GLN A N 1
ATOM 2751 C CA . GLN A 1 351 ? 6.520 -14.379 -10.515 1.00 96.25 351 GLN A CA 1
ATOM 2752 C C . GLN A 1 351 ? 5.483 -13.475 -11.191 1.00 96.25 351 GLN A C 1
ATOM 2754 O O . GLN A 1 351 ? 4.637 -12.891 -10.528 1.00 96.25 351 GLN A O 1
ATOM 2759 N N . LEU A 1 352 ? 5.487 -13.412 -12.521 1.00 96.06 352 LEU A N 1
ATOM 2760 C CA . LEU A 1 352 ? 4.530 -12.636 -13.312 1.00 96.06 352 LEU A CA 1
ATOM 2761 C C . LEU A 1 352 ? 3.238 -13.407 -13.621 1.00 96.06 352 LEU A C 1
ATOM 2763 O O . LEU A 1 352 ? 2.513 -13.041 -14.546 1.00 96.06 352 LEU A O 1
ATOM 2767 N N . ASN A 1 353 ? 2.918 -14.458 -12.857 1.00 95.38 353 ASN A N 1
ATOM 2768 C CA . ASN A 1 353 ? 1.657 -15.172 -13.031 1.00 95.38 353 ASN A CA 1
ATOM 2769 C C . ASN A 1 353 ? 0.485 -14.177 -12.863 1.00 95.38 353 ASN A C 1
ATOM 2771 O O . ASN A 1 353 ? 0.375 -13.563 -11.798 1.00 95.38 353 ASN A O 1
ATOM 2775 N N . PRO A 1 354 ? -0.406 -14.039 -13.866 1.00 93.81 354 PRO A N 1
ATOM 2776 C CA . PRO A 1 354 ? -1.502 -13.073 -13.850 1.00 93.81 354 PRO A CA 1
ATOM 2777 C C . PRO A 1 354 ? -2.368 -13.095 -12.584 1.00 93.81 354 PRO A C 1
ATOM 2779 O O . PRO A 1 354 ? -2.832 -12.048 -12.140 1.00 93.81 354 PRO A O 1
ATOM 2782 N N . GLU A 1 355 ? -2.560 -14.263 -11.965 1.00 90.00 355 GLU A N 1
ATOM 2783 C CA . GLU A 1 355 ? -3.374 -14.405 -10.751 1.00 90.00 355 GLU A CA 1
ATOM 2784 C C . GLU A 1 355 ? -2.788 -13.674 -9.530 1.00 90.00 355 GLU A C 1
ATOM 2786 O O . GLU A 1 355 ? -3.511 -13.374 -8.583 1.00 90.00 355 GLU A O 1
ATOM 2791 N N . GLN A 1 356 ? -1.501 -13.323 -9.544 1.00 89.25 356 GLN A N 1
ATOM 2792 C CA . GLN A 1 356 ? -0.874 -12.586 -8.443 1.00 89.25 356 GLN A CA 1
ATOM 2793 C C . GLN A 1 356 ? -1.300 -11.113 -8.389 1.00 89.25 356 GLN A C 1
ATOM 2795 O O . GLN A 1 356 ? -1.144 -10.464 -7.356 1.00 89.25 356 GLN A O 1
ATOM 2800 N N . PHE A 1 357 ? -1.877 -10.580 -9.471 1.00 91.38 357 PHE A N 1
ATOM 2801 C CA . PHE A 1 357 ? -2.157 -9.148 -9.614 1.00 91.38 357 PHE A CA 1
ATOM 2802 C C . PHE A 1 357 ? -3.613 -8.757 -9.335 1.00 91.38 357 PHE A C 1
ATOM 2804 O O . PHE A 1 357 ? -3.964 -7.580 -9.442 1.00 91.38 357 PHE A O 1
ATOM 2811 N N . TRP A 1 358 ? -4.454 -9.704 -8.903 1.00 85.50 358 TRP A N 1
ATOM 2812 C CA . TRP A 1 358 ? -5.839 -9.428 -8.493 1.00 85.50 358 TRP A CA 1
ATOM 2813 C C . TRP A 1 358 ? -5.941 -8.399 -7.365 1.00 85.50 358 TRP A C 1
ATOM 2815 O O . TRP A 1 358 ? -6.933 -7.674 -7.289 1.00 85.50 358 TRP A O 1
ATOM 2825 N N . TYR A 1 359 ? -4.908 -8.300 -6.520 1.00 81.69 359 TYR A N 1
ATOM 2826 C CA . TYR A 1 359 ? -4.856 -7.299 -5.457 1.00 81.69 359 TYR A CA 1
ATOM 2827 C C . TYR A 1 359 ? -4.846 -5.868 -6.011 1.00 81.69 359 TYR A C 1
ATOM 2829 O O . TYR A 1 359 ? -5.471 -4.984 -5.429 1.00 81.69 359 TYR A O 1
ATOM 2837 N N . LEU A 1 360 ? -4.145 -5.623 -7.124 1.00 86.94 360 LEU A N 1
ATOM 2838 C CA . LEU A 1 360 ? -4.090 -4.292 -7.726 1.00 86.94 360 LEU A CA 1
ATOM 2839 C C . LEU A 1 360 ? -5.432 -3.958 -8.371 1.00 86.94 360 LEU A C 1
ATOM 2841 O O . LEU A 1 360 ? -6.089 -3.009 -7.943 1.00 86.94 360 LEU A O 1
ATOM 2845 N N . ASN A 1 361 ? -5.818 -4.737 -9.385 1.00 88.19 361 ASN A N 1
ATOM 2846 C CA . ASN A 1 361 ? -7.091 -4.698 -10.108 1.00 88.19 361 ASN A CA 1
ATOM 2847 C C . ASN A 1 361 ? -7.039 -5.733 -11.257 1.00 88.19 361 ASN A C 1
ATOM 2849 O O . ASN A 1 361 ? -5.956 -6.079 -11.728 1.00 88.19 361 ASN A O 1
ATOM 2853 N N . ALA A 1 362 ? -8.192 -6.157 -11.784 1.00 89.06 362 ALA A N 1
ATOM 2854 C CA . ALA A 1 362 ? -8.284 -7.038 -12.956 1.00 89.06 362 ALA A CA 1
ATOM 2855 C C . ALA A 1 362 ? -7.464 -6.552 -14.171 1.00 89.06 362 ALA A C 1
ATOM 2857 O O . ALA A 1 362 ? -6.902 -7.367 -14.895 1.00 89.06 362 ALA A O 1
ATOM 2858 N N . VAL A 1 363 ? -7.331 -5.236 -14.378 1.00 91.81 363 VAL A N 1
ATOM 2859 C CA . VAL A 1 363 ? -6.509 -4.691 -15.475 1.00 91.81 363 VAL A CA 1
ATOM 2860 C C . VAL A 1 363 ? -5.035 -5.107 -15.376 1.00 91.81 363 VAL A C 1
ATOM 2862 O O . VAL A 1 363 ? -4.388 -5.302 -16.402 1.00 91.81 363 VAL A O 1
ATOM 2865 N N . PHE A 1 364 ? -4.511 -5.323 -14.164 1.00 94.06 364 PHE A N 1
ATOM 2866 C CA . PHE A 1 364 ? -3.127 -5.760 -13.959 1.00 94.06 364 PHE A CA 1
ATOM 2867 C C . PHE A 1 364 ? -2.924 -7.255 -14.226 1.00 94.06 364 PHE A C 1
ATOM 2869 O O . PHE A 1 364 ? -1.820 -7.670 -14.568 1.00 94.06 364 PHE A O 1
ATOM 2876 N N . VAL A 1 365 ? -3.990 -8.056 -14.155 1.00 93.62 365 VAL A N 1
ATOM 2877 C CA . VAL A 1 365 ? -3.978 -9.460 -14.596 1.00 93.62 365 VAL A CA 1
ATOM 2878 C C . VAL A 1 365 ? -3.708 -9.512 -16.100 1.00 93.62 365 VAL A C 1
ATOM 2880 O O . VAL A 1 365 ? -2.846 -10.257 -16.563 1.00 93.62 365 VAL A O 1
ATOM 2883 N N . ASP A 1 366 ? -4.404 -8.681 -16.874 1.00 93.56 366 ASP A N 1
ATOM 2884 C CA . ASP A 1 366 ? -4.197 -8.598 -18.322 1.00 93.56 366 ASP A CA 1
ATOM 2885 C C . ASP A 1 366 ? -2.880 -7.893 -18.679 1.00 93.56 366 ASP A C 1
ATOM 2887 O O . ASP A 1 366 ? -2.227 -8.261 -19.654 1.00 93.56 366 ASP A O 1
ATOM 2891 N N . ALA A 1 367 ? -2.440 -6.941 -17.854 1.00 94.81 367 ALA A N 1
ATOM 2892 C CA . ALA A 1 367 ? -1.133 -6.300 -17.973 1.00 94.81 367 ALA A CA 1
ATOM 2893 C C . ALA A 1 367 ? 0.026 -7.301 -17.828 1.00 94.81 367 ALA A C 1
ATOM 2895 O O . ALA A 1 367 ? 0.972 -7.265 -18.611 1.00 94.81 367 ALA A O 1
ATOM 2896 N N . ALA A 1 368 ? -0.061 -8.214 -16.859 1.00 96.44 368 ALA A N 1
ATOM 2897 C CA . ALA A 1 368 ? 0.944 -9.249 -16.652 1.00 96.44 368 ALA A CA 1
ATOM 2898 C C . ALA A 1 368 ? 1.001 -10.232 -17.828 1.00 96.44 368 ALA A C 1
ATOM 2900 O O . ALA A 1 368 ? 2.089 -10.527 -18.317 1.00 96.44 368 ALA A O 1
ATOM 2901 N N . LYS A 1 369 ? -0.163 -10.664 -18.342 1.00 95.25 369 LYS A N 1
ATOM 2902 C CA . LYS A 1 369 ? -0.233 -11.472 -19.575 1.00 95.25 369 LYS A CA 1
ATOM 2903 C C . LYS A 1 369 ? 0.440 -10.757 -20.739 1.00 95.25 369 LYS A C 1
ATOM 2905 O O . LYS A 1 369 ? 1.277 -11.344 -21.401 1.00 95.25 369 LYS A O 1
ATOM 2910 N N . TYR A 1 370 ? 0.132 -9.474 -20.932 1.00 94.94 370 TYR A N 1
ATOM 2911 C CA . TYR A 1 370 ? 0.726 -8.674 -22.000 1.00 94.94 370 TYR A CA 1
ATOM 2912 C C . TYR A 1 370 ? 2.261 -8.628 -21.928 1.00 94.94 370 TYR A C 1
ATOM 2914 O O . TYR A 1 370 ? 2.922 -8.776 -22.955 1.00 94.94 370 TYR A O 1
ATOM 2922 N N . ILE A 1 371 ? 2.834 -8.429 -20.736 1.00 95.50 371 ILE A N 1
ATOM 2923 C CA . ILE A 1 371 ? 4.295 -8.406 -20.560 1.00 95.50 371 ILE A CA 1
ATOM 2924 C C . ILE A 1 371 ? 4.908 -9.775 -20.860 1.00 95.50 371 ILE A C 1
ATOM 2926 O O . ILE A 1 371 ? 5.933 -9.843 -21.535 1.00 95.50 371 ILE A O 1
ATOM 2930 N N . LEU A 1 372 ? 4.275 -10.859 -20.406 1.00 94.44 372 LEU A N 1
ATOM 2931 C CA . LEU A 1 372 ? 4.725 -12.218 -20.705 1.00 94.44 372 LEU A CA 1
ATOM 2932 C C . LEU A 1 372 ? 4.660 -12.529 -22.204 1.00 94.44 372 LEU A C 1
ATOM 2934 O O . LEU A 1 372 ? 5.661 -12.965 -22.763 1.00 94.44 372 LEU A O 1
ATOM 2938 N N . ASP A 1 373 ? 3.538 -12.228 -22.858 1.00 92.69 373 ASP A N 1
ATOM 2939 C CA . ASP A 1 373 ? 3.360 -12.426 -24.299 1.00 92.69 373 ASP A CA 1
ATOM 2940 C C . ASP A 1 373 ? 4.408 -11.630 -25.098 1.00 92.69 373 ASP A C 1
ATOM 2942 O O . ASP A 1 373 ? 4.969 -12.128 -26.073 1.00 92.69 373 ASP A O 1
ATOM 2946 N N . SER A 1 374 ? 4.714 -10.401 -24.666 1.00 90.25 374 SER A N 1
ATOM 2947 C CA . SER A 1 374 ? 5.742 -9.561 -25.295 1.00 90.25 374 SER A CA 1
ATOM 2948 C C . SER A 1 374 ? 7.140 -10.165 -25.155 1.00 90.25 374 SER A C 1
ATOM 2950 O O . SER A 1 374 ? 7.881 -10.216 -26.133 1.00 90.25 374 SER A O 1
ATOM 2952 N N . LEU A 1 375 ? 7.495 -10.671 -23.970 1.00 89.06 375 LEU A N 1
ATOM 2953 C CA . LEU A 1 375 ? 8.776 -11.351 -23.755 1.00 89.06 375 LEU A CA 1
ATOM 2954 C C . LEU A 1 375 ? 8.888 -12.630 -24.591 1.00 89.06 375 LEU A C 1
ATOM 2956 O O . LEU A 1 375 ? 9.950 -12.891 -25.145 1.00 89.06 375 LEU A O 1
ATOM 2960 N N . GLU A 1 376 ? 7.807 -13.404 -24.717 1.00 84.50 376 GLU A N 1
ATOM 2961 C CA . GLU A 1 376 ? 7.790 -14.623 -25.532 1.00 84.50 376 GLU A CA 1
ATOM 2962 C C . GLU A 1 376 ? 8.004 -14.314 -27.019 1.00 84.50 376 GLU A C 1
ATOM 2964 O O . GLU A 1 376 ? 8.853 -14.943 -27.650 1.00 84.50 376 GLU A O 1
ATOM 2969 N N . VAL A 1 377 ? 7.312 -13.306 -27.563 1.00 78.38 377 VAL A N 1
ATOM 2970 C CA . VAL A 1 377 ? 7.473 -12.883 -28.966 1.00 78.38 377 VAL A CA 1
ATOM 2971 C C . VAL A 1 377 ? 8.884 -12.377 -29.253 1.00 78.38 377 VAL A C 1
ATOM 2973 O O . VAL A 1 377 ? 9.423 -12.669 -30.317 1.00 78.38 377 VAL A O 1
ATOM 2976 N N . CYS A 1 378 ? 9.493 -11.633 -28.331 1.00 66.94 378 CYS A N 1
ATOM 2977 C CA . CYS A 1 378 ? 10.843 -11.110 -28.539 1.00 66.94 378 CYS A CA 1
ATOM 2978 C C . CYS A 1 378 ? 11.953 -12.136 -28.243 1.00 66.94 378 CYS A C 1
ATOM 2980 O O . CYS A 1 378 ? 13.112 -11.899 -28.579 1.00 66.94 378 CYS A O 1
ATOM 2982 N N . SER A 1 379 ? 11.618 -13.270 -27.617 1.00 58.38 379 SER A N 1
ATOM 2983 C CA . SER A 1 379 ? 12.564 -14.353 -27.312 1.00 58.38 379 SER A CA 1
ATOM 2984 C C . SER A 1 379 ? 12.754 -15.364 -28.450 1.00 58.38 379 SER A C 1
ATOM 2986 O O . SER A 1 379 ? 13.680 -16.176 -28.393 1.00 58.38 379 SER A O 1
ATOM 2988 N N . SER A 1 380 ? 11.879 -15.320 -29.461 1.00 50.47 380 SER A N 1
ATOM 2989 C CA . SER A 1 380 ? 11.882 -16.172 -30.662 1.00 50.47 380 SER A CA 1
ATOM 2990 C C . SER A 1 380 ? 12.441 -15.460 -31.883 1.00 50.47 380 SER A C 1
ATOM 2992 O O . SER A 1 380 ? 13.137 -16.133 -32.681 1.00 50.47 380 SER A O 1
#

Radius of gyration: 22.53 Å; chains: 1; bounding box: 50×43×60 Å

pLDDT: mean 87.41, std 9.05, range [26.5, 97.31]

Foldseek 3Di:
DDPPPLPVLVQVLLCQLLVHNDDPVNPALLQLLLLLLLLLLVLLQCLVPDHDPVLVVLNLLQLPQFAFPDDPSNVSSVSNNVSCVVPVCSVPPVNSVSSCPPPDLLSLLVSLLVSLVSQLVPLDHDPSSLVSSLVSCVSSVHDSLSSVQSNCVSNVHPRPDVVVVVVSLVSQQQVVCVSSVTFWQGPLLQVLLCLLQVHHDDRSVAHPLLLLLLLLLLLLVLLCPLVPDHDPVLVVLNCVVSVLSDPPPPVVSVSSNVSNNVSCVVPVCSPPLVSSLSSCSRPDLLSLLLSLLSSLLSQLVVLAHDPSSLVSSVVNCVSNVHDVLSSVLSNCQSNLVAGDCPVSLVVNCVSLQLVVCSSNPNSSSVSSVVSNVSSVVSND